Protein AF-J9FCB4-F1 (afdb_monomer)

Secondary structure (DSSP, 8-state):
-HHHHHHHHH---------GGGGT-SPPPHHHHHHHHHHHHHHHHHHHH--TTPPPEEEEEETTEEEEEEHHHHHHHHHHHHHHHHTT-HHHHHHHT-HHHHHHHHHHHHHH--------TTPPEEEEEEESS--TTHHHHHHHHHHHHHHTT-EEEEESSHHHHHHHT-EEE--TTTTTTGGG--S-TT----PPP-TTTHHHHHHHHHHTT--EEEEEESHHHHHHHHHHHHTTTT-GGG-S-EEEEEB-TT---TT-S--BTHHHHHHHHHHHHHHHHHHHHHH-SEEEEEEE--TT-THHHHHHHHHHT-SEEE-SSS---HHHHHHHHHHHHHHHHTT--EEEEEEETTS-SSS-HHHHHHHHHHHTTTSSEEEEEE-GGGGG-SSPPHHHHHHHHHHHHHHHHHHHHHHHHHHHHHHHHHHHHHT--

Organism: Wuchereria bancrofti (NCBI:txid6293)

Radius of gyration: 26.53 Å; Cα contacts (8 Å, |Δi|>4): 734; chains: 1; bounding box: 64×64×91 Å

Sequence (433 aa):
MIRDVIRKKMKYDTRITILGHIQRGGSPSVFDRLLGCRMGAEATIALMEMNAESEPCVVSIDGNQMVRIPLMKCVERTKAVKTAMDIKDWAMALKLRGRSFRRNVEMYRTLSKIRKYEPISDGFNIAIMNVGSPCAGCNAAVMSCVRTAILYGCTPYCIYNSNEGLASGQFQKMEWNDVTLWSSEGGSFLGSQPILPTNDTLPLMAKNLLHFNIHSLIIIGGFNAYHTCLIFAQNRQHYPPFRIPMCVLPTTINNNVPGTGFTLGADTSLNEICKMIDKIKQSATGTKRRVFIIETMGNYCGYLATLSALASGADAAYIYEEAFNVHQLINDINIIAEKMKTGAQRYLIVRNEKASDNYTSEFIRQLFAEEGKGIFTTRTNVLGHTQQGGNPSPFDRLFAAKMGARAVVHLLGQMKEYKKQIFIIRVQQHYKD

Nearest PDB structures (foldseek):
  4xz2-assembly1_C  TM=9.845E-01  e=1.199E-46  Homo sapiens
  4wl0-assembly1_D  TM=9.822E-01  e=2.071E-46  Homo sapiens
  4xz2-assembly1_B  TM=9.838E-01  e=3.579E-46  Homo sapiens
  4xz2-assembly1_D  TM=9.836E-01  e=1.192E-45  Homo sapiens
  7tff-assembly1_C  TM=9.727E-01  e=8.964E-44  Homo sapiens

InterPro domains:
  IPR000023 Phosphofructokinase domain [PF00365] (2-44)
  IPR000023 Phosphofructokinase domain [PF00365] (125-409)
  IPR015912 Phosphofructokinase, conserved site [PS00433] (15-33)
  IPR015912 Phosphofructokinase, conserved site [PS00433] (379-397)
  IPR022953 ATP-dependent 6-phosphofructokinase [PR00476] (128-147)
  IPR022953 ATP-dependent 6-phosphofructokinase [PR00476] (153-166)
  IPR022953 ATP-dependent 6-phosphofructokinase [PR00476] (213-229)
  IPR022953 ATP-dependent 6-phosphofructokinase [PR00476] (247-264)
  IPR022953 ATP-dependent 6-phosphofructokinase [PR00476] (265-283)
  IPR022953 ATP-dependent 6-phosphofructokinase [PR00476] (286-302)
  IPR022953 ATP-dependent 6-phosphofructokinase [PR00476] (304-321)
  IPR022953 ATP-dependent 6-phosphofructokinase [PR00476] (343-355)
  IPR022953 ATP-dependent 6-phosphofructokinase [PR00476] (375-397)
  IPR035966 Phosphofructokinase superfamily [G3DSA:3.40.50.460] (268-390)
  IPR035966 Phosphofructokinase superfamily [SSF53784] (2-91)
  IPR035966 Phosphofructokinase superfamily [SSF53784] (62-416)

Solvent-accessible surface area (backbone atoms only — not comparable to full-atom values): 22754 Å² total; per-residue (Å²): 106,70,59,57,51,43,39,72,77,68,66,49,94,72,87,86,85,82,74,70,69,66,80,78,54,82,81,80,51,48,68,54,39,44,49,50,54,53,46,53,53,50,48,52,52,51,60,73,72,53,56,98,85,55,75,67,61,39,73,45,76,55,96,92,37,83,42,77,40,53,39,67,62,54,53,52,54,56,50,51,32,50,53,26,51,76,74,63,37,60,68,57,26,42,57,67,65,31,71,69,54,42,51,52,53,53,49,49,59,60,77,68,54,89,67,92,72,79,83,53,97,80,50,51,30,36,36,37,32,30,23,11,70,62,23,8,15,50,26,10,21,52,30,23,30,43,48,43,27,48,75,73,39,24,48,25,27,40,26,29,47,15,54,61,17,38,36,73,56,44,66,41,81,58,57,78,71,78,44,61,72,26,54,56,37,39,37,48,90,44,34,44,38,63,66,69,79,46,84,83,40,48,62,38,30,34,49,35,38,52,75,71,53,48,54,30,42,38,34,38,12,23,55,46,22,51,51,42,53,48,54,41,60,73,40,28,83,85,35,66,59,46,70,40,56,70,48,72,44,52,25,22,51,30,54,70,39,88,97,51,99,70,27,31,7,26,63,26,15,38,41,40,46,36,55,50,49,52,55,50,49,55,56,30,58,75,69,38,38,26,36,39,41,35,36,31,62,24,55,71,30,32,54,44,16,50,52,33,17,64,44,62,68,38,78,42,60,47,23,41,87,54,88,81,52,72,69,55,54,52,50,50,50,50,55,49,54,50,41,47,71,76,64,42,40,58,47,37,33,22,27,17,64,43,32,35,92,78,68,33,73,65,51,51,39,51,52,50,38,59,77,32,71,75,69,36,46,57,44,74,46,75,57,61,76,64,34,40,48,53,57,34,33,74,66,20,26,54,49,20,38,52,51,20,37,50,50,47,55,51,49,50,52,53,54,53,51,51,54,51,52,55,52,52,54,55,52,58,53,66,76,74,113

Structure (mmCIF, N/CA/C/O backbone):
data_AF-J9FCB4-F1
#
_entry.id   AF-J9FCB4-F1
#
loop_
_atom_site.group_PDB
_atom_site.id
_atom_site.type_symbol
_atom_site.label_atom_id
_atom_site.label_alt_id
_atom_site.label_comp_id
_atom_site.label_asym_id
_atom_site.label_entity_id
_atom_site.label_seq_id
_atom_site.pdbx_PDB_ins_code
_atom_site.Cartn_x
_atom_site.Cartn_y
_atom_site.Cartn_z
_atom_site.occupancy
_atom_site.B_iso_or_equiv
_atom_site.auth_seq_id
_atom_site.auth_comp_id
_atom_site.auth_asym_id
_atom_site.auth_atom_id
_atom_site.pdbx_PDB_model_num
ATOM 1 N N . MET A 1 1 ? 9.908 -37.516 3.197 1.00 81.25 1 MET A N 1
ATOM 2 C CA . MET A 1 1 ? 9.991 -37.535 1.715 1.00 81.25 1 MET A CA 1
ATOM 3 C C . MET A 1 1 ? 10.746 -36.335 1.140 1.00 81.25 1 MET A C 1
ATOM 5 O O . MET A 1 1 ? 11.836 -36.555 0.642 1.00 81.25 1 MET A O 1
ATOM 9 N N . ILE A 1 2 ? 10.255 -35.084 1.213 1.00 91.94 2 ILE A N 1
ATOM 10 C CA . ILE A 1 2 ? 10.937 -33.930 0.564 1.00 91.94 2 ILE A CA 1
ATOM 11 C C . ILE A 1 2 ? 12.363 -33.707 1.099 1.00 91.94 2 ILE A C 1
ATOM 13 O O . ILE A 1 2 ? 13.312 -33.714 0.320 1.00 91.94 2 ILE A O 1
ATOM 17 N N . ARG A 1 3 ? 12.532 -33.581 2.425 1.00 91.94 3 ARG A N 1
ATOM 18 C CA . ARG A 1 3 ? 13.855 -33.426 3.067 1.00 91.94 3 ARG A CA 1
ATOM 19 C C . ARG A 1 3 ? 14.822 -34.531 2.659 1.00 91.94 3 ARG A C 1
ATOM 21 O O . ARG A 1 3 ? 15.978 -34.267 2.352 1.00 91.94 3 ARG A O 1
ATOM 28 N N . ASP A 1 4 ? 14.344 -35.769 2.666 1.00 93.12 4 ASP A N 1
ATOM 29 C CA . ASP A 1 4 ? 15.186 -36.933 2.404 1.00 93.12 4 ASP A CA 1
ATOM 30 C C . ASP A 1 4 ? 15.605 -36.975 0.929 1.00 93.12 4 ASP A C 1
ATOM 32 O O . ASP A 1 4 ? 16.746 -37.316 0.636 1.00 93.12 4 ASP A O 1
ATOM 36 N N . VAL A 1 5 ? 14.731 -36.556 0.004 1.00 94.50 5 VAL A N 1
ATOM 37 C CA . VAL A 1 5 ? 15.072 -36.392 -1.419 1.00 94.50 5 VAL A CA 1
ATOM 38 C C . VAL A 1 5 ? 16.151 -35.323 -1.607 1.00 94.50 5 VAL A C 1
ATOM 40 O O . VAL A 1 5 ? 17.127 -35.590 -2.305 1.00 94.50 5 VAL A O 1
ATOM 43 N N . ILE A 1 6 ? 16.027 -34.155 -0.962 1.00 94.06 6 ILE A N 1
ATOM 44 C CA . ILE A 1 6 ? 17.021 -33.069 -1.064 1.00 94.06 6 ILE A CA 1
ATOM 45 C C . ILE A 1 6 ? 18.368 -33.512 -0.483 1.00 94.06 6 ILE A C 1
ATOM 47 O O . ILE A 1 6 ? 19.386 -33.430 -1.168 1.00 94.06 6 ILE A O 1
ATOM 51 N N . ARG A 1 7 ? 18.387 -34.079 0.730 1.00 93.75 7 ARG A N 1
ATOM 52 C CA . ARG A 1 7 ? 19.628 -34.574 1.351 1.00 93.75 7 ARG A CA 1
ATOM 53 C C . ARG A 1 7 ? 20.279 -35.686 0.533 1.00 93.75 7 ARG A C 1
ATOM 55 O O . ARG A 1 7 ? 21.495 -35.682 0.377 1.00 93.75 7 ARG A O 1
ATOM 62 N N . LYS A 1 8 ? 19.504 -36.637 -0.004 1.00 94.50 8 LYS A N 1
ATOM 63 C CA . LYS A 1 8 ? 20.059 -37.753 -0.788 1.00 94.50 8 LYS A CA 1
ATOM 64 C C . LYS A 1 8 ? 20.605 -37.294 -2.140 1.00 94.50 8 LYS A C 1
ATOM 66 O O . LYS A 1 8 ? 21.722 -37.683 -2.473 1.00 94.50 8 LYS A O 1
ATOM 71 N N . LYS A 1 9 ? 19.838 -36.492 -2.891 1.00 96.00 9 LYS A N 1
ATOM 72 C CA . LYS A 1 9 ? 20.174 -36.101 -4.272 1.00 96.00 9 LYS A CA 1
ATOM 73 C C . LYS A 1 9 ? 21.082 -34.876 -4.372 1.00 96.00 9 LYS A C 1
ATOM 75 O O . LYS A 1 9 ? 21.926 -34.848 -5.253 1.00 96.00 9 LYS A O 1
ATOM 80 N N . MET A 1 10 ? 20.905 -33.878 -3.505 1.00 94.31 10 MET A N 1
ATOM 81 C CA . MET A 1 10 ? 21.618 -32.591 -3.581 1.00 94.31 10 MET A CA 1
ATOM 82 C C . MET A 1 10 ? 22.630 -32.378 -2.451 1.00 94.31 10 MET A C 1
ATOM 84 O O . MET A 1 10 ? 23.410 -31.439 -2.518 1.00 94.31 10 MET A O 1
ATOM 88 N N . LYS A 1 11 ? 22.639 -33.239 -1.421 1.00 93.62 11 LYS A N 1
ATOM 89 C CA . LYS A 1 11 ? 23.582 -33.182 -0.285 1.00 93.62 11 LYS A CA 1
ATOM 90 C C . LYS A 1 11 ? 23.546 -31.872 0.523 1.00 93.62 11 LYS A C 1
ATOM 92 O O . LYS A 1 11 ? 24.459 -31.611 1.294 1.00 93.62 11 LYS A O 1
ATOM 97 N N . TYR A 1 12 ? 22.480 -31.082 0.408 1.00 95.25 12 TYR A N 1
ATOM 98 C CA . TYR A 1 12 ? 22.307 -29.849 1.183 1.00 95.25 12 TYR A CA 1
ATOM 99 C C . TYR A 1 12 ? 21.811 -30.122 2.606 1.00 95.25 12 TYR A C 1
ATOM 101 O O . TYR A 1 12 ? 20.971 -31.010 2.812 1.00 95.25 12 TYR A O 1
ATOM 109 N N . ASP A 1 13 ? 22.273 -29.332 3.586 1.00 94.19 13 ASP A N 1
ATOM 110 C CA . ASP A 1 13 ? 21.650 -29.332 4.915 1.00 94.19 13 ASP A CA 1
ATOM 111 C C . ASP A 1 13 ? 20.199 -28.859 4.781 1.00 94.19 13 ASP A C 1
ATOM 113 O O . ASP A 1 13 ? 19.896 -27.880 4.103 1.00 94.19 13 ASP A O 1
ATOM 117 N N . THR A 1 14 ? 19.275 -29.621 5.360 1.00 94.62 14 THR A N 1
ATOM 118 C CA . THR A 1 14 ? 17.841 -29.424 5.149 1.00 94.62 14 THR A CA 1
ATOM 119 C C . THR A 1 14 ? 17.086 -29.625 6.451 1.00 94.62 14 THR A C 1
ATOM 121 O O . THR A 1 14 ? 17.078 -30.718 7.027 1.00 94.62 14 THR A O 1
ATOM 124 N N . ARG A 1 15 ? 16.374 -28.580 6.873 1.00 94.69 15 ARG A N 1
ATOM 125 C CA . ARG A 1 15 ? 15.520 -28.573 8.065 1.00 94.69 15 ARG A CA 1
ATOM 126 C C . ARG A 1 15 ? 14.044 -28.570 7.671 1.00 94.69 15 ARG A C 1
ATOM 128 O O . ARG A 1 15 ? 13.680 -28.112 6.591 1.00 94.69 15 ARG A O 1
ATOM 135 N N . ILE A 1 16 ? 13.200 -29.128 8.537 1.00 94.62 16 ILE A N 1
ATOM 136 C CA . ILE A 1 16 ? 11.740 -29.088 8.403 1.00 94.62 16 ILE A CA 1
ATOM 137 C C . ILE A 1 16 ? 11.209 -28.266 9.567 1.00 94.62 16 ILE A C 1
ATOM 139 O O . ILE A 1 16 ? 11.527 -28.566 10.715 1.00 94.62 16 ILE A O 1
ATOM 143 N N . THR A 1 17 ? 10.358 -27.295 9.257 1.00 94.88 17 THR A N 1
ATOM 144 C CA . THR A 1 17 ? 9.639 -26.505 10.255 1.00 94.88 17 THR A CA 1
ATOM 145 C C . THR A 1 17 ? 8.145 -26.684 10.026 1.00 94.88 17 THR A C 1
ATOM 147 O O . THR A 1 17 ? 7.639 -26.379 8.946 1.00 94.88 17 THR A O 1
ATOM 150 N N . ILE A 1 18 ? 7.435 -27.190 11.035 1.00 95.00 18 ILE A N 1
ATOM 151 C CA . ILE A 1 18 ? 5.973 -27.299 11.039 1.00 95.00 18 ILE A CA 1
ATOM 152 C C . ILE A 1 18 ? 5.455 -26.190 11.948 1.00 95.00 18 ILE A C 1
ATOM 154 O O . ILE A 1 18 ? 5.638 -26.245 13.157 1.00 95.00 18 ILE A O 1
ATOM 158 N N . LEU A 1 19 ? 4.833 -25.170 11.360 1.00 94.38 19 LEU A N 1
ATOM 159 C CA . LEU A 1 19 ? 4.392 -23.981 12.098 1.00 94.38 19 LEU A CA 1
ATOM 160 C C . LEU A 1 19 ? 3.251 -24.278 13.090 1.00 94.38 19 LEU A C 1
ATOM 162 O O . LEU A 1 19 ? 3.209 -23.707 14.175 1.00 94.38 19 LEU A O 1
ATOM 166 N N . GLY A 1 20 ? 2.317 -25.165 12.731 1.00 94.44 20 GLY A N 1
ATOM 167 C CA . GLY A 1 20 ? 1.200 -25.541 13.601 1.00 94.44 20 GLY A CA 1
ATOM 168 C C . GLY A 1 20 ? 0.275 -24.367 13.957 1.00 94.44 20 GLY A C 1
ATOM 169 O O . GLY A 1 20 ? -0.061 -23.539 13.110 1.00 94.44 20 GLY A O 1
ATOM 170 N N . HIS A 1 21 ? -0.152 -24.302 15.221 1.00 94.19 21 HIS A N 1
ATOM 171 C CA . HIS A 1 21 ? -1.186 -23.380 15.711 1.00 94.19 21 HIS A CA 1
ATOM 172 C C . HIS A 1 21 ? -0.779 -21.905 15.760 1.00 94.19 21 HIS A C 1
ATOM 174 O O . HIS A 1 21 ? -1.659 -21.055 15.876 1.00 94.19 21 HIS A O 1
ATOM 180 N N . ILE A 1 22 ? 0.509 -21.574 15.605 1.00 93.81 22 ILE A N 1
ATOM 181 C CA . ILE A 1 22 ? 0.957 -20.173 15.551 1.00 93.81 22 ILE A CA 1
ATOM 182 C C . ILE A 1 22 ? 0.271 -19.390 14.418 1.00 93.81 22 ILE A C 1
ATOM 184 O O . ILE A 1 22 ? 0.113 -18.182 14.514 1.00 93.81 22 ILE A O 1
ATOM 188 N N . GLN A 1 23 ? -0.213 -20.089 13.383 1.00 92.56 23 GLN A N 1
ATOM 189 C CA . GLN A 1 23 ? -0.979 -19.515 12.272 1.00 92.56 23 GLN A CA 1
ATOM 190 C C . GLN A 1 23 ? -2.405 -19.070 12.650 1.00 92.56 23 GLN A C 1
ATOM 192 O O . GLN A 1 23 ? -3.050 -18.400 11.851 1.00 92.56 23 GLN A O 1
ATOM 197 N N . ARG A 1 24 ? -2.922 -19.475 13.820 1.00 92.69 24 ARG A N 1
ATOM 198 C CA . ARG A 1 24 ? -4.248 -19.083 14.340 1.00 92.69 24 ARG A CA 1
ATOM 199 C C . ARG A 1 24 ? -4.173 -18.035 15.453 1.00 92.69 24 ARG A C 1
ATOM 201 O O . ARG A 1 24 ? -5.201 -17.480 15.818 1.00 92.69 24 ARG A O 1
ATOM 208 N N . GLY A 1 25 ? -2.992 -17.846 16.041 1.00 89.81 25 GLY A N 1
ATOM 209 C CA . GLY A 1 25 ? -2.767 -16.910 17.140 1.00 89.81 25 GLY A CA 1
ATOM 210 C C . GLY A 1 25 ? -2.320 -15.528 16.662 1.00 89.81 25 GLY A C 1
ATOM 211 O O . GLY A 1 25 ? -2.233 -15.260 15.467 1.00 89.81 25 GLY A O 1
ATOM 212 N N . GLY A 1 26 ? -1.979 -14.670 17.624 1.00 91.50 26 GLY A N 1
ATOM 213 C CA . GLY A 1 26 ? -1.564 -13.289 17.373 1.00 91.50 26 GLY A CA 1
ATOM 214 C C . GLY A 1 26 ? -2.736 -12.309 17.296 1.00 91.50 26 GLY A C 1
ATOM 215 O O . GLY A 1 26 ? -3.903 -12.691 17.349 1.00 91.50 26 GLY A O 1
ATOM 216 N N . SER A 1 27 ? -2.409 -11.021 17.211 1.00 92.25 27 SER A N 1
ATOM 217 C CA . SER A 1 27 ? -3.412 -9.968 17.050 1.00 92.25 27 SER A CA 1
ATOM 218 C C . SER A 1 27 ? -3.903 -9.913 15.598 1.00 92.25 27 SER A C 1
ATOM 220 O O . SER A 1 27 ? -3.073 -10.011 14.691 1.00 92.25 27 SER A O 1
ATOM 222 N N . PRO A 1 28 ? -5.208 -9.686 15.354 1.00 95.56 28 PRO A N 1
ATOM 223 C CA . PRO A 1 28 ? -5.734 -9.512 14.004 1.00 95.56 28 PRO A CA 1
ATOM 224 C C . PRO A 1 28 ? -5.015 -8.385 13.256 1.00 95.56 28 PRO A C 1
ATOM 226 O O . PRO A 1 28 ? -4.770 -7.312 13.832 1.00 95.56 28 PRO A O 1
ATOM 229 N N . SER A 1 29 ? -4.711 -8.627 11.979 1.00 96.75 29 SER A N 1
ATOM 230 C CA . SER A 1 29 ? -4.165 -7.612 11.075 1.00 96.75 29 SER A CA 1
ATOM 231 C C . SER A 1 29 ? -5.174 -6.486 10.860 1.00 96.75 29 SER A C 1
ATOM 233 O O . SER A 1 29 ? -6.373 -6.672 11.077 1.00 96.75 29 SER A O 1
ATOM 235 N N . VAL A 1 30 ? -4.725 -5.316 10.404 1.00 96.62 30 VAL A N 1
ATOM 236 C CA . VAL A 1 30 ? -5.666 -4.215 10.127 1.00 96.62 30 VAL A CA 1
ATOM 237 C C . VAL A 1 30 ? -6.674 -4.587 9.050 1.00 96.62 30 VAL A C 1
ATOM 239 O O . VAL A 1 30 ? -7.853 -4.269 9.192 1.00 96.62 30 VAL A O 1
ATOM 242 N N . PHE A 1 31 ? -6.238 -5.326 8.029 1.00 95.50 31 PHE A N 1
ATOM 243 C CA . PHE A 1 31 ? -7.133 -5.859 7.012 1.00 95.50 31 PHE A CA 1
ATOM 244 C C . PHE A 1 31 ? -8.257 -6.701 7.633 1.00 95.50 31 PHE A C 1
ATOM 246 O O . PHE A 1 31 ? -9.426 -6.454 7.347 1.00 95.50 31 PHE A O 1
ATOM 253 N N . ASP A 1 32 ? -7.928 -7.631 8.535 1.00 96.31 32 ASP A N 1
ATOM 254 C CA . ASP A 1 32 ? -8.926 -8.495 9.182 1.00 96.31 32 ASP A CA 1
ATOM 255 C C . ASP A 1 32 ? -9.841 -7.723 10.140 1.00 96.31 32 ASP A C 1
ATOM 257 O O . ASP A 1 32 ? -11.038 -8.003 10.195 1.00 96.31 32 ASP A O 1
ATOM 261 N N . ARG A 1 33 ? -9.314 -6.723 10.864 1.00 97.12 33 ARG A N 1
ATOM 262 C CA . ARG A 1 33 ? -10.131 -5.848 11.726 1.00 97.12 33 ARG A CA 1
ATOM 263 C C . ARG A 1 33 ? -11.167 -5.091 10.902 1.00 97.12 33 ARG A C 1
ATOM 265 O O . ARG A 1 33 ? -12.353 -5.150 11.206 1.00 97.12 33 ARG A O 1
ATOM 272 N N . LEU A 1 34 ? -10.728 -4.430 9.830 1.00 95.44 34 LEU A N 1
ATOM 273 C CA . LEU A 1 34 ? -11.608 -3.671 8.941 1.00 95.44 34 LEU A CA 1
ATOM 274 C C . LEU A 1 34 ? -12.622 -4.573 8.238 1.00 95.44 34 LEU A C 1
ATOM 276 O O . LEU A 1 34 ? -13.796 -4.216 8.145 1.00 95.44 34 LEU A O 1
ATOM 280 N N . LEU A 1 35 ? -12.180 -5.740 7.761 1.00 95.62 35 LEU A N 1
ATOM 281 C CA . LEU A 1 35 ? -13.052 -6.717 7.120 1.00 95.62 35 LEU A CA 1
ATOM 282 C C . LEU A 1 35 ? -14.127 -7.206 8.095 1.00 95.62 35 LEU A C 1
ATOM 284 O O . LEU A 1 35 ? -15.306 -7.169 7.755 1.00 95.62 35 LEU A O 1
ATOM 288 N N . GLY A 1 36 ? -13.739 -7.588 9.313 1.00 95.62 36 GLY A N 1
ATOM 289 C CA . GLY A 1 36 ? -14.665 -8.023 10.356 1.00 95.62 36 GLY A CA 1
ATOM 290 C C . GLY A 1 36 ? -15.682 -6.944 10.729 1.00 95.62 36 GLY A C 1
ATOM 291 O O . GLY A 1 36 ? -16.878 -7.226 10.760 1.00 95.62 36 GLY A O 1
ATOM 292 N N . CYS A 1 37 ? -15.234 -5.699 10.931 1.00 94.44 37 CYS A N 1
ATOM 293 C CA . CYS A 1 37 ? -16.123 -4.570 11.223 1.00 94.44 37 CYS A CA 1
ATOM 294 C C . CYS A 1 37 ? -17.149 -4.338 10.105 1.00 94.44 37 CYS A C 1
ATOM 296 O O . CYS A 1 37 ? -18.342 -4.223 10.378 1.00 94.44 37 CYS A O 1
ATOM 298 N N . ARG A 1 38 ? -16.703 -4.308 8.843 1.00 95.19 38 ARG A N 1
ATOM 299 C CA . ARG A 1 38 ? -17.586 -4.069 7.689 1.00 95.19 38 ARG A CA 1
ATOM 300 C C . ARG A 1 38 ? -18.567 -5.215 7.469 1.00 95.19 38 ARG A C 1
ATOM 302 O O . ARG A 1 38 ? -19.752 -4.970 7.278 1.00 95.19 38 ARG A O 1
ATOM 309 N N . MET A 1 39 ? -18.089 -6.457 7.537 1.00 96.38 39 MET A N 1
ATOM 310 C CA . MET A 1 39 ? -18.940 -7.633 7.359 1.00 96.38 39 MET A CA 1
ATOM 311 C C . MET A 1 39 ? -19.956 -7.787 8.492 1.00 96.38 39 MET A C 1
ATOM 313 O O . MET A 1 39 ? -21.085 -8.187 8.231 1.00 96.38 39 MET A O 1
ATOM 317 N N . GLY A 1 40 ? -19.585 -7.461 9.734 1.00 96.56 40 GLY A N 1
ATOM 318 C CA . GLY A 1 40 ? -20.512 -7.488 10.866 1.00 96.56 40 GLY A CA 1
ATOM 319 C C . GLY A 1 40 ? -21.630 -6.451 10.734 1.00 96.56 40 GLY A C 1
ATOM 320 O O . GLY A 1 40 ? -22.799 -6.774 10.958 1.00 96.56 40 GLY A O 1
ATOM 321 N N . ALA A 1 41 ? -21.288 -5.230 10.310 1.00 95.69 41 ALA A N 1
ATOM 322 C CA . ALA A 1 41 ? -22.276 -4.188 10.040 1.00 95.69 41 ALA A CA 1
ATOM 323 C C . ALA A 1 41 ? -23.232 -4.609 8.914 1.00 95.69 41 ALA A C 1
ATOM 325 O O . ALA A 1 41 ? -24.446 -4.589 9.099 1.00 95.69 41 ALA A O 1
ATOM 326 N N . GLU A 1 42 ? -22.687 -5.089 7.794 1.00 96.69 42 GLU A N 1
ATOM 327 C CA . GLU A 1 42 ? -23.486 -5.560 6.660 1.00 96.69 42 GLU A CA 1
ATOM 328 C C . GLU A 1 42 ? -24.385 -6.744 7.033 1.00 96.69 42 GLU A C 1
ATOM 330 O O . GLU A 1 42 ? -25.534 -6.797 6.614 1.00 96.69 42 GLU A O 1
ATOM 335 N N . ALA A 1 43 ? -23.901 -7.683 7.850 1.00 97.12 43 ALA A N 1
ATOM 336 C CA . ALA A 1 43 ? -24.714 -8.806 8.311 1.00 97.12 43 ALA A CA 1
ATOM 337 C C . ALA A 1 43 ? -25.903 -8.338 9.160 1.00 97.12 43 ALA A C 1
ATOM 339 O O . ALA A 1 43 ? -26.997 -8.882 9.034 1.00 97.12 43 ALA A O 1
ATOM 340 N N . THR A 1 44 ? -25.704 -7.313 9.990 1.00 97.25 44 THR A N 1
ATOM 341 C CA . THR A 1 44 ? -26.779 -6.726 10.802 1.00 97.25 44 THR A CA 1
ATOM 342 C C . THR A 1 44 ? -27.823 -6.051 9.915 1.00 97.25 44 THR A C 1
ATOM 344 O O . THR A 1 44 ? -29.013 -6.307 10.077 1.00 97.25 44 THR A O 1
ATOM 347 N N . ILE A 1 45 ? -27.380 -5.256 8.936 1.00 96.25 45 ILE A N 1
ATOM 348 C CA . ILE A 1 45 ? -28.267 -4.607 7.959 1.00 96.25 45 ILE A CA 1
ATOM 349 C C . ILE A 1 45 ? -29.034 -5.664 7.156 1.00 96.25 45 ILE A C 1
ATOM 351 O O . ILE A 1 45 ? -30.250 -5.573 7.020 1.00 96.25 45 ILE A O 1
ATOM 355 N N . ALA A 1 46 ? -28.351 -6.717 6.700 1.00 95.88 46 ALA A N 1
ATOM 356 C CA . ALA A 1 46 ? -28.974 -7.811 5.969 1.00 95.88 46 ALA A CA 1
ATOM 357 C C . ALA A 1 46 ? -30.101 -8.470 6.770 1.00 95.88 46 ALA A C 1
ATOM 359 O O . ALA A 1 46 ? -31.169 -8.707 6.219 1.00 95.88 46 ALA A O 1
ATOM 360 N N . LEU A 1 47 ? -29.894 -8.723 8.065 1.00 96.38 47 LEU A N 1
ATOM 361 C CA . LEU A 1 47 ? -30.927 -9.297 8.931 1.00 96.38 47 LEU A CA 1
ATOM 362 C C . LEU A 1 47 ? -32.127 -8.362 9.127 1.00 96.38 47 LEU A C 1
ATOM 364 O O . LEU A 1 47 ? -33.248 -8.850 9.215 1.00 96.38 47 LEU A O 1
ATOM 368 N N . MET A 1 48 ? -31.910 -7.045 9.183 1.00 96.44 48 MET A N 1
ATOM 369 C CA . MET A 1 48 ? -32.995 -6.061 9.296 1.00 96.44 48 MET A CA 1
ATOM 370 C C . MET A 1 48 ? -33.836 -5.954 8.017 1.00 96.44 48 MET A C 1
ATOM 372 O O . MET A 1 48 ? -35.021 -5.647 8.089 1.00 96.44 48 MET A O 1
ATOM 376 N N . GLU A 1 49 ? -33.230 -6.199 6.855 1.00 95.94 49 GLU A N 1
ATOM 377 C CA . GLU A 1 49 ? -33.897 -6.138 5.548 1.00 95.94 49 GLU A CA 1
ATOM 378 C C . GLU A 1 49 ? -34.566 -7.462 5.142 1.00 95.94 49 GLU A C 1
ATOM 380 O O . GLU A 1 49 ? -35.393 -7.484 4.230 1.00 95.94 49 GLU A O 1
ATOM 385 N N . MET A 1 50 ? -34.205 -8.574 5.788 1.00 95.31 50 MET A N 1
ATOM 386 C CA . MET A 1 50 ? -34.761 -9.894 5.493 1.00 95.31 50 MET A CA 1
ATOM 387 C C . MET A 1 50 ? -36.229 -10.017 5.919 1.00 95.31 50 MET A C 1
ATOM 389 O O . MET A 1 50 ? -36.667 -9.504 6.946 1.00 95.31 50 MET A O 1
ATOM 393 N N . ASN A 1 51 ? -36.981 -10.786 5.136 1.00 94.88 51 ASN A N 1
ATOM 394 C CA . ASN A 1 51 ? -38.365 -11.175 5.394 1.00 94.88 51 ASN A CA 1
ATOM 395 C C . ASN A 1 51 ? -38.526 -12.707 5.301 1.00 94.88 51 ASN A C 1
ATOM 397 O O . ASN A 1 51 ? -37.559 -13.427 5.056 1.00 94.88 51 ASN A O 1
ATOM 401 N N . ALA A 1 52 ? -39.751 -13.213 5.476 1.00 93.81 52 ALA A N 1
ATOM 402 C CA . ALA A 1 52 ? -40.037 -14.652 5.462 1.00 93.81 52 ALA A CA 1
ATOM 403 C C . ALA A 1 52 ? -39.683 -15.366 4.138 1.00 93.81 52 ALA A C 1
ATOM 405 O O . ALA A 1 52 ? -39.483 -16.578 4.140 1.00 93.81 52 ALA A O 1
ATOM 406 N N . GLU A 1 53 ? -39.586 -14.633 3.026 1.00 94.19 53 GLU A N 1
ATOM 407 C CA . GLU A 1 53 ? -39.236 -15.169 1.702 1.00 94.19 53 GLU A CA 1
ATOM 408 C C . GLU A 1 53 ? -37.734 -15.064 1.396 1.00 94.19 53 GLU A C 1
ATOM 410 O O . GLU A 1 53 ? -37.254 -15.598 0.396 1.00 94.19 53 GLU A O 1
ATOM 415 N N . SER A 1 54 ? -36.973 -14.368 2.244 1.00 93.50 54 SER A N 1
ATOM 416 C CA . SER A 1 54 ? -35.553 -14.119 2.016 1.00 93.50 54 SER A CA 1
ATOM 417 C C . SER A 1 54 ? -34.725 -15.386 2.219 1.00 93.50 54 SER A C 1
ATOM 419 O O . SER A 1 54 ? -34.822 -16.061 3.244 1.00 93.50 54 SER A O 1
ATOM 421 N N . GLU A 1 55 ? -33.853 -15.698 1.259 1.00 94.19 55 GLU A N 1
ATOM 422 C CA . GLU A 1 55 ? -32.950 -16.839 1.390 1.00 94.19 55 GLU A CA 1
ATOM 423 C C . GLU A 1 55 ? -31.758 -16.532 2.319 1.00 94.19 55 GLU A C 1
ATOM 425 O O . GLU A 1 55 ? -31.225 -15.414 2.309 1.00 94.19 55 GLU A O 1
ATOM 430 N N . PRO A 1 56 ? -31.269 -17.520 3.095 1.00 95.38 56 PRO A N 1
ATOM 431 C CA . PRO A 1 56 ? -30.055 -17.353 3.881 1.00 95.38 56 PRO A CA 1
ATOM 432 C C . PRO A 1 56 ? -28.870 -16.958 2.997 1.00 95.38 56 PRO A C 1
ATOM 434 O O . PRO A 1 56 ? -28.596 -17.586 1.969 1.00 95.38 56 PRO A O 1
ATOM 437 N N . CYS A 1 57 ? -28.119 -15.946 3.426 1.00 95.88 57 CYS A N 1
ATOM 438 C CA . CYS A 1 57 ? -26.996 -15.408 2.668 1.00 95.88 57 CYS A CA 1
ATOM 439 C C . CYS A 1 57 ? -25.684 -15.435 3.465 1.00 95.88 57 CYS A C 1
ATOM 441 O O . CYS A 1 57 ? -25.664 -15.513 4.692 1.00 95.88 57 CYS A O 1
ATOM 443 N N . VAL A 1 58 ? -24.573 -15.370 2.740 1.00 96.44 58 VAL A N 1
ATOM 444 C CA . VAL A 1 58 ? -23.219 -15.173 3.249 1.00 96.44 58 VAL A CA 1
ATOM 445 C C . VAL A 1 58 ? -22.786 -13.773 2.847 1.00 96.44 58 VAL A C 1
ATOM 447 O O . VAL A 1 58 ? -22.697 -13.471 1.654 1.00 96.44 58 VAL A O 1
ATOM 450 N N . VAL A 1 59 ? -22.482 -12.937 3.835 1.00 96.31 59 VAL A N 1
ATOM 451 C CA . VAL A 1 59 ? -21.815 -11.656 3.597 1.00 96.31 59 VAL A CA 1
ATOM 452 C C . VAL A 1 59 ? -20.384 -11.931 3.143 1.00 96.31 59 VAL A C 1
ATOM 454 O O . VAL A 1 59 ? -19.682 -12.770 3.713 1.00 96.31 59 VAL A O 1
ATOM 457 N N . SER A 1 60 ? -19.948 -11.255 2.089 1.00 93.75 60 SER A N 1
ATOM 458 C CA . SER A 1 60 ? -18.616 -11.404 1.514 1.00 93.75 60 SER A CA 1
ATOM 459 C C . SER A 1 60 ? -18.110 -10.079 0.949 1.00 93.75 60 SER A C 1
ATOM 461 O O . SER A 1 60 ? -18.824 -9.081 0.934 1.00 93.75 60 SER A O 1
ATOM 463 N N . ILE A 1 61 ? -16.866 -10.084 0.474 1.00 91.62 61 ILE A N 1
ATOM 464 C CA . ILE A 1 61 ? -16.228 -8.952 -0.191 1.00 91.62 61 ILE A CA 1
ATOM 465 C C . ILE A 1 61 ? -15.887 -9.337 -1.632 1.00 91.62 61 ILE A C 1
ATOM 467 O O . ILE A 1 61 ? -15.144 -10.292 -1.868 1.00 91.62 61 ILE A O 1
ATOM 471 N N . ASP A 1 62 ? -16.403 -8.581 -2.599 1.00 87.50 62 ASP A N 1
ATOM 472 C CA . ASP A 1 62 ? -16.022 -8.689 -4.011 1.00 87.50 62 ASP A CA 1
ATOM 473 C C . ASP A 1 62 ? -15.675 -7.303 -4.553 1.00 87.50 62 ASP A C 1
ATOM 475 O O . ASP A 1 62 ? -16.386 -6.334 -4.314 1.00 87.50 62 ASP A O 1
ATOM 479 N N . GLY A 1 63 ? -14.529 -7.174 -5.222 1.00 85.12 63 GLY A N 1
ATOM 480 C CA . GLY A 1 63 ? -14.087 -5.885 -5.767 1.00 85.12 63 GLY A CA 1
ATOM 481 C C . GLY A 1 63 ? -13.981 -4.736 -4.748 1.00 85.12 63 GLY A C 1
ATOM 482 O O . GLY A 1 63 ? -14.163 -3.588 -5.133 1.00 85.12 63 GLY A O 1
ATOM 483 N N . ASN A 1 64 ? -13.681 -5.028 -3.473 1.00 86.31 64 ASN A N 1
ATOM 484 C CA . ASN A 1 64 ? -13.692 -4.063 -2.357 1.00 86.31 64 ASN A CA 1
ATOM 485 C C . ASN A 1 64 ? -15.091 -3.516 -1.988 1.00 86.31 64 ASN A C 1
ATOM 487 O O . ASN A 1 64 ? -15.197 -2.483 -1.331 1.00 86.31 64 ASN A O 1
ATOM 491 N N . GLN A 1 65 ? -16.158 -4.218 -2.371 1.00 89.50 65 GLN A N 1
ATOM 492 C CA . GLN A 1 65 ? -17.539 -3.923 -1.988 1.00 89.50 65 GLN A CA 1
ATOM 493 C C . GLN A 1 65 ? -18.130 -5.083 -1.185 1.00 89.50 65 GLN A C 1
ATOM 495 O O . GLN A 1 65 ? -17.768 -6.243 -1.398 1.00 89.50 65 GLN A O 1
ATOM 500 N N . MET A 1 66 ? -19.020 -4.764 -0.243 1.00 93.19 66 MET A N 1
ATOM 501 C CA . MET A 1 66 ? -19.768 -5.780 0.494 1.00 93.19 66 MET A CA 1
ATOM 502 C C . MET A 1 66 ? -20.850 -6.366 -0.411 1.00 93.19 66 MET A C 1
ATOM 504 O O . MET A 1 66 ? -21.570 -5.631 -1.084 1.00 93.19 66 MET A O 1
ATOM 508 N N . VAL A 1 67 ? -20.947 -7.692 -0.442 1.00 94.69 67 VAL A N 1
ATOM 509 C CA . VAL A 1 67 ? -21.930 -8.421 -1.248 1.00 94.69 67 VAL A CA 1
ATOM 510 C C . VAL A 1 67 ? -22.577 -9.526 -0.424 1.00 94.69 67 VAL A C 1
ATOM 512 O O . VAL A 1 67 ? -21.938 -10.131 0.439 1.00 94.69 67 VAL A O 1
ATOM 515 N N . ARG A 1 68 ? -23.840 -9.829 -0.725 1.00 95.19 68 ARG A N 1
ATOM 516 C CA . ARG A 1 68 ? -24.592 -10.936 -0.126 1.00 95.19 68 ARG A CA 1
ATOM 517 C C . ARG A 1 68 ? -24.711 -12.054 -1.147 1.00 95.19 68 ARG A C 1
ATOM 519 O O . ARG A 1 68 ? -25.210 -11.847 -2.250 1.00 95.19 68 ARG A O 1
ATOM 526 N N . ILE A 1 69 ? -24.212 -13.235 -0.803 1.00 94.31 69 ILE A N 1
ATOM 527 C CA . ILE A 1 69 ? -24.205 -14.392 -1.700 1.00 94.31 69 ILE A CA 1
ATOM 528 C C . ILE A 1 69 ? -25.118 -15.465 -1.111 1.00 94.31 69 ILE A C 1
ATOM 530 O O . ILE A 1 69 ? -24.948 -15.794 0.061 1.00 94.31 69 ILE A O 1
ATOM 534 N N . PRO A 1 70 ? -26.032 -16.067 -1.886 1.00 96.00 70 PRO A N 1
ATOM 535 C CA . PRO A 1 70 ? -26.888 -17.138 -1.385 1.00 96.00 70 PRO A CA 1
ATOM 536 C C . PRO A 1 70 ? -26.070 -18.274 -0.770 1.00 96.00 70 PRO A C 1
ATOM 538 O O . PRO A 1 70 ? -25.133 -18.788 -1.398 1.00 96.00 70 PRO A O 1
ATOM 541 N N . LEU A 1 71 ? -26.419 -18.676 0.453 1.00 95.69 71 LEU A N 1
ATOM 542 C CA . LEU A 1 71 ? -25.654 -19.653 1.229 1.00 95.69 71 LEU A CA 1
ATOM 543 C C . LEU A 1 71 ? -25.508 -20.975 0.470 1.00 95.69 71 LEU A C 1
ATOM 545 O O . LEU A 1 71 ? -24.410 -21.532 0.395 1.00 95.69 71 LEU A O 1
ATOM 549 N N . MET A 1 72 ? -26.586 -21.437 -0.165 1.00 95.50 72 MET A N 1
ATOM 550 C CA . MET A 1 72 ? -26.579 -22.691 -0.920 1.00 95.50 72 MET A CA 1
ATOM 551 C C . MET A 1 72 ? -25.603 -22.654 -2.101 1.00 95.50 72 MET A C 1
ATOM 553 O O . MET A 1 72 ? -24.831 -23.597 -2.282 1.00 95.50 72 MET A O 1
ATOM 557 N N . LYS A 1 73 ? -25.503 -21.524 -2.814 1.00 93.06 73 LYS A N 1
ATOM 558 C CA . LYS A 1 73 ? -24.514 -21.350 -3.895 1.00 93.06 73 LYS A CA 1
ATOM 559 C C . LYS A 1 73 ? -23.074 -21.425 -3.373 1.00 93.06 73 LYS A C 1
ATOM 561 O O . LYS A 1 73 ? -22.191 -21.948 -4.057 1.00 93.06 73 LYS A O 1
ATOM 566 N N . CYS A 1 74 ? -22.807 -20.924 -2.166 1.00 92.94 74 CYS A N 1
ATOM 567 C CA . CYS A 1 74 ? -21.490 -21.040 -1.527 1.00 92.94 74 CYS A CA 1
ATOM 568 C C . CYS A 1 74 ? -21.153 -22.499 -1.170 1.00 92.94 74 CYS A C 1
ATOM 570 O O . CYS A 1 74 ? -20.036 -22.966 -1.427 1.00 92.94 74 CYS A O 1
ATOM 572 N N . VAL A 1 75 ? -22.120 -23.240 -0.624 1.00 93.62 75 VAL A N 1
ATOM 573 C CA . VAL A 1 75 ? -21.960 -24.662 -0.276 1.00 93.62 75 VAL A CA 1
ATOM 574 C C . VAL A 1 75 ? -21.706 -25.512 -1.525 1.00 93.62 75 VAL A C 1
ATOM 576 O O . VAL A 1 75 ? -20.782 -26.326 -1.542 1.00 93.62 75 VAL A O 1
ATOM 579 N N . GLU A 1 76 ? -22.461 -25.296 -2.599 1.00 93.75 76 GLU A N 1
ATOM 580 C CA . GLU A 1 76 ? -22.273 -26.012 -3.867 1.00 93.75 76 GLU A CA 1
ATOM 581 C C . GLU A 1 76 ? -20.878 -25.780 -4.454 1.00 93.75 76 GLU A C 1
ATOM 583 O O . GLU A 1 76 ? -20.172 -26.731 -4.801 1.00 93.75 76 GLU A O 1
ATOM 588 N N . ARG A 1 77 ? -20.428 -24.519 -4.494 1.00 91.00 77 ARG A N 1
ATOM 589 C CA . ARG A 1 77 ? -19.093 -24.163 -5.000 1.00 91.00 77 ARG A CA 1
ATOM 590 C C . ARG A 1 77 ? -17.972 -24.825 -4.204 1.00 91.00 77 ARG A C 1
ATOM 592 O O . ARG A 1 77 ? -16.999 -25.295 -4.793 1.00 91.00 77 ARG A O 1
ATOM 599 N N . THR A 1 78 ? -18.080 -24.875 -2.876 1.00 91.81 78 THR A N 1
ATOM 600 C CA . THR A 1 78 ? -17.041 -25.491 -2.032 1.00 91.81 78 THR A CA 1
ATOM 601 C C . THR A 1 78 ? -16.985 -27.009 -2.202 1.00 91.81 78 THR A C 1
ATOM 603 O O . THR A 1 78 ? -15.885 -27.556 -2.328 1.00 91.81 78 THR A O 1
ATOM 606 N N . LYS A 1 79 ? -18.143 -27.677 -2.302 1.00 94.94 79 LYS A N 1
ATOM 607 C CA . LYS A 1 79 ? -18.228 -29.111 -2.625 1.00 94.94 79 LYS A CA 1
ATOM 608 C C . LYS A 1 79 ? -17.631 -29.416 -3.997 1.00 94.94 79 LYS A C 1
ATOM 610 O O . LYS A 1 79 ? -16.806 -30.320 -4.096 1.00 94.94 79 LYS A O 1
ATOM 615 N N . ALA A 1 80 ? -17.946 -28.613 -5.014 1.00 94.69 80 ALA A N 1
ATOM 616 C CA . ALA A 1 80 ? -17.428 -28.800 -6.369 1.00 94.69 80 ALA A CA 1
ATOM 617 C C . ALA A 1 80 ? -15.890 -28.782 -6.428 1.00 94.69 80 ALA A C 1
ATOM 619 O O . ALA A 1 80 ? -15.292 -29.568 -7.161 1.00 94.69 80 ALA A O 1
ATOM 620 N N . VAL A 1 81 ? -15.227 -27.932 -5.628 1.00 93.94 81 VAL A N 1
ATOM 621 C CA . VAL A 1 81 ? -13.754 -27.935 -5.573 1.00 93.94 81 VAL A CA 1
ATOM 622 C C . VAL A 1 81 ? -13.226 -29.242 -4.987 1.00 93.94 81 VAL A C 1
ATOM 624 O O . VAL A 1 81 ? -12.246 -29.778 -5.500 1.00 93.94 81 VAL A O 1
ATOM 627 N N . LYS A 1 82 ? -13.860 -29.757 -3.927 1.00 94.62 82 LYS A N 1
ATOM 628 C CA . LYS A 1 82 ? -13.466 -31.033 -3.321 1.00 94.62 82 LYS A CA 1
ATOM 629 C C . LYS A 1 82 ? -13.632 -32.176 -4.322 1.00 94.62 82 LYS A C 1
ATOM 631 O O . LYS A 1 82 ? -12.674 -32.900 -4.554 1.00 94.62 82 LYS A O 1
ATOM 636 N N . THR A 1 83 ? -14.782 -32.257 -4.988 1.00 96.69 83 THR A N 1
ATOM 637 C CA . THR A 1 83 ? -15.036 -33.265 -6.025 1.00 96.69 83 THR A CA 1
ATOM 638 C C . THR A 1 83 ? -13.982 -33.217 -7.129 1.00 96.69 83 THR A C 1
ATOM 640 O O . THR A 1 83 ? -13.427 -34.254 -7.477 1.00 96.69 83 THR A O 1
ATOM 643 N N . ALA A 1 84 ? -13.642 -32.022 -7.630 1.00 96.19 84 ALA A N 1
ATOM 644 C CA . ALA A 1 84 ? -12.594 -31.858 -8.639 1.00 96.19 84 ALA A CA 1
ATOM 645 C C . ALA A 1 84 ? -11.220 -32.349 -8.144 1.00 96.19 84 ALA A C 1
ATOM 647 O O . ALA A 1 84 ? -10.471 -32.963 -8.901 1.00 96.19 84 ALA A O 1
ATOM 648 N N . MET A 1 85 ? -10.885 -32.115 -6.872 1.00 95.38 85 MET A N 1
ATOM 649 C CA . MET A 1 85 ? -9.642 -32.611 -6.272 1.00 95.38 85 MET A CA 1
ATOM 650 C C . MET A 1 85 ? -9.641 -34.136 -6.093 1.00 95.38 85 MET A C 1
ATOM 652 O O . MET A 1 85 ? -8.620 -34.764 -6.371 1.00 95.38 85 MET A O 1
ATOM 656 N N . ASP A 1 86 ? -10.764 -34.729 -5.678 1.00 96.44 86 ASP A N 1
ATOM 657 C CA . ASP A 1 86 ? -10.895 -36.174 -5.443 1.00 96.44 86 ASP A CA 1
ATOM 658 C C . ASP A 1 86 ? -10.720 -36.971 -6.750 1.00 96.44 86 ASP A C 1
ATOM 660 O O . ASP A 1 86 ? -10.016 -37.983 -6.774 1.00 96.44 86 ASP A O 1
ATOM 664 N N . ILE A 1 87 ? -11.253 -36.462 -7.870 1.00 97.31 87 ILE A N 1
ATOM 665 C CA . ILE A 1 87 ? -11.051 -37.042 -9.214 1.00 97.31 87 ILE A CA 1
ATOM 666 C C . ILE A 1 87 ? -9.732 -36.611 -9.880 1.00 97.31 87 ILE A C 1
ATOM 668 O O . ILE A 1 87 ? -9.461 -36.994 -11.016 1.00 97.31 87 ILE A O 1
ATOM 672 N N . LYS A 1 88 ? -8.897 -35.824 -9.185 1.00 97.06 88 LYS A N 1
ATOM 673 C CA . LYS A 1 88 ? -7.607 -35.290 -9.665 1.00 97.06 88 LYS A CA 1
ATOM 674 C C . LYS A 1 88 ? -7.702 -34.363 -10.888 1.00 97.06 88 LYS A C 1
ATOM 676 O O . LYS A 1 88 ? -6.718 -34.198 -11.612 1.00 97.06 88 LYS A O 1
ATOM 681 N N . ASP A 1 89 ? -8.833 -33.690 -11.091 1.00 96.88 89 ASP A N 1
ATOM 682 C CA . ASP A 1 89 ? -8.958 -32.601 -12.066 1.00 96.88 89 ASP A CA 1
ATOM 683 C C . ASP A 1 89 ? -8.415 -31.286 -11.478 1.00 96.88 89 ASP A C 1
ATOM 685 O O . ASP A 1 89 ? -9.128 -30.417 -10.958 1.00 96.88 89 ASP A O 1
ATOM 689 N N . TRP A 1 90 ? -7.093 -31.135 -11.556 1.00 93.81 90 TRP A N 1
ATOM 690 C CA . TRP A 1 90 ? -6.383 -29.975 -11.015 1.00 93.81 90 TRP A CA 1
ATOM 691 C C . TRP A 1 90 ? -6.704 -28.670 -11.748 1.00 93.81 90 TRP A C 1
ATOM 693 O O . TRP A 1 90 ? -6.645 -27.595 -11.142 1.00 93.81 90 TRP A O 1
ATOM 703 N N . ALA A 1 91 ? -7.026 -28.743 -13.042 1.00 92.88 91 ALA A N 1
ATOM 704 C CA . ALA A 1 91 ? -7.343 -27.567 -13.844 1.00 92.88 91 ALA A CA 1
ATOM 705 C C . ALA A 1 91 ? -8.692 -26.981 -13.415 1.00 92.88 91 ALA A C 1
ATOM 707 O O . ALA A 1 91 ? -8.796 -25.769 -13.176 1.00 92.88 91 ALA A O 1
ATOM 708 N N . MET A 1 92 ? -9.698 -27.840 -13.232 1.00 93.75 92 MET A N 1
ATOM 709 C CA . MET A 1 92 ? -11.005 -27.436 -12.729 1.00 93.75 92 MET A CA 1
ATOM 710 C C . MET A 1 92 ? -10.934 -26.977 -11.271 1.00 93.75 92 MET A C 1
ATOM 712 O O . MET A 1 92 ? -11.473 -25.918 -10.947 1.00 93.75 92 MET A O 1
ATOM 716 N N . ALA A 1 93 ? -10.192 -27.677 -10.405 1.00 94.06 93 ALA A N 1
ATOM 717 C CA . ALA A 1 93 ? -9.993 -27.247 -9.019 1.00 94.06 93 ALA A CA 1
ATOM 718 C C . ALA A 1 93 ? -9.388 -25.830 -8.936 1.00 94.06 93 ALA A C 1
ATOM 720 O O . ALA A 1 93 ? -9.857 -24.986 -8.165 1.00 94.06 93 ALA A O 1
ATOM 721 N N . LEU A 1 94 ? -8.391 -25.529 -9.779 1.00 92.62 94 LEU A N 1
ATOM 722 C CA . LEU A 1 94 ? -7.782 -24.200 -9.853 1.00 92.62 94 LEU A CA 1
ATOM 723 C C . LEU A 1 94 ? -8.764 -23.142 -10.379 1.00 92.62 94 LEU A C 1
ATOM 725 O O . LEU A 1 94 ? -8.794 -22.023 -9.866 1.00 92.62 94 LEU A O 1
ATOM 729 N N . LYS A 1 95 ? -9.578 -23.490 -11.384 1.00 93.19 95 LYS A N 1
ATOM 730 C CA . LYS A 1 95 ? -10.616 -22.608 -11.940 1.00 93.19 95 LYS A CA 1
ATOM 731 C C . LYS A 1 95 ? -11.684 -22.270 -10.895 1.00 93.19 95 LYS A C 1
ATOM 733 O O . LYS A 1 95 ? -12.043 -21.100 -10.764 1.00 93.19 95 LYS A O 1
ATOM 738 N N . LEU A 1 96 ? -12.144 -23.261 -10.130 1.00 93.25 96 LEU A N 1
ATOM 739 C CA . LEU A 1 96 ? -13.190 -23.114 -9.112 1.00 93.25 96 LEU A CA 1
ATOM 740 C C . LEU A 1 96 ? -12.744 -22.301 -7.883 1.00 93.25 96 LEU A C 1
ATOM 742 O O . LEU A 1 96 ? -13.574 -21.650 -7.255 1.00 93.25 96 LEU A O 1
ATOM 746 N N . ARG A 1 97 ? -11.440 -22.257 -7.565 1.00 91.06 97 ARG A N 1
ATOM 747 C CA . ARG A 1 97 ? -10.881 -21.347 -6.536 1.00 91.06 97 ARG A CA 1
ATOM 748 C C . ARG A 1 97 ? -10.940 -19.865 -6.928 1.00 91.06 97 ARG A C 1
ATOM 750 O O . ARG A 1 97 ? -10.704 -18.999 -6.088 1.00 91.06 97 ARG A O 1
ATOM 757 N N . GLY A 1 98 ? -11.253 -19.567 -8.187 1.00 89.62 98 GLY A N 1
ATOM 758 C CA . GLY A 1 98 ? -11.484 -18.215 -8.673 1.00 89.62 98 GLY A CA 1
ATOM 759 C C . GLY A 1 98 ? -10.262 -17.551 -9.307 1.00 89.62 98 GLY A C 1
ATOM 760 O O . GLY A 1 98 ? -9.118 -18.013 -9.240 1.00 89.62 98 GLY A O 1
ATOM 761 N N . ARG A 1 99 ? -10.526 -16.411 -9.956 1.00 87.38 99 ARG A N 1
ATOM 762 C CA . ARG A 1 99 ? -9.547 -15.689 -10.786 1.00 87.38 99 ARG A CA 1
ATOM 763 C C . ARG A 1 99 ? -8.338 -15.201 -9.982 1.00 87.38 99 ARG A C 1
ATOM 765 O O . ARG A 1 99 ? -7.220 -15.279 -10.482 1.00 87.38 99 ARG A O 1
ATOM 772 N N . SER A 1 100 ? -8.553 -14.716 -8.756 1.00 86.44 100 SER A N 1
ATOM 773 C CA . SER A 1 100 ? -7.481 -14.197 -7.892 1.00 86.44 100 SER A CA 1
ATOM 774 C C . SER A 1 100 ? -6.479 -15.290 -7.508 1.00 86.44 100 SER A C 1
ATOM 776 O O . SER A 1 100 ? -5.274 -15.118 -7.691 1.00 86.44 100 SER A O 1
ATOM 778 N N . PHE A 1 101 ? -6.972 -16.457 -7.078 1.00 89.44 101 PHE A N 1
ATOM 779 C CA . PHE A 1 101 ? -6.122 -17.589 -6.710 1.00 89.44 101 PHE A CA 1
ATOM 780 C C . PHE A 1 101 ? -5.298 -18.088 -7.902 1.00 89.44 101 PHE A C 1
ATOM 782 O O . PHE A 1 101 ? -4.079 -18.231 -7.797 1.00 89.44 101 PHE A O 1
ATOM 789 N N . ARG A 1 102 ? -5.938 -18.267 -9.066 1.00 88.94 102 ARG A N 1
ATOM 790 C CA . ARG A 1 102 ? -5.248 -18.675 -10.298 1.00 88.94 102 ARG A CA 1
ATOM 791 C C . ARG A 1 102 ? -4.130 -17.702 -10.682 1.00 88.94 102 ARG A C 1
ATOM 793 O O . ARG A 1 102 ? -3.009 -18.142 -10.925 1.00 88.94 102 ARG A O 1
ATOM 800 N N . ARG A 1 103 ? -4.406 -16.393 -10.655 1.00 85.31 103 ARG A N 1
ATOM 801 C CA . ARG A 1 103 ? -3.405 -15.349 -10.938 1.00 85.31 103 ARG A CA 1
ATOM 802 C C . ARG A 1 103 ? -2.221 -15.405 -9.971 1.00 85.31 103 ARG A C 1
ATOM 804 O O . ARG A 1 103 ? -1.085 -15.279 -10.412 1.00 85.31 103 ARG A O 1
ATOM 811 N N . ASN A 1 104 ? -2.461 -15.637 -8.677 1.00 87.00 104 ASN A N 1
ATOM 812 C CA . ASN A 1 104 ? -1.379 -15.777 -7.694 1.00 87.00 104 ASN A CA 1
ATOM 813 C C . ASN A 1 104 ? -0.481 -16.986 -8.010 1.00 87.00 104 ASN A C 1
ATOM 815 O O . ASN A 1 104 ? 0.741 -16.873 -7.948 1.00 87.00 104 ASN A O 1
ATOM 819 N N . VAL A 1 105 ? -1.075 -18.126 -8.382 1.00 86.56 105 VAL A N 1
ATOM 820 C CA . VAL A 1 105 ? -0.330 -19.343 -8.749 1.00 86.56 105 VAL A CA 1
ATOM 821 C C . VAL A 1 105 ? 0.490 -19.131 -10.022 1.00 86.56 105 VAL A C 1
ATOM 823 O O . VAL A 1 105 ? 1.657 -19.523 -10.072 1.00 86.56 105 VAL A O 1
ATOM 826 N N . GLU A 1 106 ? -0.096 -18.512 -11.046 1.00 83.38 106 GLU A N 1
ATOM 827 C CA . GLU A 1 106 ? 0.595 -18.174 -12.296 1.00 83.38 106 GLU A CA 1
ATOM 828 C C . GLU A 1 106 ? 1.773 -17.227 -12.038 1.00 83.38 106 GLU A C 1
ATOM 830 O O . GLU A 1 106 ? 2.894 -17.495 -12.474 1.00 83.38 106 GLU A O 1
ATOM 835 N N . MET A 1 107 ? 1.547 -16.166 -11.261 1.00 81.25 107 MET A N 1
ATOM 836 C CA . MET A 1 107 ? 2.574 -15.194 -10.886 1.00 81.25 107 MET A CA 1
ATOM 837 C C . MET A 1 107 ? 3.719 -15.846 -10.107 1.00 81.25 107 MET A C 1
ATOM 839 O O . MET A 1 107 ? 4.879 -15.669 -10.468 1.00 81.25 107 MET A O 1
ATOM 843 N N . TYR A 1 108 ? 3.411 -16.658 -9.091 1.00 82.88 108 TYR A N 1
ATOM 844 C CA . TYR A 1 108 ? 4.423 -17.390 -8.329 1.00 82.88 108 TYR A CA 1
ATOM 845 C C . TYR A 1 108 ? 5.265 -18.297 -9.237 1.00 82.88 108 TYR A C 1
ATOM 847 O O . TYR A 1 108 ? 6.492 -18.243 -9.218 1.00 82.88 108 TYR A O 1
ATOM 855 N N . ARG A 1 109 ? 4.624 -19.075 -10.121 1.00 81.75 109 ARG A N 1
ATOM 856 C CA . ARG A 1 109 ? 5.336 -19.929 -11.090 1.00 81.75 109 ARG A CA 1
ATOM 857 C C . ARG A 1 109 ? 6.249 -19.134 -12.019 1.00 81.75 109 ARG A C 1
ATOM 859 O O . ARG A 1 109 ? 7.282 -19.661 -12.428 1.00 81.75 109 ARG A O 1
ATOM 866 N N . THR A 1 110 ? 5.844 -17.917 -12.362 1.00 76.56 110 THR A N 1
ATOM 867 C CA . THR A 1 110 ? 6.572 -17.019 -13.262 1.00 76.56 110 THR A CA 1
ATOM 868 C C . THR A 1 110 ? 7.792 -16.427 -12.559 1.00 76.56 110 THR A C 1
ATOM 870 O O . THR A 1 110 ? 8.894 -16.513 -13.085 1.00 76.56 110 THR A O 1
ATOM 873 N N . LEU A 1 111 ? 7.631 -15.927 -11.331 1.00 74.25 111 LEU A N 1
ATOM 874 C CA . LEU A 1 111 ? 8.698 -15.256 -10.579 1.00 74.25 111 LEU A CA 1
ATOM 875 C C . LEU A 1 111 ? 9.666 -16.209 -9.856 1.00 74.25 111 LEU A C 1
ATOM 877 O O . LEU A 1 111 ? 10.755 -15.781 -9.472 1.00 74.25 111 LEU A O 1
ATOM 881 N N . SER A 1 112 ? 9.287 -17.472 -9.625 1.00 72.56 112 SER A N 1
ATOM 882 C CA . SER A 1 112 ? 10.103 -18.434 -8.862 1.00 72.56 112 SER A CA 1
ATOM 883 C C . SER A 1 112 ? 10.926 -19.402 -9.711 1.00 72.56 112 SER A C 1
ATOM 885 O O . SER A 1 112 ? 11.859 -20.006 -9.188 1.00 72.56 112 SER A O 1
ATOM 887 N N . LYS A 1 113 ? 10.605 -19.596 -10.995 1.00 68.75 113 LYS A N 1
ATOM 888 C CA . LYS A 1 113 ? 11.366 -20.511 -11.857 1.00 68.75 113 LYS A CA 1
ATOM 889 C C . LYS A 1 113 ? 12.449 -19.748 -12.611 1.00 68.75 113 LYS A C 1
ATOM 891 O O . LYS A 1 113 ? 12.132 -19.002 -13.531 1.00 68.75 113 LYS A O 1
ATOM 896 N N . ILE A 1 114 ? 13.712 -20.012 -12.277 1.00 61.53 114 ILE A N 1
ATOM 897 C CA . ILE A 1 114 ? 14.848 -19.651 -13.132 1.00 61.53 114 ILE A CA 1
ATOM 898 C C . ILE A 1 114 ? 14.702 -20.475 -14.415 1.00 61.53 114 ILE A C 1
ATOM 900 O O . ILE A 1 114 ? 14.891 -21.692 -14.408 1.00 61.53 114 ILE A O 1
ATOM 904 N N . ARG A 1 115 ? 14.284 -19.838 -15.508 1.00 63.47 115 ARG A N 1
ATOM 905 C CA . ARG A 1 115 ? 14.326 -20.449 -16.840 1.00 63.47 115 ARG A CA 1
ATOM 906 C C . ARG A 1 115 ? 15.651 -20.053 -17.479 1.00 63.47 115 ARG A C 1
ATOM 908 O O . ARG A 1 115 ? 16.023 -18.886 -17.402 1.00 63.47 115 ARG A O 1
ATOM 915 N N . LYS A 1 116 ? 16.351 -21.005 -18.107 1.00 53.31 116 LYS A N 1
ATOM 916 C CA . LYS A 1 116 ? 17.423 -20.662 -19.049 1.00 53.31 116 LYS A CA 1
ATOM 917 C C . LYS A 1 116 ? 16.766 -19.851 -20.161 1.00 53.31 116 LYS A C 1
ATOM 919 O O . LYS A 1 116 ? 15.889 -20.370 -20.846 1.00 53.31 116 LYS A O 1
ATOM 924 N N . TYR A 1 117 ? 17.100 -18.572 -20.233 1.00 56.00 117 TYR A N 1
ATOM 925 C CA . TYR A 1 117 ? 16.582 -17.677 -21.249 1.00 56.00 117 TYR A CA 1
ATOM 926 C C . TYR A 1 117 ? 17.608 -17.601 -22.371 1.00 56.00 117 TYR A C 1
ATOM 928 O O . TYR A 1 117 ? 18.766 -17.276 -22.118 1.00 56.00 117 TYR A O 1
ATOM 936 N N . GLU A 1 118 ? 17.191 -17.923 -23.590 1.00 54.47 118 GLU A N 1
ATOM 937 C CA . GLU A 1 118 ? 17.965 -17.567 -24.772 1.00 54.47 118 GLU A CA 1
ATOM 938 C C . GLU A 1 118 ? 17.689 -16.089 -25.063 1.00 54.47 118 GLU A C 1
ATOM 940 O O . GLU A 1 118 ? 16.520 -15.711 -25.198 1.00 54.47 118 GLU A O 1
ATOM 945 N N . PRO A 1 119 ? 18.716 -15.223 -25.088 1.00 50.97 119 PRO A N 1
ATOM 946 C CA . PRO A 1 119 ? 18.524 -13.805 -25.338 1.00 50.97 119 PRO A CA 1
ATOM 947 C C . PRO A 1 119 ? 17.889 -13.613 -26.718 1.00 50.97 119 PRO A C 1
ATOM 949 O O . PRO A 1 119 ? 18.512 -13.862 -27.745 1.00 50.97 119 PRO A O 1
ATOM 952 N N . ILE A 1 120 ? 16.633 -13.166 -26.747 1.00 57.50 120 ILE A N 1
ATOM 953 C CA . ILE A 1 120 ? 15.986 -12.729 -27.986 1.00 57.50 120 ILE A CA 1
ATOM 954 C C . ILE A 1 120 ? 16.679 -11.432 -28.417 1.00 57.50 120 ILE A C 1
ATOM 956 O O . ILE A 1 120 ? 16.724 -10.482 -27.636 1.00 57.50 120 ILE A O 1
ATOM 960 N N . SER A 1 121 ? 17.185 -11.366 -29.653 1.00 52.81 121 SER A N 1
ATOM 961 C CA . SER A 1 121 ? 17.966 -10.227 -30.176 1.00 52.81 121 SER A CA 1
ATOM 962 C C . SER A 1 121 ? 17.175 -8.918 -30.344 1.00 52.81 121 SER A C 1
ATOM 964 O O . SER A 1 121 ? 17.690 -7.959 -30.906 1.00 52.81 121 SER A O 1
ATOM 966 N N . ASP A 1 122 ? 15.920 -8.880 -29.900 1.00 65.94 122 ASP A N 1
ATOM 967 C CA . ASP A 1 122 ? 14.921 -7.870 -30.261 1.00 65.94 122 ASP A CA 1
ATOM 968 C C . ASP A 1 122 ? 14.187 -7.307 -29.020 1.00 65.94 122 ASP A C 1
ATOM 970 O O . ASP A 1 122 ? 13.032 -6.876 -29.082 1.00 65.94 122 ASP A O 1
ATOM 974 N N . GLY A 1 123 ? 14.851 -7.380 -27.860 1.00 79.94 123 GLY A N 1
ATOM 975 C CA . GLY A 1 123 ? 14.352 -6.940 -26.556 1.00 79.94 123 GLY A CA 1
ATOM 976 C C . GLY A 1 123 ? 14.352 -5.420 -26.362 1.00 79.94 123 GLY A C 1
ATOM 977 O O . GLY A 1 123 ? 15.192 -4.705 -26.897 1.00 79.94 123 GLY A O 1
ATOM 978 N N . PHE A 1 124 ? 13.415 -4.916 -25.554 1.00 93.62 124 PHE A N 1
ATOM 979 C CA . PHE A 1 124 ? 13.321 -3.492 -25.204 1.00 93.62 124 PHE A CA 1
ATOM 980 C C . PHE A 1 124 ? 14.076 -3.170 -23.908 1.00 93.62 124 PHE A C 1
ATOM 982 O O . PHE A 1 124 ? 14.046 -3.963 -22.967 1.00 93.62 124 PHE A O 1
ATOM 989 N N . ASN A 1 125 ? 14.666 -1.976 -23.813 1.00 96.62 125 ASN A N 1
ATOM 990 C CA . ASN A 1 125 ? 15.222 -1.457 -22.559 1.00 96.62 125 ASN A CA 1
ATOM 991 C C . ASN A 1 125 ? 14.127 -0.754 -21.744 1.00 96.62 125 ASN A C 1
ATOM 993 O O . ASN A 1 125 ? 13.491 0.181 -22.238 1.00 96.62 125 ASN A O 1
ATOM 997 N N . ILE A 1 126 ? 13.914 -1.184 -20.501 1.00 97.94 126 ILE A N 1
ATOM 998 C CA . ILE A 1 126 ? 12.887 -0.638 -19.602 1.00 97.94 126 ILE A CA 1
ATOM 999 C C . ILE A 1 126 ? 13.582 0.024 -18.417 1.00 97.94 126 ILE A C 1
ATOM 1001 O O . ILE A 1 126 ? 14.274 -0.658 -17.665 1.00 97.94 126 ILE A O 1
ATOM 1005 N N . ALA A 1 127 ? 13.382 1.326 -18.232 1.00 98.44 127 ALA A N 1
ATOM 1006 C CA . ALA A 1 127 ? 13.883 2.043 -17.067 1.00 98.44 127 ALA A CA 1
ATOM 1007 C C . ALA A 1 127 ? 12.898 1.953 -15.892 1.00 98.44 127 ALA A C 1
ATOM 1009 O O . ALA A 1 127 ? 11.683 2.023 -16.082 1.00 98.44 127 ALA A O 1
ATOM 1010 N N . ILE A 1 128 ? 13.415 1.816 -14.674 1.00 98.62 128 ILE A N 1
ATOM 1011 C CA . ILE A 1 128 ? 12.650 1.721 -13.429 1.00 98.62 128 ILE A CA 1
ATOM 1012 C C . ILE A 1 128 ? 13.266 2.696 -12.426 1.00 98.62 128 ILE A C 1
ATOM 1014 O O . ILE A 1 128 ? 14.474 2.663 -12.200 1.00 98.62 128 ILE A O 1
ATOM 1018 N N . MET A 1 129 ? 12.451 3.550 -11.811 1.00 97.94 129 MET A N 1
ATOM 1019 C CA . MET A 1 129 ? 12.923 4.500 -10.800 1.00 97.94 129 MET A CA 1
ATOM 1020 C C . MET A 1 129 ? 11.922 4.680 -9.667 1.00 97.94 129 MET A C 1
ATOM 1022 O O . MET A 1 129 ? 10.716 4.553 -9.881 1.00 97.94 129 MET A O 1
ATOM 1026 N N . ASN A 1 130 ? 12.423 5.028 -8.483 1.00 97.81 130 ASN A N 1
ATOM 1027 C CA . ASN A 1 130 ? 11.595 5.370 -7.329 1.00 97.81 130 ASN A CA 1
ATOM 1028 C C . ASN A 1 130 ? 11.543 6.896 -7.164 1.00 97.81 130 ASN A C 1
ATOM 1030 O O . ASN A 1 130 ? 12.577 7.545 -7.306 1.00 97.81 130 ASN A O 1
ATOM 1034 N N . VAL A 1 131 ? 10.374 7.482 -6.881 1.00 97.06 131 VAL A N 1
ATOM 1035 C CA . VAL A 1 131 ? 10.200 8.939 -6.689 1.00 97.06 131 VAL A CA 1
ATOM 1036 C C . VAL A 1 131 ? 9.254 9.230 -5.523 1.00 97.06 131 VAL A C 1
ATOM 1038 O O . VAL A 1 131 ? 8.157 8.683 -5.437 1.00 97.06 131 VAL A O 1
ATOM 1041 N N . GLY A 1 132 ? 9.631 10.165 -4.652 1.00 92.94 132 GLY A N 1
ATOM 1042 C CA . GLY A 1 132 ? 8.859 10.533 -3.461 1.00 92.94 132 GLY A CA 1
ATOM 1043 C C . GLY A 1 132 ? 9.458 9.990 -2.168 1.00 92.94 132 GLY A C 1
ATOM 1044 O O . GLY A 1 132 ? 10.626 9.610 -2.123 1.00 92.94 132 GLY A O 1
ATOM 1045 N N . SER A 1 133 ? 8.662 9.975 -1.102 1.00 89.94 133 SER A N 1
ATOM 1046 C CA . SER A 1 133 ? 9.097 9.456 0.195 1.00 89.94 133 SER A CA 1
ATOM 1047 C C . SER A 1 133 ? 9.230 7.927 0.165 1.00 89.94 133 SER A C 1
ATOM 1049 O O . SER A 1 133 ? 8.356 7.259 -0.395 1.00 89.94 133 SER A O 1
ATOM 1051 N N . PRO A 1 134 ? 10.277 7.351 0.783 1.00 86.06 134 PRO A N 1
ATOM 1052 C CA . PRO A 1 134 ? 10.400 5.906 0.925 1.00 86.06 134 PRO A CA 1
ATOM 1053 C C . PRO A 1 134 ? 9.181 5.308 1.631 1.00 86.06 134 PRO A C 1
ATOM 1055 O O . PRO A 1 134 ? 8.668 5.874 2.596 1.00 86.06 134 PRO A O 1
ATOM 1058 N N . CYS A 1 135 ? 8.730 4.143 1.175 1.00 86.88 135 CYS A N 1
ATOM 1059 C CA . CYS A 1 135 ? 7.715 3.379 1.887 1.00 86.88 135 CYS A CA 1
ATOM 1060 C C . CYS A 1 135 ? 7.904 1.879 1.672 1.00 86.88 135 CYS A C 1
ATOM 1062 O O . CYS A 1 135 ? 8.628 1.427 0.779 1.00 86.88 135 CYS A O 1
ATOM 1064 N N . ALA A 1 136 ? 7.272 1.093 2.533 1.00 91.56 136 ALA A N 1
ATOM 1065 C CA . ALA A 1 136 ? 7.355 -0.348 2.454 1.00 91.56 136 ALA A CA 1
ATOM 1066 C C . ALA A 1 136 ? 6.685 -0.867 1.167 1.00 91.56 136 ALA A C 1
ATOM 1068 O O . ALA A 1 136 ? 5.544 -0.533 0.861 1.00 91.56 136 ALA A O 1
ATOM 1069 N N . GLY A 1 137 ? 7.401 -1.699 0.406 1.00 91.75 137 GLY A N 1
ATOM 1070 C CA . GLY A 1 137 ? 6.908 -2.277 -0.849 1.00 91.75 137 GLY A CA 1
ATOM 1071 C C . GLY A 1 137 ? 7.553 -1.715 -2.119 1.00 91.75 137 GLY A C 1
ATOM 1072 O O . GLY A 1 137 ? 7.454 -2.375 -3.155 1.00 91.75 137 GLY A O 1
ATOM 1073 N N . CYS A 1 138 ? 8.292 -0.595 -2.055 1.00 94.31 138 CYS A N 1
ATOM 1074 C CA . CYS A 1 138 ? 9.050 -0.073 -3.205 1.00 94.31 138 CYS A CA 1
ATOM 1075 C C . CYS A 1 138 ? 10.008 -1.129 -3.777 1.00 94.31 138 CYS A C 1
ATOM 1077 O O . CYS A 1 138 ? 9.966 -1.438 -4.967 1.00 94.31 138 CYS A O 1
ATOM 1079 N N . ASN A 1 139 ? 10.833 -1.738 -2.919 1.00 96.44 139 ASN A N 1
ATOM 1080 C CA . ASN A 1 139 ? 11.805 -2.756 -3.330 1.00 96.44 139 ASN A CA 1
ATOM 1081 C C . ASN A 1 139 ? 11.130 -3.993 -3.939 1.00 96.44 139 ASN A C 1
ATOM 1083 O O . ASN A 1 139 ? 11.602 -4.532 -4.941 1.00 96.44 139 ASN A O 1
ATOM 1087 N N . ALA A 1 140 ? 9.984 -4.409 -3.392 1.00 95.56 140 ALA A N 1
ATOM 1088 C CA . ALA A 1 140 ? 9.190 -5.504 -3.940 1.00 95.56 140 ALA A CA 1
ATOM 1089 C C . ALA A 1 140 ? 8.637 -5.174 -5.339 1.00 95.56 140 ALA A C 1
ATOM 1091 O O . ALA A 1 140 ? 8.616 -6.046 -6.213 1.00 95.56 140 ALA A O 1
ATOM 1092 N N . ALA A 1 141 ? 8.232 -3.922 -5.574 1.00 96.62 141 ALA A N 1
ATOM 1093 C CA . ALA A 1 141 ? 7.751 -3.466 -6.875 1.00 96.62 141 ALA A CA 1
ATOM 1094 C C . ALA A 1 141 ? 8.890 -3.427 -7.903 1.00 96.62 141 ALA A C 1
ATOM 1096 O O . ALA A 1 141 ? 8.738 -3.993 -8.987 1.00 96.62 141 ALA A O 1
ATOM 1097 N N . VAL A 1 142 ? 10.050 -2.862 -7.540 1.00 97.50 142 VAL A N 1
ATOM 1098 C CA . VAL A 1 142 ? 11.255 -2.858 -8.392 1.00 97.50 142 VAL A CA 1
ATOM 1099 C C . VAL A 1 142 ? 11.650 -4.285 -8.763 1.00 97.50 142 VAL A C 1
ATOM 1101 O O . VAL A 1 142 ? 11.783 -4.604 -9.943 1.00 97.50 142 VAL A O 1
ATOM 1104 N N . MET A 1 143 ? 11.758 -5.169 -7.769 1.00 95.81 143 MET A N 1
ATOM 1105 C CA . MET A 1 143 ? 12.097 -6.580 -7.959 1.00 95.81 143 MET A CA 1
ATOM 1106 C C . MET A 1 143 ? 11.144 -7.273 -8.931 1.00 95.81 143 MET A C 1
ATOM 1108 O O . MET A 1 143 ? 11.577 -7.987 -9.839 1.00 95.81 143 MET A O 1
ATOM 1112 N N . SER A 1 144 ? 9.844 -7.018 -8.784 1.00 95.06 144 SER A N 1
ATOM 1113 C CA . SER A 1 144 ? 8.841 -7.559 -9.689 1.00 95.06 144 SER A CA 1
ATOM 1114 C C . SER A 1 144 ? 8.984 -7.025 -11.111 1.00 95.06 144 SER A C 1
ATOM 1116 O O . SER A 1 144 ? 8.847 -7.807 -12.055 1.00 95.06 144 SER A O 1
ATOM 1118 N N . CYS A 1 145 ? 9.242 -5.728 -11.286 1.00 96.69 145 CYS A N 1
ATOM 1119 C CA . CYS A 1 145 ? 9.458 -5.124 -12.598 1.00 96.69 145 CYS A CA 1
ATOM 1120 C C . CYS A 1 145 ? 10.704 -5.708 -13.276 1.00 96.69 145 CYS A C 1
ATOM 1122 O O . CYS A 1 145 ? 10.607 -6.195 -14.400 1.00 96.69 145 CYS A O 1
ATOM 1124 N N . VAL A 1 146 ? 11.841 -5.749 -12.573 1.00 95.94 146 VAL A N 1
ATOM 1125 C CA . VAL A 1 146 ? 13.117 -6.285 -13.080 1.00 95.94 146 VAL A CA 1
ATOM 1126 C C . VAL A 1 146 ? 12.965 -7.743 -13.508 1.00 95.94 146 VAL A C 1
ATOM 1128 O O . VAL A 1 146 ? 13.246 -8.087 -14.656 1.00 95.94 146 VAL A O 1
ATOM 1131 N N . ARG A 1 147 ? 12.449 -8.609 -12.624 1.00 93.31 147 ARG A N 1
ATOM 1132 C CA . ARG A 1 147 ? 12.275 -10.035 -12.945 1.00 93.31 147 ARG A CA 1
ATOM 1133 C C . ARG A 1 147 ? 11.310 -10.246 -14.098 1.00 93.31 147 ARG A C 1
ATOM 1135 O O . ARG A 1 147 ? 11.567 -11.078 -14.961 1.00 93.31 147 ARG A O 1
ATOM 1142 N N . THR A 1 148 ? 10.215 -9.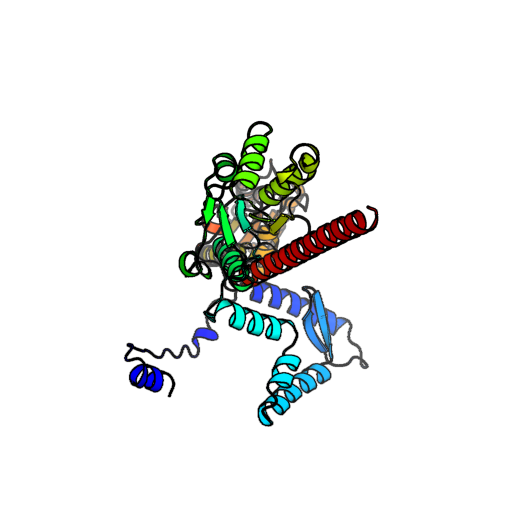490 -14.137 1.00 92.38 148 THR A N 1
ATOM 1143 C CA . THR A 1 148 ? 9.248 -9.602 -15.233 1.00 92.38 148 THR A CA 1
ATOM 1144 C C . THR A 1 148 ? 9.859 -9.137 -16.552 1.00 92.38 148 THR A C 1
ATOM 1146 O O . THR A 1 148 ? 9.693 -9.826 -17.551 1.00 92.38 148 THR A O 1
ATOM 1149 N N . ALA A 1 149 ? 10.616 -8.037 -16.566 1.00 93.38 149 ALA A N 1
ATOM 1150 C CA . ALA A 1 149 ? 11.299 -7.554 -17.765 1.00 93.38 149 ALA A CA 1
ATOM 1151 C C . ALA A 1 149 ? 12.242 -8.625 -18.337 1.00 93.38 149 ALA A C 1
ATOM 1153 O O . ALA A 1 149 ? 12.110 -8.978 -19.508 1.00 93.38 149 ALA A O 1
ATOM 1154 N N . ILE A 1 150 ? 13.090 -9.221 -17.493 1.00 92.06 150 ILE A N 1
ATOM 1155 C CA . ILE A 1 150 ? 14.015 -10.295 -17.893 1.00 92.06 150 ILE A CA 1
ATOM 1156 C C . ILE A 1 150 ? 13.253 -11.498 -18.464 1.00 92.06 150 ILE A C 1
ATOM 1158 O O . ILE A 1 150 ? 13.627 -12.033 -19.504 1.00 92.06 150 ILE A O 1
ATOM 1162 N N . LEU A 1 151 ? 12.143 -11.901 -17.833 1.00 88.19 151 LEU A N 1
ATOM 1163 C CA . LEU A 1 151 ? 11.331 -13.037 -18.292 1.00 88.19 151 LEU A CA 1
ATOM 1164 C C . LEU A 1 151 ? 10.690 -12.823 -19.667 1.00 88.19 151 LEU A C 1
ATOM 1166 O O . LEU A 1 151 ? 10.394 -13.800 -20.353 1.00 88.19 151 LEU A O 1
ATOM 1170 N N . TYR A 1 152 ? 10.466 -11.570 -20.060 1.00 88.44 152 TYR A N 1
ATOM 1171 C CA . TYR A 1 152 ? 9.951 -11.208 -21.379 1.00 88.44 152 TYR A CA 1
ATOM 1172 C C . TYR A 1 152 ? 11.049 -10.794 -22.372 1.00 88.44 152 TYR A C 1
ATOM 1174 O O . TYR A 1 152 ? 10.720 -10.328 -23.465 1.00 88.44 152 TYR A O 1
ATOM 1182 N N . GLY A 1 153 ? 12.328 -10.965 -22.022 1.00 88.81 153 GLY A N 1
ATOM 1183 C CA . GLY A 1 153 ? 13.455 -10.632 -22.895 1.00 88.81 153 GLY A CA 1
ATOM 1184 C C . GLY A 1 153 ? 13.818 -9.164 -22.964 1.00 88.81 153 G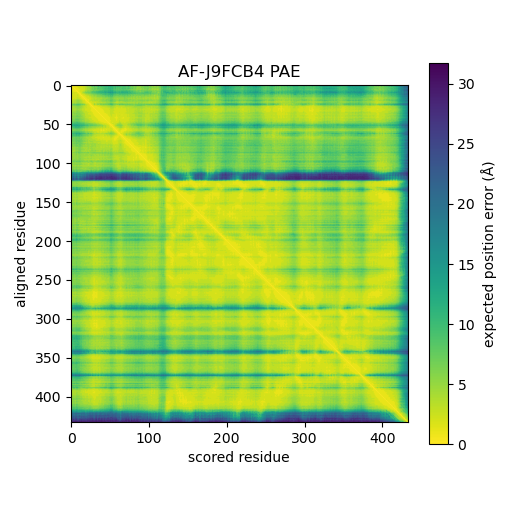LY A C 1
ATOM 1185 O O . GLY A 1 153 ? 14.545 -8.768 -23.867 1.00 88.81 153 GLY 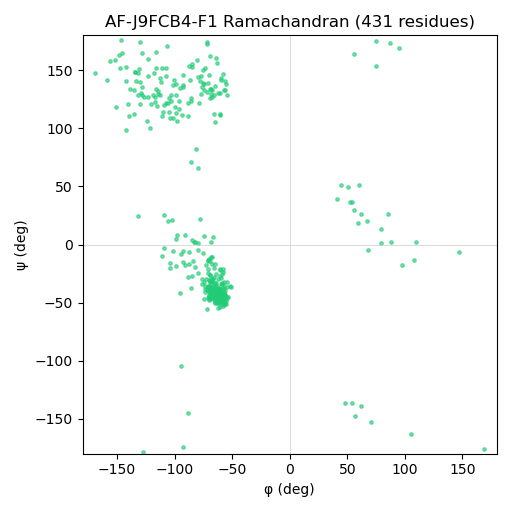A O 1
ATOM 1186 N N . CYS A 1 154 ? 13.289 -8.351 -22.060 1.00 92.75 154 CYS A N 1
ATOM 1187 C CA . CYS A 1 154 ? 13.651 -6.951 -21.945 1.00 92.75 154 CYS A CA 1
ATOM 1188 C C . CYS A 1 154 ? 14.907 -6.789 -21.085 1.00 92.75 154 CYS A C 1
ATOM 1190 O O . CYS A 1 154 ? 15.177 -7.600 -20.197 1.00 92.75 154 CYS A O 1
ATOM 1192 N N . THR A 1 155 ? 15.624 -5.689 -21.301 1.00 95.88 155 THR A N 1
ATOM 1193 C CA . THR A 1 155 ? 16.763 -5.287 -20.473 1.00 95.88 155 THR A CA 1
ATOM 1194 C C . THR A 1 155 ? 16.301 -4.247 -19.450 1.00 95.88 155 THR A C 1
ATOM 1196 O O . THR A 1 155 ? 16.028 -3.105 -19.831 1.00 95.88 155 THR A O 1
ATOM 1199 N N . PRO A 1 156 ? 16.163 -4.595 -18.160 1.00 97.25 156 PRO A N 1
ATOM 1200 C CA . PRO A 1 156 ? 15.816 -3.618 -17.140 1.00 97.25 156 PRO A CA 1
ATOM 1201 C C . PRO A 1 156 ? 17.020 -2.744 -16.770 1.00 97.25 156 PRO A C 1
ATOM 1203 O O . PRO A 1 156 ? 18.117 -3.246 -16.518 1.00 97.25 156 PRO A O 1
ATOM 1206 N N . TYR A 1 157 ? 16.782 -1.442 -16.670 1.00 98.50 157 TYR A N 1
ATOM 1207 C CA . TYR A 1 157 ? 17.698 -0.471 -16.089 1.00 98.50 157 TYR A CA 1
ATOM 1208 C C . TYR A 1 157 ? 17.049 0.147 -14.855 1.00 98.50 157 TYR A C 1
ATOM 1210 O O . TYR A 1 157 ? 15.938 0.666 -14.937 1.00 98.50 157 TYR A O 1
ATOM 1218 N N . CYS A 1 158 ? 17.730 0.120 -13.718 1.00 98.50 158 CYS A N 1
ATOM 1219 C CA . CYS A 1 158 ? 17.321 0.885 -12.547 1.00 98.50 158 CYS A CA 1
ATOM 1220 C C . CYS A 1 158 ? 18.022 2.242 -12.542 1.00 98.50 158 CYS A C 1
ATOM 1222 O O . CYS A 1 158 ? 19.216 2.327 -12.824 1.00 98.50 158 CYS A O 1
ATOM 1224 N N . ILE A 1 159 ? 17.274 3.289 -12.212 1.00 98.56 159 ILE A N 1
ATOM 1225 C CA . ILE A 1 159 ? 17.793 4.643 -12.032 1.00 98.56 159 ILE A CA 1
ATOM 1226 C C . ILE A 1 159 ? 17.874 4.913 -10.533 1.00 98.56 159 ILE A C 1
ATOM 1228 O O . ILE A 1 159 ? 16.865 4.809 -9.825 1.00 98.56 159 ILE A O 1
ATOM 1232 N N . TYR A 1 160 ? 19.067 5.257 -10.061 1.00 97.94 160 TYR A N 1
ATOM 1233 C CA . TYR A 1 160 ? 19.282 5.638 -8.669 1.00 97.94 160 TYR A CA 1
ATOM 1234 C C . TYR A 1 160 ? 18.873 7.088 -8.427 1.00 97.94 160 TYR A C 1
ATOM 1236 O O . TYR A 1 160 ? 18.817 7.874 -9.360 1.00 97.94 160 TYR A O 1
ATOM 1244 N N . ASN A 1 161 ? 18.592 7.456 -7.179 1.00 96.12 161 ASN A N 1
ATOM 1245 C CA . ASN A 1 161 ? 18.402 8.846 -6.746 1.00 96.12 161 ASN A CA 1
ATOM 1246 C C . ASN A 1 161 ? 17.344 9.628 -7.551 1.00 96.12 161 ASN A C 1
ATOM 1248 O O . ASN A 1 161 ? 17.466 10.832 -7.777 1.00 96.12 161 ASN A O 1
ATOM 1252 N N . SER A 1 162 ? 16.269 8.943 -7.954 1.00 96.19 162 SER A N 1
ATOM 1253 C CA . SER A 1 162 ? 15.070 9.556 -8.539 1.00 96.19 162 SER A CA 1
ATOM 1254 C C . SER A 1 162 ? 15.379 10.450 -9.756 1.00 96.19 162 SER A C 1
ATOM 1256 O O . SER A 1 162 ? 16.146 10.084 -10.645 1.00 96.19 162 SER A O 1
ATOM 1258 N N . ASN A 1 163 ? 14.756 11.627 -9.814 1.00 97.00 163 ASN A N 1
ATOM 1259 C CA . ASN A 1 163 ? 14.894 12.583 -10.903 1.00 97.00 163 ASN A CA 1
ATOM 1260 C C . ASN A 1 163 ? 16.323 13.149 -11.019 1.00 97.00 163 ASN A C 1
ATOM 1262 O O . ASN A 1 163 ? 16.801 13.383 -12.127 1.00 97.00 163 ASN A O 1
ATOM 1266 N N . GLU A 1 164 ? 17.044 13.310 -9.908 1.00 96.44 164 GLU A N 1
ATOM 1267 C CA . GLU A 1 164 ? 18.433 13.789 -9.932 1.00 96.44 164 GLU A CA 1
ATOM 1268 C C . GLU A 1 164 ? 19.372 12.767 -10.573 1.00 96.44 164 GLU A C 1
ATOM 1270 O O . GLU A 1 164 ? 20.208 13.115 -11.412 1.00 96.44 164 GLU A O 1
ATOM 1275 N N . GLY A 1 165 ? 19.220 11.486 -10.232 1.00 97.12 165 GLY A N 1
ATOM 1276 C CA . GLY A 1 165 ? 19.997 10.431 -10.873 1.00 97.12 165 GLY A CA 1
ATOM 1277 C C . GLY A 1 165 ? 19.605 10.203 -12.329 1.00 97.12 165 GLY A C 1
ATOM 1278 O O . GLY A 1 165 ? 20.479 9.942 -13.153 1.00 97.12 165 GLY A O 1
ATOM 1279 N N . LEU A 1 166 ? 18.336 10.415 -12.697 1.00 97.69 166 LEU A N 1
ATOM 1280 C CA . LEU A 1 166 ? 17.922 10.434 -14.104 1.00 97.69 166 LEU A CA 1
ATOM 1281 C C . LEU A 1 166 ? 18.626 11.556 -14.886 1.00 97.69 166 LEU A C 1
ATOM 1283 O O . LEU A 1 166 ? 19.101 11.320 -15.997 1.00 97.69 166 LEU A O 1
ATOM 1287 N N . ALA A 1 167 ? 18.728 12.760 -14.317 1.00 97.62 167 ALA A N 1
ATOM 1288 C CA . ALA A 1 167 ? 19.410 13.892 -14.947 1.00 97.62 167 ALA A CA 1
ATOM 1289 C C . ALA A 1 167 ? 20.941 13.723 -14.990 1.00 97.62 167 ALA A C 1
ATOM 1291 O O . ALA A 1 167 ? 21.573 14.098 -15.975 1.00 97.62 167 ALA A O 1
ATOM 1292 N N . SER A 1 168 ? 21.538 13.118 -13.961 1.00 97.38 168 SER A N 1
ATOM 1293 C CA . SER A 1 168 ? 22.992 12.888 -13.879 1.00 97.38 168 SER A CA 1
ATOM 1294 C C . SER A 1 168 ? 23.470 11.582 -14.529 1.00 97.38 168 SER A C 1
ATOM 1296 O O . SER A 1 168 ? 24.673 11.375 -14.654 1.00 97.38 168 SER A O 1
ATOM 1298 N N . GLY A 1 169 ? 22.559 10.717 -14.987 1.00 97.06 169 GLY A N 1
ATOM 1299 C CA . GLY A 1 169 ? 22.896 9.500 -15.732 1.00 97.06 169 GLY A CA 1
ATOM 1300 C C . GLY A 1 169 ? 23.225 8.283 -14.859 1.00 97.06 169 GLY A C 1
ATOM 1301 O O . GLY A 1 169 ? 23.929 7.383 -15.308 1.00 97.06 169 GLY A O 1
ATOM 1302 N N . GLN A 1 170 ? 22.696 8.214 -13.634 1.00 98.06 170 GLN A N 1
ATOM 1303 C CA . GLN A 1 170 ? 22.924 7.121 -12.676 1.00 98.06 170 GLN A CA 1
ATOM 1304 C C . GLN A 1 170 ? 22.059 5.884 -12.977 1.00 98.06 170 GLN A C 1
ATOM 1306 O O . GLN A 1 170 ? 21.168 5.516 -12.208 1.00 98.06 170 GLN A O 1
ATOM 1311 N N . PHE A 1 171 ? 22.315 5.250 -14.120 1.00 98.25 171 PHE A N 1
ATOM 1312 C CA . PHE A 1 171 ? 21.637 4.034 -14.566 1.00 98.25 171 PHE A CA 1
ATOM 1313 C C . PHE A 1 171 ? 22.479 2.795 -14.263 1.00 98.25 171 PHE A C 1
ATOM 1315 O O . PHE A 1 171 ? 23.674 2.757 -14.547 1.00 98.25 171 PHE A O 1
ATOM 1322 N N . GLN A 1 172 ? 21.833 1.735 -13.786 1.00 98.06 172 GLN A N 1
ATOM 1323 C CA . GLN A 1 172 ? 22.427 0.407 -13.677 1.00 98.06 172 GLN A CA 1
ATOM 1324 C C . GLN A 1 172 ? 21.581 -0.598 -14.445 1.00 98.06 172 GLN A C 1
ATOM 1326 O O . GLN A 1 172 ? 20.379 -0.728 -14.210 1.00 98.06 172 GLN A O 1
ATOM 1331 N N . LYS A 1 173 ? 22.221 -1.344 -15.345 1.00 97.75 173 LYS A N 1
ATOM 1332 C CA . LYS A 1 173 ? 21.615 -2.529 -15.950 1.00 97.75 173 LYS A CA 1
ATOM 1333 C C . LYS A 1 173 ? 21.453 -3.599 -14.871 1.00 97.75 173 LYS A C 1
ATOM 1335 O O . LYS A 1 173 ? 22.430 -3.935 -14.212 1.00 97.75 173 LYS A O 1
ATOM 1340 N N . MET A 1 174 ? 20.240 -4.120 -14.716 1.00 96.81 174 MET A N 1
ATOM 1341 C CA . MET A 1 174 ? 19.924 -5.089 -13.668 1.00 96.81 174 MET A CA 1
ATOM 1342 C C . MET A 1 174 ? 19.895 -6.515 -14.208 1.00 96.81 174 MET A C 1
ATOM 1344 O O . MET A 1 174 ? 19.347 -6.786 -15.281 1.00 96.81 174 MET A O 1
ATOM 1348 N N . GLU A 1 175 ? 20.399 -7.441 -13.407 1.00 94.12 175 GLU A N 1
ATOM 1349 C CA . GLU A 1 175 ? 20.276 -8.877 -13.601 1.00 94.12 175 GLU A CA 1
ATOM 1350 C C . GLU A 1 175 ? 19.291 -9.502 -12.607 1.00 94.12 175 GLU A C 1
ATOM 1352 O O . GLU A 1 175 ? 18.812 -8.886 -11.652 1.00 94.12 175 GLU A O 1
ATOM 1357 N N . TRP A 1 176 ? 18.966 -10.778 -12.827 1.00 90.38 176 TRP A N 1
ATOM 1358 C CA . TRP A 1 176 ? 18.010 -11.507 -11.991 1.00 90.38 176 TRP A CA 1
ATOM 1359 C C . TRP A 1 176 ? 18.415 -11.530 -10.510 1.00 90.38 176 TRP A C 1
ATOM 1361 O O . TRP A 1 176 ? 17.555 -11.450 -9.624 1.00 90.38 176 TRP A O 1
ATOM 1371 N N . ASN A 1 177 ? 19.720 -11.663 -10.257 1.00 91.88 177 ASN A N 1
ATOM 1372 C CA . ASN A 1 177 ? 20.268 -11.835 -8.918 1.00 91.88 177 ASN A CA 1
ATOM 1373 C C . ASN A 1 177 ? 20.366 -10.518 -8.138 1.00 91.88 177 ASN A C 1
ATOM 1375 O O . ASN A 1 177 ? 20.264 -10.570 -6.913 1.00 91.88 177 ASN A O 1
ATOM 1379 N N . ASP A 1 178 ? 20.447 -9.369 -8.814 1.00 94.81 178 ASP A N 1
ATOM 1380 C CA . ASP A 1 178 ? 20.603 -8.050 -8.179 1.00 94.81 178 ASP A CA 1
ATOM 1381 C C . ASP A 1 178 ? 19.419 -7.681 -7.277 1.00 94.81 178 ASP A C 1
ATOM 1383 O O . ASP A 1 178 ? 19.575 -6.992 -6.275 1.00 94.81 178 ASP A O 1
ATOM 1387 N N . VAL A 1 179 ? 18.225 -8.185 -7.604 1.00 94.19 179 VAL A N 1
ATOM 1388 C CA . VAL A 1 179 ? 16.980 -7.929 -6.858 1.00 94.19 179 VAL A CA 1
ATOM 1389 C C . VAL A 1 179 ? 16.568 -9.097 -5.954 1.00 94.19 179 VAL A C 1
ATOM 1391 O O . VAL A 1 179 ? 15.393 -9.278 -5.614 1.00 94.19 179 VAL A O 1
ATOM 1394 N N . THR A 1 180 ? 17.512 -9.963 -5.592 1.00 90.44 180 THR A N 1
ATOM 1395 C CA . THR A 1 180 ? 17.245 -11.117 -4.723 1.00 90.44 180 THR A CA 1
ATOM 1396 C C . THR A 1 180 ? 16.926 -10.658 -3.302 1.00 90.44 180 THR A C 1
ATOM 1398 O O . THR A 1 180 ? 17.602 -9.803 -2.756 1.00 90.44 180 THR A O 1
ATOM 1401 N N . LEU A 1 181 ? 15.874 -11.225 -2.700 1.00 88.25 181 LEU A N 1
ATOM 1402 C CA . LEU A 1 181 ? 15.357 -10.894 -1.355 1.00 88.25 181 LEU A CA 1
ATOM 1403 C C . LEU A 1 181 ? 14.718 -9.504 -1.197 1.00 88.25 181 LEU A C 1
ATOM 1405 O O . LEU A 1 181 ? 14.055 -9.266 -0.195 1.00 88.25 181 LEU A O 1
ATOM 1409 N N . TRP A 1 182 ? 14.749 -8.643 -2.216 1.00 94.44 182 TRP A N 1
ATOM 1410 C CA . TRP A 1 182 ? 14.153 -7.298 -2.163 1.00 94.44 182 TRP A CA 1
ATOM 1411 C C . TRP A 1 182 ? 12.648 -7.293 -1.853 1.00 94.44 182 TRP A C 1
ATOM 1413 O O . TRP A 1 182 ? 12.110 -6.301 -1.373 1.00 94.44 182 TRP A O 1
ATOM 1423 N N . SER A 1 183 ? 11.950 -8.410 -2.086 1.00 90.88 183 SER A N 1
ATOM 1424 C CA . SER A 1 183 ? 10.521 -8.540 -1.789 1.00 90.88 183 SER A CA 1
ATOM 1425 C C . SER A 1 183 ? 10.161 -8.343 -0.317 1.00 90.88 183 SER A C 1
ATOM 1427 O O . SER A 1 183 ? 9.016 -8.008 -0.033 1.00 90.88 183 SER A O 1
ATOM 1429 N N . SER A 1 184 ? 11.075 -8.622 0.618 1.00 92.00 184 SER A N 1
ATOM 1430 C CA . SER A 1 184 ? 10.807 -8.528 2.059 1.00 92.00 184 SER A CA 1
ATOM 1431 C C . SER A 1 184 ? 11.354 -7.273 2.716 1.00 92.00 184 SER A C 1
ATOM 1433 O O . SER A 1 184 ? 11.059 -7.072 3.890 1.00 92.00 184 SER A O 1
ATOM 1435 N N . GLU A 1 185 ? 12.101 -6.454 1.981 1.00 95.00 185 GLU A N 1
ATOM 1436 C CA . GLU A 1 185 ? 12.849 -5.331 2.535 1.00 95.00 185 GLU A CA 1
ATOM 1437 C C . GLU A 1 185 ? 12.055 -4.028 2.429 1.00 95.00 185 GLU A C 1
ATOM 1439 O O . GLU A 1 185 ? 11.467 -3.712 1.387 1.00 95.00 185 GLU A O 1
ATOM 1444 N N . GLY A 1 186 ? 12.040 -3.272 3.525 1.00 93.19 186 GLY A N 1
ATOM 1445 C CA . GLY A 1 186 ? 11.497 -1.916 3.574 1.00 93.19 186 GLY A CA 1
ATOM 1446 C C . GLY A 1 186 ? 12.362 -0.881 2.853 1.00 93.19 186 GLY A C 1
ATOM 1447 O O . GLY A 1 186 ? 13.473 -1.164 2.410 1.00 93.19 186 GLY A O 1
ATOM 1448 N N . GLY A 1 187 ? 11.856 0.350 2.765 1.00 92.88 187 GLY A N 1
ATOM 1449 C CA . GLY A 1 187 ? 12.589 1.479 2.188 1.00 92.88 187 GLY A CA 1
ATOM 1450 C C . GLY A 1 187 ? 12.774 1.398 0.668 1.00 92.88 187 GLY A C 1
ATOM 1451 O O . GLY A 1 187 ? 11.953 0.825 -0.047 1.00 92.88 187 GLY A O 1
ATOM 1452 N N . SER A 1 188 ? 13.846 2.022 0.170 1.00 95.69 188 SER A N 1
ATOM 1453 C CA . SER A 1 188 ? 14.178 2.106 -1.258 1.00 95.69 188 SER A CA 1
ATOM 1454 C C . SER A 1 188 ? 15.679 1.921 -1.476 1.00 95.69 188 SER A C 1
ATOM 1456 O O . SER A 1 188 ? 16.454 2.821 -1.155 1.00 95.69 188 SER A O 1
ATOM 1458 N N . PHE A 1 189 ? 16.096 0.798 -2.065 1.00 96.50 189 PHE A N 1
ATOM 1459 C CA . PHE A 1 189 ? 17.508 0.566 -2.405 1.00 96.50 189 PHE A CA 1
ATOM 1460 C C . PHE A 1 189 ? 18.003 1.421 -3.569 1.00 96.50 189 PHE A C 1
ATOM 1462 O O . PHE A 1 189 ? 19.187 1.728 -3.641 1.00 96.50 189 PHE A O 1
ATOM 1469 N N . LEU A 1 190 ? 17.099 1.860 -4.447 1.00 96.38 190 LEU A N 1
ATOM 1470 C CA . LEU A 1 190 ? 17.440 2.801 -5.514 1.00 96.38 190 LEU A CA 1
ATOM 1471 C C . LEU A 1 190 ? 17.630 4.237 -4.996 1.00 96.38 190 LEU A C 1
ATOM 1473 O O . LEU A 1 190 ? 18.009 5.116 -5.759 1.00 96.38 190 LEU A O 1
ATOM 1477 N N . GLY A 1 191 ? 17.333 4.507 -3.721 1.00 94.62 191 GLY A N 1
ATOM 1478 C CA . GLY A 1 191 ? 17.109 5.869 -3.241 1.00 94.62 191 GLY A CA 1
ATOM 1479 C C . GLY A 1 191 ? 15.743 6.392 -3.695 1.00 94.62 191 GLY A C 1
ATOM 1480 O O . GLY A 1 191 ? 15.141 5.886 -4.643 1.00 94.62 191 GLY A O 1
ATOM 1481 N N . SER A 1 192 ? 15.168 7.331 -2.950 1.00 92.50 192 SER A N 1
ATOM 1482 C CA . SER A 1 192 ? 13.880 7.934 -3.302 1.00 92.50 192 SER A CA 1
ATOM 1483 C C . SER A 1 192 ? 13.826 9.352 -2.759 1.00 92.50 192 SER A C 1
ATOM 1485 O O . SER A 1 192 ? 13.925 9.546 -1.549 1.00 92.50 192 SER A O 1
ATOM 1487 N N . GLN A 1 193 ? 13.691 10.323 -3.658 1.00 93.00 193 GLN A N 1
ATOM 1488 C CA . GLN A 1 193 ? 13.661 11.748 -3.357 1.00 93.00 193 GLN A CA 1
ATOM 1489 C C . GLN A 1 193 ? 12.367 12.381 -3.887 1.00 93.00 193 GLN A C 1
ATOM 1491 O O . GLN A 1 193 ? 11.867 11.981 -4.944 1.00 93.00 193 GLN A O 1
ATOM 1496 N N . PRO A 1 194 ? 11.797 13.373 -3.179 1.00 92.19 194 PRO A N 1
ATOM 1497 C CA . PRO A 1 194 ? 10.560 14.041 -3.579 1.00 92.19 194 PRO A CA 1
ATOM 1498 C C . PRO A 1 194 ? 10.750 15.153 -4.625 1.00 92.19 194 PRO A C 1
ATOM 1500 O O . PRO A 1 194 ? 9.774 15.802 -4.986 1.00 92.19 194 PRO A O 1
ATOM 1503 N N . ILE A 1 195 ? 11.976 15.378 -5.097 1.00 94.19 195 ILE A N 1
ATOM 1504 C CA . ILE A 1 195 ? 12.338 16.480 -5.996 1.00 94.19 195 ILE A CA 1
ATOM 1505 C C . ILE A 1 195 ? 11.695 16.273 -7.369 1.00 94.19 195 ILE A C 1
ATOM 1507 O O . ILE A 1 195 ? 11.806 15.197 -7.957 1.00 94.19 195 ILE A O 1
ATOM 1511 N N . LEU A 1 196 ? 11.023 17.305 -7.880 1.00 96.69 196 LEU A N 1
ATOM 1512 C CA . LEU A 1 196 ? 10.389 17.295 -9.199 1.00 96.69 196 LEU A CA 1
ATOM 1513 C C . LEU A 1 196 ? 11.375 17.728 -10.297 1.00 96.69 196 LEU A C 1
ATOM 1515 O O . LEU A 1 196 ? 12.301 18.489 -10.014 1.00 96.69 196 LEU A O 1
ATOM 1519 N N . PRO A 1 197 ? 11.173 17.291 -11.554 1.00 96.06 197 PRO A N 1
ATOM 1520 C CA . PRO A 1 197 ? 11.925 17.817 -12.687 1.00 96.06 197 PRO A CA 1
ATOM 1521 C C . PRO A 1 197 ? 11.717 19.327 -12.859 1.00 96.06 197 PRO A C 1
ATOM 1523 O O . PRO A 1 197 ? 10.608 19.840 -12.713 1.00 96.06 197 PRO A O 1
ATOM 1526 N N . THR A 1 198 ? 12.790 20.015 -13.226 1.00 95.38 198 THR A N 1
ATOM 1527 C CA . THR A 1 198 ? 12.858 21.454 -13.520 1.00 95.38 198 THR A CA 1
ATOM 1528 C C . THR A 1 198 ? 13.223 21.681 -14.986 1.00 95.38 198 THR A C 1
ATOM 1530 O O . THR A 1 198 ? 13.717 20.773 -15.657 1.00 95.38 198 THR A O 1
ATOM 1533 N N . ASN A 1 199 ? 13.049 22.905 -15.489 1.00 93.94 199 ASN A N 1
ATOM 1534 C CA . ASN A 1 199 ? 13.411 23.246 -16.870 1.00 93.94 199 ASN A CA 1
ATOM 1535 C C . ASN A 1 199 ? 14.891 22.977 -17.192 1.00 93.94 199 ASN A C 1
ATOM 1537 O O . ASN A 1 199 ? 15.194 22.568 -18.308 1.00 93.94 199 ASN A O 1
ATOM 1541 N N . ASP A 1 200 ? 15.787 23.115 -16.212 1.00 94.38 200 ASP A N 1
ATOM 1542 C CA . ASP A 1 200 ? 17.223 22.861 -16.391 1.00 94.38 200 ASP A CA 1
ATOM 1543 C C . ASP A 1 200 ? 17.558 21.363 -16.429 1.00 94.38 200 ASP A C 1
ATOM 1545 O O . ASP A 1 200 ? 18.504 20.934 -17.090 1.00 94.38 200 ASP A O 1
ATOM 1549 N N . THR A 1 201 ? 16.770 20.537 -15.734 1.00 96.06 201 THR A N 1
ATOM 1550 C CA . THR A 1 201 ? 17.023 19.093 -15.639 1.00 96.06 201 THR A CA 1
ATOM 1551 C C . THR A 1 201 ? 16.360 18.302 -16.765 1.00 96.06 201 THR A C 1
ATOM 1553 O O . THR A 1 201 ? 16.904 17.280 -17.184 1.00 96.06 201 THR A O 1
ATOM 1556 N N . LEU A 1 202 ? 15.241 18.780 -17.324 1.00 96.62 202 LEU A N 1
ATOM 1557 C CA . LEU A 1 202 ? 14.513 18.101 -18.406 1.00 96.62 202 LEU A CA 1
ATOM 1558 C C . LEU A 1 202 ? 15.376 17.775 -19.646 1.00 96.62 202 LEU A C 1
ATOM 1560 O O . LEU A 1 202 ? 15.325 16.622 -20.092 1.00 96.62 202 LEU A O 1
ATOM 1564 N N . PRO A 1 203 ? 16.208 18.694 -20.187 1.00 97.38 203 PRO A N 1
ATOM 1565 C CA . PRO A 1 203 ? 17.095 18.380 -21.308 1.00 97.38 203 PRO A CA 1
ATOM 1566 C C . PRO A 1 203 ? 18.085 17.253 -20.990 1.00 97.38 203 PRO A C 1
ATOM 1568 O O . PRO A 1 203 ? 18.328 16.382 -21.828 1.00 97.38 203 PRO A O 1
ATOM 1571 N N . LEU A 1 204 ? 18.633 17.244 -19.771 1.00 97.69 204 LEU A N 1
ATOM 1572 C CA . LEU A 1 204 ? 19.596 16.236 -19.320 1.00 97.69 204 LEU A CA 1
ATOM 1573 C C . LEU A 1 204 ? 18.935 14.860 -19.192 1.00 97.69 204 LEU A C 1
ATOM 1575 O O . LEU A 1 204 ? 19.466 13.863 -19.682 1.00 97.69 204 LEU A O 1
ATOM 1579 N N . MET A 1 205 ? 17.736 14.813 -18.609 1.00 97.88 205 MET A N 1
ATOM 1580 C CA . MET A 1 205 ? 16.942 13.588 -18.505 1.00 97.88 205 MET A CA 1
ATOM 1581 C C . MET A 1 205 ? 16.622 13.015 -19.891 1.00 97.88 205 MET A C 1
ATOM 1583 O O . MET A 1 205 ? 16.829 11.825 -20.128 1.00 97.88 205 MET A O 1
ATOM 1587 N N . ALA A 1 206 ? 16.173 13.854 -20.831 1.00 96.88 206 ALA A N 1
ATOM 1588 C CA . ALA A 1 206 ? 15.881 13.433 -22.200 1.00 96.88 206 ALA A CA 1
ATOM 1589 C C . ALA A 1 206 ? 17.133 12.895 -22.917 1.00 96.88 206 ALA A C 1
ATOM 1591 O O . ALA A 1 206 ? 17.071 11.851 -23.573 1.00 96.88 206 ALA A O 1
ATOM 1592 N N . LYS A 1 207 ? 18.280 13.567 -22.745 1.00 97.81 207 LYS A N 1
ATOM 1593 C CA . LYS A 1 207 ? 19.577 13.117 -23.268 1.00 97.81 207 LYS A CA 1
ATOM 1594 C C . LYS A 1 207 ? 19.953 11.740 -22.723 1.00 97.81 207 LYS A C 1
ATOM 1596 O O . LYS A 1 207 ? 20.366 10.883 -23.500 1.00 97.81 207 LYS A O 1
ATOM 1601 N N . ASN A 1 208 ? 19.782 11.505 -21.424 1.00 97.94 208 ASN A N 1
ATOM 1602 C CA . ASN A 1 208 ? 20.137 10.226 -20.809 1.00 97.94 208 ASN A CA 1
ATOM 1603 C C . ASN A 1 208 ? 19.191 9.097 -21.228 1.00 97.94 208 ASN A C 1
ATOM 1605 O O . ASN A 1 208 ? 19.660 8.006 -21.540 1.00 97.94 208 ASN A O 1
ATOM 1609 N N . LEU A 1 209 ? 17.881 9.354 -21.328 1.00 97.56 209 LEU A N 1
ATOM 1610 C CA . LEU A 1 209 ? 16.939 8.366 -2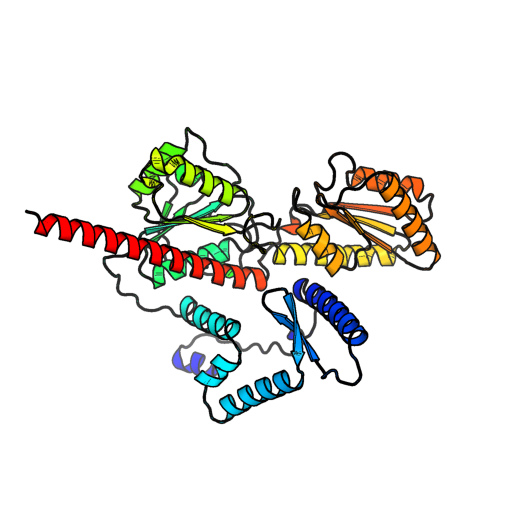1.870 1.00 97.56 209 LEU A CA 1
ATOM 1611 C C . LEU A 1 209 ? 17.345 7.914 -23.279 1.00 97.56 209 LEU A C 1
ATOM 1613 O O . LEU A 1 209 ? 17.283 6.722 -23.577 1.00 97.56 209 LEU A O 1
ATOM 1617 N N . LEU A 1 210 ? 17.810 8.843 -24.119 1.00 96.38 210 LEU A N 1
ATOM 1618 C CA . LEU A 1 210 ? 18.330 8.521 -25.446 1.00 96.38 210 LEU A CA 1
ATOM 1619 C C . LEU A 1 210 ? 19.674 7.778 -25.378 1.00 96.38 210 LEU A C 1
ATOM 1621 O O . LEU A 1 210 ? 19.842 6.768 -26.054 1.00 96.38 210 LEU A O 1
ATOM 1625 N N . HIS A 1 211 ? 20.611 8.244 -24.547 1.00 96.69 211 HIS A N 1
ATOM 1626 C CA . HIS A 1 211 ? 21.944 7.651 -24.392 1.00 96.69 211 HIS A CA 1
ATOM 1627 C C . HIS A 1 211 ? 21.890 6.178 -23.961 1.00 96.69 211 HIS A C 1
ATOM 1629 O O . HIS A 1 211 ? 22.580 5.341 -24.537 1.00 96.69 211 HIS A O 1
ATOM 1635 N N . PHE A 1 212 ? 21.023 5.845 -23.000 1.00 96.00 212 PHE A N 1
ATOM 1636 C CA . PHE A 1 212 ? 20.800 4.468 -22.540 1.00 96.00 212 PHE A CA 1
ATOM 1637 C C . PHE A 1 212 ? 19.784 3.693 -23.402 1.00 96.00 212 PHE A C 1
ATOM 1639 O O . PHE A 1 212 ? 19.447 2.545 -23.096 1.00 96.00 212 PHE A O 1
ATOM 1646 N N . ASN A 1 213 ? 19.297 4.303 -24.489 1.00 95.75 213 ASN A N 1
ATOM 1647 C CA . ASN A 1 213 ? 18.316 3.742 -25.415 1.00 95.75 213 ASN A CA 1
ATOM 1648 C C . ASN A 1 213 ? 17.074 3.185 -24.693 1.00 95.75 213 ASN A C 1
ATOM 1650 O O . ASN A 1 213 ? 16.692 2.027 -24.872 1.00 95.75 213 ASN A O 1
ATOM 1654 N N . ILE A 1 214 ? 16.485 3.978 -23.797 1.00 97.38 214 ILE A N 1
ATOM 1655 C CA . ILE A 1 214 ? 15.329 3.585 -22.988 1.00 97.38 214 ILE A CA 1
ATOM 1656 C C . ILE A 1 214 ? 14.054 3.641 -23.829 1.00 97.38 214 ILE A C 1
ATOM 1658 O O . ILE A 1 214 ? 13.742 4.655 -24.443 1.00 97.38 214 ILE A O 1
ATOM 1662 N N . HIS A 1 215 ? 13.282 2.554 -23.810 1.00 96.62 215 HIS A N 1
ATOM 1663 C CA . HIS A 1 215 ? 12.069 2.402 -24.617 1.00 96.62 215 HIS A CA 1
ATOM 1664 C C . HIS A 1 215 ? 10.779 2.564 -23.808 1.00 96.62 215 HIS A C 1
ATOM 1666 O O . HIS A 1 215 ? 9.724 2.801 -24.386 1.00 96.62 215 HIS A O 1
ATOM 1672 N N . SER A 1 216 ? 10.836 2.415 -22.483 1.00 97.75 216 SER A N 1
ATOM 1673 C CA . SER A 1 216 ? 9.721 2.701 -21.574 1.00 97.75 216 SER A CA 1
ATOM 1674 C C . SER A 1 216 ? 10.229 3.005 -20.168 1.00 97.75 216 SER A C 1
ATOM 1676 O O . SER A 1 216 ? 11.341 2.608 -19.811 1.00 97.75 216 SER A O 1
ATOM 1678 N N . LEU A 1 217 ? 9.417 3.708 -19.378 1.00 98.38 217 LEU A N 1
ATOM 1679 C CA . LEU A 1 217 ? 9.765 4.136 -18.024 1.00 98.38 217 LEU A CA 1
ATOM 1680 C C . LEU A 1 217 ? 8.673 3.743 -17.021 1.00 98.38 217 LEU A C 1
ATOM 1682 O O . LEU A 1 217 ? 7.494 4.052 -17.197 1.00 98.38 217 LEU A O 1
ATOM 1686 N N . ILE A 1 218 ? 9.082 3.086 -15.941 1.00 98.56 218 ILE A N 1
ATOM 1687 C CA . ILE A 1 218 ? 8.244 2.766 -14.787 1.00 98.56 218 ILE A CA 1
ATOM 1688 C C . ILE A 1 218 ? 8.673 3.657 -13.623 1.00 98.56 218 ILE A C 1
ATOM 1690 O O . ILE A 1 218 ? 9.826 3.611 -13.194 1.00 98.56 218 ILE A O 1
ATOM 1694 N N . ILE A 1 219 ? 7.737 4.444 -13.095 1.00 98.19 219 ILE A N 1
ATOM 1695 C CA . ILE A 1 219 ? 7.970 5.347 -11.964 1.00 98.19 219 ILE A CA 1
ATOM 1696 C C . ILE A 1 219 ? 7.205 4.812 -10.755 1.00 98.19 219 ILE A C 1
ATOM 1698 O O . ILE A 1 219 ? 5.977 4.820 -10.730 1.00 98.19 219 ILE A O 1
ATOM 1702 N N . ILE A 1 220 ? 7.918 4.322 -9.751 1.00 98.12 220 ILE A N 1
ATOM 1703 C CA . ILE A 1 220 ? 7.342 3.773 -8.523 1.00 98.12 220 ILE A CA 1
ATOM 1704 C C . ILE A 1 220 ? 7.340 4.882 -7.477 1.00 98.12 220 ILE A C 1
ATOM 1706 O O . ILE A 1 220 ? 8.393 5.379 -7.084 1.00 98.12 220 ILE A O 1
ATOM 1710 N N . GLY A 1 221 ? 6.165 5.303 -7.024 1.00 96.56 221 GLY A N 1
ATOM 1711 C CA . GLY A 1 221 ? 6.107 6.388 -6.057 1.00 96.56 221 GLY A CA 1
ATOM 1712 C C . GLY A 1 221 ? 4.731 6.973 -5.813 1.00 96.56 221 GLY A C 1
ATOM 1713 O O . GLY A 1 221 ? 3.718 6.495 -6.325 1.00 96.56 221 GLY A O 1
ATOM 1714 N N . GLY A 1 222 ? 4.713 8.012 -4.986 1.00 95.44 222 GLY A N 1
ATOM 1715 C CA . GLY A 1 222 ? 3.495 8.691 -4.561 1.00 95.44 222 GLY A CA 1
ATOM 1716 C C . GLY A 1 222 ? 3.087 9.814 -5.510 1.00 95.44 222 GLY A C 1
ATOM 1717 O O . GLY A 1 222 ? 3.309 9.770 -6.719 1.00 95.44 222 GLY A O 1
ATOM 1718 N N . PHE A 1 223 ? 2.533 10.877 -4.936 1.00 95.12 223 PHE A N 1
ATOM 1719 C CA . PHE A 1 223 ? 2.072 12.047 -5.683 1.00 95.12 223 PHE A CA 1
ATOM 1720 C C . PHE A 1 223 ? 3.176 12.709 -6.537 1.00 95.12 223 PHE A C 1
ATOM 1722 O O . PHE A 1 223 ? 2.931 13.101 -7.674 1.00 95.12 223 PHE A O 1
ATOM 1729 N N . ASN A 1 224 ? 4.424 12.730 -6.054 1.00 96.12 224 ASN A N 1
ATOM 1730 C CA . ASN A 1 224 ? 5.558 13.274 -6.814 1.00 96.12 224 ASN A CA 1
ATOM 1731 C C . ASN A 1 224 ? 5.907 12.434 -8.054 1.00 96.12 224 ASN A C 1
ATOM 1733 O O . ASN A 1 224 ? 6.329 12.990 -9.066 1.00 96.12 224 ASN A O 1
ATOM 1737 N N . ALA A 1 225 ? 5.697 11.113 -8.015 1.00 96.88 225 ALA A N 1
ATOM 1738 C CA . ALA A 1 225 ? 5.856 10.252 -9.188 1.00 96.88 225 ALA A CA 1
ATOM 1739 C C . ALA A 1 225 ? 4.776 10.541 -10.238 1.00 96.88 225 ALA A C 1
ATOM 1741 O O . ALA A 1 225 ? 5.077 10.649 -11.427 1.00 96.88 225 ALA A O 1
ATOM 1742 N N . TYR A 1 226 ? 3.532 10.727 -9.786 1.00 96.75 226 TYR A N 1
ATOM 1743 C CA . TYR A 1 226 ? 2.420 11.146 -10.638 1.00 96.75 226 TYR A CA 1
ATOM 1744 C C . TYR A 1 226 ? 2.707 12.501 -11.310 1.00 96.75 226 TYR A C 1
ATOM 1746 O O . TYR A 1 226 ? 2.638 12.604 -12.534 1.00 96.75 226 TYR A O 1
ATOM 1754 N N . HIS A 1 227 ? 3.142 13.504 -10.539 1.00 97.06 227 HIS A N 1
ATOM 1755 C CA . HIS A 1 227 ? 3.558 14.810 -11.066 1.00 97.06 227 HIS A CA 1
ATOM 1756 C C . HIS A 1 227 ? 4.744 14.719 -12.030 1.00 97.06 227 HIS A C 1
ATOM 1758 O O . HIS A 1 227 ? 4.716 15.337 -13.089 1.00 97.06 227 HIS A O 1
ATOM 1764 N N . THR A 1 228 ? 5.759 13.912 -11.716 1.00 97.56 228 THR A N 1
ATOM 1765 C CA . THR A 1 228 ? 6.905 13.684 -12.612 1.00 97.56 228 THR A CA 1
ATOM 1766 C C . THR A 1 228 ? 6.441 13.145 -13.969 1.00 97.56 228 THR A C 1
ATOM 1768 O O . THR A 1 228 ? 6.833 13.664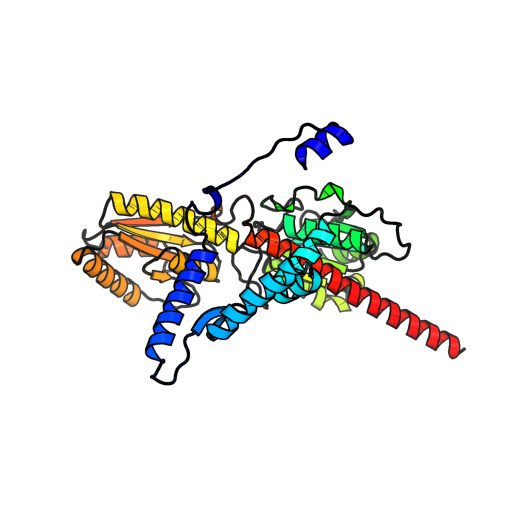 -15.013 1.00 97.56 228 THR A O 1
ATOM 1771 N N . CYS A 1 229 ? 5.550 12.148 -13.971 1.00 97.12 229 CYS A N 1
ATOM 1772 C CA . CYS A 1 229 ? 4.996 11.597 -15.206 1.00 97.12 229 CYS A CA 1
ATOM 1773 C C . CYS A 1 229 ? 4.180 12.633 -15.994 1.00 97.12 229 CYS A C 1
ATOM 1775 O O . CYS A 1 229 ? 4.254 12.660 -17.224 1.00 97.12 229 CYS A O 1
ATOM 1777 N N . LEU A 1 230 ? 3.417 13.487 -15.303 1.00 97.44 230 LEU A N 1
ATOM 1778 C CA . LEU A 1 230 ? 2.656 14.573 -15.922 1.00 97.44 230 LEU A CA 1
ATOM 1779 C C . LEU A 1 230 ? 3.582 15.595 -16.593 1.00 97.44 230 LEU A C 1
ATOM 1781 O O . LEU A 1 230 ? 3.351 15.952 -17.747 1.00 97.44 230 LEU A O 1
ATOM 1785 N N . ILE A 1 231 ? 4.658 16.002 -15.913 1.00 97.88 231 ILE A N 1
ATOM 1786 C CA . ILE A 1 231 ? 5.658 16.929 -16.458 1.00 97.88 231 ILE A CA 1
ATOM 1787 C C . ILE A 1 231 ? 6.284 16.343 -17.729 1.00 97.88 231 ILE A C 1
ATOM 1789 O O . ILE A 1 231 ? 6.353 17.031 -18.749 1.00 97.88 231 ILE A O 1
ATOM 1793 N N . PHE A 1 232 ? 6.680 15.065 -17.723 1.00 97.62 232 PHE A N 1
ATOM 1794 C CA . PHE A 1 232 ? 7.205 14.412 -18.929 1.00 97.62 232 PHE A CA 1
ATOM 1795 C C . PHE A 1 232 ? 6.166 14.346 -20.048 1.00 97.62 232 PHE A C 1
ATOM 1797 O O . PHE A 1 232 ? 6.501 14.606 -21.202 1.00 97.62 232 PHE A O 1
ATOM 1804 N N . ALA A 1 233 ? 4.905 14.044 -19.725 1.00 96.50 233 ALA A N 1
ATOM 1805 C CA . ALA A 1 233 ? 3.824 13.991 -20.705 1.00 96.50 233 ALA A CA 1
ATOM 1806 C C . ALA A 1 233 ? 3.574 15.355 -21.373 1.00 96.50 233 ALA A C 1
ATOM 1808 O O . ALA A 1 233 ? 3.466 15.413 -22.599 1.00 96.50 233 ALA A O 1
ATOM 1809 N N . GLN A 1 234 ? 3.545 16.441 -20.595 1.00 96.94 234 GLN A N 1
ATOM 1810 C CA . GLN A 1 234 ? 3.381 17.813 -21.094 1.00 96.94 234 GLN A CA 1
ATOM 1811 C C . GLN A 1 234 ? 4.556 18.252 -21.979 1.00 96.94 234 GLN A C 1
ATOM 1813 O O . GLN A 1 234 ? 4.371 18.957 -22.966 1.00 96.94 234 GLN A O 1
ATOM 1818 N N . ASN A 1 235 ? 5.762 17.764 -21.685 1.00 96.69 235 ASN A N 1
ATOM 1819 C CA . ASN A 1 235 ? 6.987 18.127 -22.394 1.00 96.69 235 ASN A CA 1
ATOM 1820 C C . ASN A 1 235 ? 7.329 17.209 -23.588 1.00 96.69 235 ASN A C 1
ATOM 1822 O O . ASN A 1 235 ? 8.386 17.353 -24.207 1.00 96.69 235 ASN A O 1
ATOM 1826 N N . ARG A 1 236 ? 6.431 16.291 -23.977 1.00 96.06 236 ARG A N 1
ATOM 1827 C CA . ARG A 1 236 ? 6.629 15.372 -25.119 1.00 96.06 236 ARG A CA 1
ATOM 1828 C C . ARG A 1 236 ? 6.831 16.071 -26.459 1.00 96.06 236 ARG A C 1
ATOM 1830 O O . ARG A 1 236 ? 7.463 15.501 -27.350 1.00 96.06 236 ARG A O 1
ATOM 1837 N N . GLN A 1 237 ? 6.270 17.265 -26.644 1.00 94.00 237 GLN A N 1
ATOM 1838 C CA . GLN A 1 237 ? 6.438 18.010 -27.893 1.00 94.00 237 GLN A CA 1
ATOM 1839 C C . GLN A 1 237 ? 7.875 18.519 -28.039 1.00 94.00 237 GLN A C 1
ATOM 1841 O O . GLN A 1 237 ? 8.471 18.310 -29.093 1.00 94.00 237 GLN A O 1
ATOM 1846 N N . HIS A 1 238 ? 8.437 19.073 -26.962 1.00 95.00 238 HIS A N 1
ATOM 1847 C CA . HIS A 1 238 ? 9.780 19.653 -26.928 1.00 95.00 238 HIS A CA 1
ATOM 1848 C C . HIS A 1 238 ? 10.896 18.605 -26.877 1.00 95.00 238 HIS A C 1
ATOM 1850 O O . HIS A 1 238 ? 11.941 18.799 -27.492 1.00 95.00 238 HIS A O 1
ATOM 1856 N N . TYR A 1 239 ? 10.670 17.474 -26.202 1.00 95.19 239 TYR A N 1
ATOM 1857 C CA . TYR A 1 239 ? 11.679 16.426 -26.045 1.00 95.19 239 TYR A CA 1
ATOM 1858 C C . TYR A 1 239 ? 11.173 15.088 -26.609 1.00 95.19 239 TYR A C 1
ATOM 1860 O O . TYR A 1 239 ? 10.440 14.362 -25.927 1.00 95.19 239 TYR A O 1
ATOM 1868 N N . PRO A 1 240 ? 11.583 14.707 -27.838 1.00 93.81 240 PRO A N 1
ATOM 1869 C CA . PRO A 1 240 ? 11.221 13.423 -28.438 1.00 93.81 240 PRO A CA 1
ATOM 1870 C C . PRO A 1 240 ? 11.499 12.186 -27.558 1.00 93.81 240 PRO A C 1
ATOM 1872 O O . PRO A 1 240 ? 10.653 11.291 -27.564 1.00 93.81 240 PRO A O 1
ATOM 1875 N N . PRO A 1 241 ? 12.579 12.122 -26.744 1.00 95.00 241 PRO A N 1
ATOM 1876 C CA . PRO A 1 241 ? 12.813 10.989 -25.841 1.00 95.00 241 PRO A CA 1
ATOM 1877 C C . PRO A 1 241 ? 11.717 10.746 -24.787 1.00 95.00 241 PRO A C 1
ATOM 1879 O O . PRO A 1 241 ? 11.583 9.627 -24.304 1.00 95.00 241 PRO A O 1
ATOM 1882 N N . PHE A 1 242 ? 10.878 11.737 -24.450 1.00 96.06 242 PHE A N 1
ATOM 1883 C CA . PHE A 1 242 ? 9.736 11.535 -23.538 1.00 96.06 242 PHE A CA 1
ATOM 1884 C C . PHE A 1 242 ? 8.514 10.894 -24.210 1.00 96.06 242 PHE A C 1
ATOM 1886 O O . PHE A 1 242 ? 7.530 10.560 -23.541 1.00 96.06 242 PHE A O 1
ATOM 1893 N N . ARG A 1 243 ? 8.547 10.679 -25.531 1.00 94.94 243 ARG A N 1
ATOM 1894 C CA . ARG A 1 243 ? 7.477 10.006 -26.291 1.00 94.94 243 ARG A CA 1
ATOM 1895 C C . ARG A 1 243 ? 7.506 8.479 -26.139 1.00 94.94 243 ARG A C 1
ATOM 1897 O O . ARG A 1 243 ? 6.943 7.765 -26.960 1.00 94.94 243 ARG A O 1
ATOM 1904 N N . ILE A 1 244 ? 8.129 7.985 -25.074 1.00 95.25 244 ILE A N 1
ATOM 1905 C CA . ILE A 1 244 ? 8.081 6.586 -24.660 1.00 95.25 244 ILE A CA 1
ATOM 1906 C C . ILE A 1 244 ? 6.839 6.307 -23.794 1.00 95.25 244 ILE A C 1
ATOM 1908 O O . ILE A 1 244 ? 6.330 7.211 -23.117 1.00 95.25 244 ILE A O 1
ATOM 1912 N N . PRO A 1 245 ? 6.333 5.062 -23.781 1.00 96.94 245 PRO A N 1
ATOM 1913 C CA . PRO A 1 245 ? 5.356 4.608 -22.802 1.00 96.94 245 PRO A CA 1
ATOM 1914 C C . PRO A 1 245 ? 5.860 4.789 -21.365 1.00 96.94 245 PRO A C 1
ATOM 1916 O O . PRO A 1 245 ? 6.990 4.419 -21.037 1.00 96.94 245 PRO A O 1
ATOM 1919 N N . MET A 1 246 ? 5.009 5.345 -20.502 1.00 97.38 246 MET A N 1
ATOM 1920 C CA . MET A 1 246 ? 5.313 5.598 -19.094 1.00 97.38 246 MET A CA 1
ATOM 1921 C C . MET A 1 246 ? 4.194 5.050 -18.213 1.00 97.38 246 MET A C 1
ATOM 1923 O O . MET A 1 246 ? 3.020 5.168 -18.565 1.00 97.38 246 MET A O 1
ATOM 1927 N N . CYS A 1 247 ? 4.543 4.451 -17.076 1.00 97.38 247 CYS A N 1
ATOM 1928 C CA . CYS A 1 247 ? 3.575 3.938 -16.107 1.00 97.38 247 CYS A CA 1
ATOM 1929 C C . CYS A 1 247 ? 3.986 4.320 -14.684 1.00 97.38 247 CYS A C 1
ATOM 1931 O O . CYS A 1 247 ? 5.138 4.127 -14.296 1.00 97.38 247 CYS A O 1
ATOM 1933 N N . VAL A 1 248 ? 3.034 4.836 -13.905 1.00 97.50 248 VAL A N 1
ATOM 1934 C CA . VAL A 1 248 ? 3.228 5.156 -12.487 1.00 97.50 248 VAL A CA 1
ATOM 1935 C C . VAL A 1 248 ? 2.673 4.021 -11.632 1.00 97.50 248 VAL A C 1
ATOM 1937 O O . VAL A 1 248 ? 1.523 3.616 -11.808 1.00 97.50 248 VAL A O 1
ATOM 1940 N N . LEU A 1 249 ? 3.478 3.518 -10.696 1.00 97.12 249 LEU A N 1
ATOM 1941 C CA . LEU A 1 249 ? 3.057 2.539 -9.696 1.00 97.12 249 LEU A CA 1
ATOM 1942 C C . LEU A 1 249 ? 2.815 3.255 -8.363 1.00 97.12 249 LEU A C 1
ATOM 1944 O O . LEU A 1 249 ? 3.784 3.669 -7.717 1.00 97.12 249 LEU A O 1
ATOM 1948 N N . PRO A 1 250 ? 1.548 3.380 -7.932 1.00 96.69 250 PRO A N 1
ATOM 1949 C CA . PRO A 1 250 ? 1.176 4.172 -6.768 1.00 96.69 250 PRO A CA 1
ATOM 1950 C C . PRO A 1 250 ? 1.753 3.571 -5.481 1.00 96.69 250 PRO A C 1
ATOM 1952 O O . PRO A 1 250 ? 1.364 2.483 -5.055 1.00 96.69 250 PRO A O 1
ATOM 1955 N N . THR A 1 251 ? 2.692 4.289 -4.869 1.00 96.00 251 THR A N 1
ATOM 1956 C CA . THR A 1 251 ? 3.527 3.807 -3.760 1.00 96.00 251 THR A CA 1
ATOM 1957 C C . THR A 1 251 ? 3.758 4.937 -2.760 1.00 96.00 251 THR A C 1
ATOM 1959 O O . THR A 1 251 ? 4.550 5.845 -2.992 1.00 96.00 251 THR A O 1
ATOM 1962 N N . THR A 1 252 ? 2.981 4.935 -1.683 1.00 95.94 252 THR A N 1
ATOM 1963 C CA . THR A 1 252 ? 2.986 5.949 -0.621 1.00 95.94 252 THR A CA 1
ATOM 1964 C C . THR A 1 252 ? 2.145 5.439 0.544 1.00 95.94 252 THR A C 1
ATOM 1966 O O . THR A 1 252 ? 1.136 4.765 0.331 1.00 95.94 252 THR A O 1
ATOM 1969 N N . ILE A 1 253 ? 2.503 5.806 1.773 1.00 96.50 253 ILE A N 1
ATOM 1970 C CA . ILE A 1 253 ? 1.675 5.490 2.943 1.00 96.50 253 ILE A CA 1
ATOM 1971 C C . ILE A 1 253 ? 0.362 6.286 2.955 1.00 96.50 253 ILE A C 1
ATOM 1973 O O . ILE A 1 253 ? -0.635 5.813 3.483 1.00 96.50 253 ILE A O 1
ATOM 1977 N N . ASN A 1 254 ? 0.338 7.465 2.325 1.00 96.12 254 ASN A N 1
ATOM 1978 C CA . ASN A 1 254 ? -0.780 8.407 2.429 1.00 96.12 254 ASN A CA 1
ATOM 1979 C C . ASN A 1 254 ? -2.037 7.958 1.670 1.00 96.12 254 ASN A C 1
ATOM 1981 O O . ASN A 1 254 ? -3.100 8.519 1.891 1.00 96.12 254 ASN A O 1
ATOM 1985 N N . ASN A 1 255 ? -1.915 7.009 0.737 1.00 96.62 255 ASN A N 1
ATOM 1986 C CA . ASN A 1 255 ? -2.978 6.627 -0.198 1.00 96.62 255 ASN A CA 1
ATOM 1987 C C . ASN A 1 255 ? -3.607 7.799 -0.981 1.00 96.62 255 ASN A C 1
ATOM 1989 O O . ASN A 1 255 ? -4.799 7.808 -1.264 1.00 96.62 255 ASN A O 1
ATOM 1993 N N . ASN A 1 256 ? -2.792 8.791 -1.351 1.00 95.38 256 ASN A N 1
ATOM 1994 C CA . ASN A 1 256 ? -3.239 10.045 -1.966 1.00 95.38 256 ASN A CA 1
ATOM 1995 C C . ASN A 1 256 ? -2.941 10.149 -3.475 1.00 95.38 256 ASN A C 1
ATOM 1997 O O . ASN A 1 256 ? -2.858 11.252 -4.014 1.00 95.38 256 ASN A O 1
ATOM 2001 N N . VAL A 1 257 ? -2.706 9.025 -4.161 1.00 95.81 257 VAL A N 1
ATOM 2002 C CA . VAL A 1 257 ? -2.422 9.031 -5.605 1.00 95.81 257 VAL A CA 1
ATOM 2003 C C . VAL A 1 257 ? -3.740 8.952 -6.385 1.00 95.81 257 VAL A C 1
ATOM 2005 O O . VAL A 1 257 ? -4.468 7.972 -6.218 1.00 95.81 257 VAL A O 1
ATOM 2008 N N . PRO A 1 258 ? -4.053 9.928 -7.260 1.00 95.19 258 PRO A N 1
ATOM 2009 C CA . PRO A 1 258 ? -5.282 9.900 -8.049 1.00 95.19 258 PRO A CA 1
ATOM 2010 C C . PRO A 1 258 ? -5.390 8.660 -8.948 1.00 95.19 258 PRO A C 1
ATOM 2012 O O . PRO A 1 258 ? -4.406 8.209 -9.533 1.00 95.19 258 PRO A O 1
ATOM 2015 N N . GLY A 1 259 ? -6.607 8.131 -9.097 1.00 92.56 259 GLY A N 1
ATOM 2016 C CA . GLY A 1 259 ? -6.909 7.022 -10.013 1.00 92.56 259 GLY A CA 1
ATOM 2017 C C . GLY A 1 259 ? -6.733 5.613 -9.433 1.00 92.56 259 GLY A C 1
ATOM 2018 O O . GLY A 1 259 ? -6.969 4.637 -10.143 1.00 92.56 259 GLY A O 1
ATOM 2019 N N . THR A 1 260 ? -6.368 5.478 -8.156 1.00 93.69 260 THR A N 1
ATOM 2020 C CA . THR A 1 260 ? -6.329 4.188 -7.453 1.00 93.69 260 THR A CA 1
ATOM 2021 C C . THR A 1 260 ? -7.031 4.274 -6.100 1.00 93.69 260 THR A C 1
ATOM 2023 O O . THR A 1 260 ? -7.002 5.311 -5.448 1.00 93.69 260 THR A O 1
ATOM 2026 N N . GLY A 1 261 ? -7.650 3.173 -5.662 1.00 92.44 261 GLY A N 1
ATOM 2027 C CA . GLY A 1 261 ? -8.177 3.050 -4.297 1.00 92.44 261 GLY A CA 1
ATOM 2028 C C . GLY A 1 261 ? -7.126 2.614 -3.269 1.00 92.44 261 GLY A C 1
ATOM 2029 O O . GLY A 1 261 ? -7.373 2.708 -2.069 1.00 92.44 261 GLY A O 1
ATOM 2030 N N . PHE A 1 262 ? -5.971 2.123 -3.732 1.00 94.50 262 PHE A N 1
ATOM 2031 C CA . PHE A 1 262 ? -4.897 1.603 -2.885 1.00 94.50 262 PHE A CA 1
ATOM 2032 C C . PHE A 1 262 ? -3.515 1.978 -3.429 1.00 94.50 262 PHE A C 1
ATOM 2034 O O . PHE A 1 262 ? -3.255 1.864 -4.632 1.00 94.50 262 PHE A O 1
ATOM 2041 N N . THR A 1 263 ? -2.601 2.320 -2.527 1.00 96.69 263 THR A N 1
ATOM 2042 C CA . THR A 1 263 ? -1.171 2.515 -2.788 1.00 96.69 263 THR A CA 1
ATOM 2043 C C . THR A 1 263 ? -0.347 1.480 -2.026 1.00 96.69 263 THR A C 1
ATOM 2045 O O . THR A 1 263 ? -0.743 1.006 -0.960 1.00 96.69 263 THR A O 1
ATOM 2048 N N . LEU A 1 264 ? 0.828 1.135 -2.557 1.00 96.25 264 LEU A N 1
ATOM 2049 C CA . LEU A 1 264 ? 1.801 0.319 -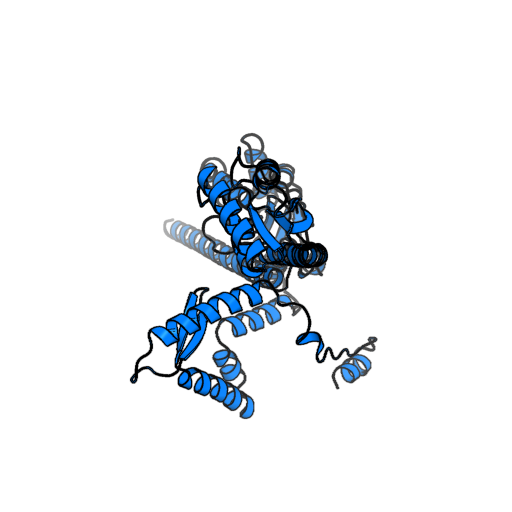1.828 1.00 96.25 264 LEU A CA 1
ATOM 2050 C C . LEU A 1 264 ? 2.316 1.071 -0.602 1.00 96.25 264 LEU A C 1
ATOM 2052 O O . LEU A 1 264 ? 2.639 2.256 -0.693 1.00 96.25 264 LEU A O 1
ATOM 2056 N N . GLY A 1 265 ? 2.401 0.360 0.518 1.00 96.31 265 GLY A N 1
ATOM 2057 C CA . GLY A 1 265 ? 2.915 0.851 1.795 1.00 96.31 265 GLY A CA 1
ATOM 2058 C C . GLY A 1 265 ? 1.824 1.311 2.758 1.00 96.31 265 GLY A C 1
ATOM 2059 O O . GLY A 1 265 ? 2.074 1.395 3.961 1.00 96.31 265 GLY A O 1
ATOM 2060 N N . ALA A 1 266 ? 0.607 1.566 2.267 1.00 97.31 266 ALA A N 1
ATOM 2061 C CA . ALA A 1 266 ? -0.503 2.004 3.105 1.00 97.31 266 ALA A CA 1
ATOM 2062 C C . ALA A 1 266 ? -0.955 0.910 4.090 1.00 97.31 266 ALA A C 1
ATOM 2064 O O . ALA A 1 266 ? -1.211 1.212 5.253 1.00 97.31 266 ALA A O 1
ATOM 2065 N N . ASP A 1 267 ? -1.002 -0.364 3.675 1.00 97.88 267 ASP A N 1
ATOM 2066 C CA . ASP A 1 267 ? -1.364 -1.465 4.583 1.00 97.88 267 ASP A CA 1
ATOM 2067 C C . ASP A 1 267 ? -0.291 -1.686 5.658 1.00 97.88 267 ASP A C 1
ATOM 2069 O O . ASP A 1 267 ? -0.610 -1.834 6.840 1.00 97.88 267 ASP A O 1
ATOM 2073 N N . THR A 1 268 ? 0.989 -1.646 5.280 1.00 97.75 268 THR A N 1
ATOM 2074 C CA . THR A 1 268 ? 2.097 -1.699 6.245 1.00 97.75 268 THR A CA 1
ATOM 2075 C C . THR A 1 268 ? 1.978 -0.569 7.262 1.00 97.75 268 THR A C 1
ATOM 2077 O O . THR A 1 268 ? 2.048 -0.823 8.465 1.00 97.75 268 THR A O 1
ATOM 2080 N N . SER A 1 269 ? 1.725 0.653 6.791 1.00 97.62 269 SER A N 1
ATOM 2081 C CA . SER A 1 269 ? 1.578 1.825 7.650 1.00 97.62 269 SER A CA 1
ATOM 2082 C C . SER A 1 269 ? 0.417 1.693 8.627 1.00 97.62 269 SER A C 1
ATOM 2084 O O . SER A 1 269 ? 0.596 1.868 9.832 1.00 97.62 269 SER A O 1
ATOM 2086 N N . LEU A 1 270 ? -0.752 1.275 8.137 1.00 97.94 270 LEU A N 1
ATOM 2087 C CA . LEU A 1 270 ? -1.920 1.013 8.971 1.00 97.94 270 LEU A CA 1
ATOM 2088 C C . LEU A 1 270 ? -1.628 -0.015 10.068 1.00 97.94 270 LEU A C 1
ATOM 2090 O O . LEU A 1 270 ? -2.020 0.192 11.219 1.00 97.94 270 LEU A O 1
ATOM 2094 N N . ASN A 1 271 ? -0.925 -1.104 9.737 1.00 97.94 271 ASN A N 1
ATOM 2095 C CA . ASN A 1 271 ? -0.546 -2.116 10.722 1.00 97.94 271 ASN A CA 1
ATOM 2096 C C . ASN A 1 271 ? 0.389 -1.553 11.800 1.00 97.94 271 ASN A C 1
ATOM 2098 O O . ASN A 1 271 ? 0.202 -1.875 12.973 1.00 97.94 271 ASN A O 1
ATOM 2102 N N . GLU A 1 272 ? 1.350 -0.699 11.449 1.00 97.00 272 GLU A N 1
ATOM 2103 C CA . GLU A 1 272 ? 2.213 -0.045 12.443 1.00 97.00 272 GLU A CA 1
ATOM 2104 C C . GLU A 1 272 ? 1.453 0.956 13.316 1.00 97.00 272 GLU A C 1
ATOM 2106 O O . GLU A 1 272 ? 1.606 0.934 14.541 1.00 97.00 272 GLU A O 1
ATOM 2111 N N . ILE A 1 273 ? 0.563 1.758 12.722 1.00 97.75 273 ILE A N 1
ATOM 2112 C CA . ILE A 1 273 ? -0.315 2.667 13.470 1.00 97.75 273 ILE A CA 1
ATOM 2113 C C . ILE A 1 273 ? -1.146 1.868 14.477 1.00 97.75 273 ILE A C 1
ATOM 2115 O O . ILE A 1 273 ? -1.119 2.166 15.669 1.00 97.75 273 ILE A O 1
ATOM 2119 N N . CYS A 1 274 ? -1.820 0.801 14.042 1.00 97.12 274 CYS A N 1
ATOM 2120 C CA . CYS A 1 274 ? -2.674 0.006 14.925 1.00 97.12 274 CYS A CA 1
ATOM 2121 C C . CYS A 1 274 ? -1.882 -0.706 16.027 1.00 97.12 274 CYS A C 1
ATOM 2123 O O . CYS A 1 274 ? -2.347 -0.748 17.165 1.00 97.12 274 CYS A O 1
ATOM 2125 N N . LYS A 1 275 ? -0.670 -1.204 15.743 1.00 96.19 275 LYS A N 1
ATOM 2126 C CA . LYS A 1 275 ? 0.226 -1.753 16.779 1.00 96.19 275 LYS A CA 1
ATOM 2127 C C . LYS A 1 275 ? 0.591 -0.698 17.821 1.00 96.19 275 LYS A C 1
ATOM 2129 O O . LYS A 1 275 ? 0.638 -1.014 19.011 1.00 96.19 275 LYS A O 1
ATOM 2134 N N . MET A 1 276 ? 0.863 0.537 17.397 1.00 96.00 276 MET A N 1
ATOM 2135 C CA . MET A 1 276 ? 1.191 1.618 18.325 1.00 96.00 276 MET A CA 1
ATOM 2136 C C . MET A 1 276 ? -0.030 2.036 19.145 1.00 96.00 276 MET A C 1
ATOM 2138 O O . MET A 1 276 ? 0.066 2.164 20.364 1.00 96.00 276 MET A O 1
ATOM 2142 N N . ILE A 1 277 ? -1.192 2.163 18.500 1.00 95.81 277 ILE A N 1
ATOM 2143 C CA . ILE A 1 277 ? -2.460 2.448 19.171 1.00 95.81 277 ILE A CA 1
ATOM 2144 C C . ILE A 1 277 ? -2.783 1.357 20.197 1.00 95.81 277 ILE A C 1
ATOM 2146 O O . ILE A 1 277 ? -3.164 1.683 21.316 1.00 95.81 277 ILE A O 1
ATOM 2150 N N . ASP A 1 278 ? -2.597 0.076 19.875 1.00 94.75 278 ASP A N 1
ATOM 2151 C CA . ASP A 1 278 ? -2.849 -1.021 20.814 1.00 94.75 278 ASP A CA 1
ATOM 2152 C C . ASP A 1 278 ? -1.961 -0.912 22.070 1.00 94.75 278 ASP A C 1
ATOM 2154 O O . ASP A 1 278 ? -2.455 -1.072 23.189 1.00 94.75 278 ASP A O 1
ATOM 2158 N N . LYS A 1 279 ? -0.679 -0.546 21.915 1.00 93.81 279 LYS A N 1
ATOM 2159 C CA . LYS A 1 279 ? 0.228 -0.270 23.048 1.00 93.81 279 LYS A CA 1
ATOM 2160 C C . LYS A 1 279 ? -0.217 0.952 23.859 1.00 93.81 279 LYS A C 1
ATOM 2162 O O . LYS A 1 279 ? -0.224 0.914 25.090 1.00 93.81 279 LYS A O 1
ATOM 2167 N N . ILE A 1 280 ? -0.639 2.023 23.186 1.00 92.56 280 ILE A N 1
ATOM 2168 C CA . ILE A 1 280 ? -1.158 3.234 23.840 1.00 92.56 280 ILE A CA 1
ATOM 2169 C C . ILE A 1 280 ? -2.448 2.919 24.611 1.00 92.56 280 ILE A C 1
ATOM 2171 O O . ILE A 1 280 ? -2.609 3.347 25.753 1.00 92.56 280 ILE A O 1
ATOM 2175 N N . LYS A 1 281 ? -3.342 2.098 24.048 1.00 90.69 281 LYS A N 1
ATOM 2176 C CA . LYS A 1 281 ? -4.579 1.643 24.701 1.00 90.69 281 LYS A CA 1
ATOM 2177 C C . LYS A 1 281 ? -4.298 0.855 25.978 1.00 90.69 281 LYS A C 1
ATOM 2179 O O . LYS A 1 281 ? -5.007 1.050 26.968 1.00 90.69 281 LYS A O 1
ATOM 2184 N N . GLN A 1 282 ? -3.274 0.000 25.982 1.00 88.31 282 GLN A N 1
ATOM 2185 C CA . GLN A 1 282 ? -2.846 -0.710 27.193 1.00 88.31 282 GLN A CA 1
ATOM 2186 C C . GLN A 1 282 ? -2.394 0.273 28.282 1.00 88.31 282 GLN A C 1
ATOM 2188 O O . GLN A 1 282 ? -2.849 0.170 29.421 1.00 88.31 282 GLN A O 1
ATOM 2193 N N . SER A 1 283 ? -1.597 1.284 27.919 1.00 86.62 283 SER A N 1
ATOM 2194 C CA . SER A 1 283 ? -1.195 2.353 28.846 1.00 86.62 283 SER A CA 1
ATOM 2195 C C . SER A 1 283 ? -2.398 3.142 29.384 1.00 86.62 283 SER A C 1
ATOM 2197 O O . SER A 1 283 ? -2.506 3.360 30.591 1.00 86.62 283 SER A O 1
ATOM 2199 N N . ALA A 1 284 ? -3.342 3.511 28.511 1.00 83.56 284 ALA A N 1
ATOM 2200 C CA . ALA A 1 284 ? -4.554 4.243 28.878 1.00 83.56 284 ALA A CA 1
ATOM 2201 C C . ALA A 1 284 ? -5.414 3.488 29.897 1.00 83.56 284 ALA A C 1
ATOM 2203 O O . ALA A 1 284 ? -5.885 4.069 30.876 1.00 83.56 284 ALA A O 1
ATOM 2204 N N . THR A 1 285 ? -5.586 2.185 29.671 1.00 81.31 285 THR A N 1
ATOM 2205 C CA . THR A 1 285 ? -6.412 1.313 30.515 1.00 81.31 285 THR A CA 1
ATOM 2206 C C . THR A 1 285 ? -5.819 1.178 31.920 1.00 81.31 285 THR A C 1
ATOM 2208 O O . THR A 1 285 ? -6.564 1.183 32.897 1.00 81.31 285 THR A O 1
ATOM 2211 N N . GLY A 1 286 ? -4.487 1.139 32.042 1.00 81.00 286 GLY A N 1
ATOM 2212 C CA . GLY A 1 286 ? -3.807 1.063 33.339 1.00 81.00 286 GLY A CA 1
ATOM 2213 C C . GLY A 1 286 ? -4.006 2.303 34.214 1.00 81.00 286 GLY A C 1
ATOM 2214 O O . GLY A 1 286 ? -4.165 2.179 35.424 1.00 81.00 286 GLY A O 1
ATOM 2215 N N . THR A 1 287 ? -4.043 3.499 33.617 1.00 80.56 287 THR A N 1
ATOM 2216 C CA . THR A 1 287 ? -4.177 4.756 34.376 1.00 80.56 287 THR A CA 1
ATOM 2217 C C . THR A 1 287 ? -5.618 5.221 34.578 1.00 80.56 287 THR A C 1
ATOM 2219 O O . THR A 1 287 ? -5.854 6.023 35.477 1.00 80.56 287 THR A O 1
ATOM 2222 N N . LYS A 1 288 ? -6.567 4.704 33.778 1.00 83.62 288 LYS A N 1
ATOM 2223 C CA . LYS A 1 288 ? -7.990 5.101 33.717 1.00 83.62 288 LYS A CA 1
ATOM 2224 C C . LYS A 1 288 ? -8.200 6.602 33.432 1.00 83.62 288 LYS A C 1
ATOM 2226 O O . LYS A 1 288 ? -7.280 7.410 33.521 1.00 83.62 288 LYS A O 1
ATOM 2231 N N . ARG A 1 289 ? -9.425 6.968 33.032 1.00 86.81 289 ARG A N 1
ATOM 2232 C CA . ARG A 1 289 ? -9.880 8.349 32.765 1.00 86.81 289 ARG A CA 1
ATOM 2233 C C . ARG A 1 289 ? -8.873 9.178 31.958 1.00 86.81 289 ARG A C 1
ATOM 2235 O O . ARG A 1 289 ? -8.464 10.273 32.354 1.00 86.81 289 ARG A O 1
ATOM 2242 N N . ARG A 1 290 ? -8.429 8.623 30.828 1.00 90.81 290 ARG A N 1
ATOM 2243 C CA . ARG A 1 290 ? -7.424 9.254 29.966 1.00 90.81 290 ARG A CA 1
ATOM 2244 C C . ARG A 1 290 ? -7.883 9.337 28.517 1.00 90.81 290 ARG A C 1
ATOM 2246 O O . ARG A 1 290 ? -8.387 8.360 27.961 1.00 90.81 290 ARG A O 1
ATOM 2253 N N . VAL A 1 291 ? -7.661 10.502 27.923 1.00 93.00 291 VAL A N 1
ATOM 2254 C CA . VAL A 1 291 ? -7.876 10.796 26.509 1.00 93.00 291 VAL A CA 1
ATOM 2255 C C . VAL A 1 291 ? -6.525 10.814 25.805 1.00 93.00 291 VAL A C 1
ATOM 2257 O O . VAL A 1 291 ? -5.595 11.489 26.254 1.00 93.00 291 VAL A O 1
ATOM 2260 N N . PHE A 1 292 ? -6.410 10.073 24.708 1.00 95.44 292 PHE A N 1
ATOM 2261 C CA . PHE A 1 292 ? -5.232 10.101 23.845 1.00 95.44 292 PHE A CA 1
ATOM 2262 C C . PHE A 1 292 ? -5.574 10.703 22.494 1.00 95.44 292 PHE A C 1
ATOM 2264 O O . PHE A 1 292 ? -6.503 10.244 21.837 1.00 95.44 292 PHE A O 1
ATOM 2271 N N . ILE A 1 293 ? -4.781 11.686 22.082 1.00 96.88 293 ILE A N 1
ATOM 2272 C CA . ILE A 1 293 ? -4.798 12.276 20.746 1.00 96.88 293 ILE A CA 1
ATOM 2273 C C . ILE A 1 293 ? -3.580 11.735 20.006 1.00 96.88 293 ILE A C 1
ATOM 2275 O O . ILE A 1 293 ? -2.438 11.991 20.393 1.00 96.88 293 ILE A O 1
ATOM 2279 N N . ILE A 1 294 ? -3.819 10.945 18.969 1.00 97.69 294 ILE A N 1
ATOM 2280 C CA . ILE A 1 294 ? -2.776 10.267 18.207 1.00 97.69 294 ILE A CA 1
ATOM 2281 C C . ILE A 1 294 ? -2.693 10.906 16.832 1.00 97.69 294 ILE A C 1
ATOM 2283 O O . ILE A 1 294 ? -3.627 10.795 16.042 1.00 97.69 294 ILE A O 1
ATOM 2287 N N . GLU A 1 295 ? -1.574 11.565 16.548 1.00 98.44 295 GLU A N 1
ATOM 2288 C CA . GLU A 1 295 ? -1.339 12.182 15.247 1.00 98.44 295 GLU A CA 1
ATOM 2289 C C . GLU A 1 295 ? -0.753 11.166 14.266 1.00 98.44 295 GLU A C 1
ATOM 2291 O O . GLU A 1 295 ? 0.275 10.529 14.529 1.00 98.44 295 GLU A O 1
ATOM 2296 N N . THR A 1 296 ? -1.424 11.039 13.126 1.00 98.12 296 THR A N 1
ATOM 2297 C CA . THR A 1 296 ? -1.075 10.156 12.013 1.00 98.12 296 THR A CA 1
ATOM 2298 C C . THR A 1 296 ? -0.616 10.965 10.809 1.00 98.12 296 THR A C 1
ATOM 2300 O O . THR A 1 296 ? -1.034 12.106 10.613 1.00 98.12 296 THR A O 1
ATOM 2303 N N . MET A 1 297 ? 0.246 10.356 9.995 1.00 97.19 297 MET A N 1
ATOM 2304 C CA . MET A 1 297 ? 0.633 10.928 8.705 1.00 97.19 297 MET A CA 1
ATOM 2305 C C . MET A 1 297 ? -0.521 10.822 7.700 1.00 97.19 297 MET A C 1
ATOM 2307 O O . MET A 1 297 ? -1.543 10.180 7.950 1.00 97.19 297 MET A O 1
ATOM 2311 N N . GLY A 1 298 ? -0.342 11.436 6.539 1.00 94.50 298 GLY A N 1
ATOM 2312 C CA . GLY A 1 298 ? -1.303 11.369 5.437 1.00 94.50 298 GLY A CA 1
ATOM 2313 C C . GLY A 1 298 ? -1.344 12.646 4.613 1.00 94.50 298 GLY A C 1
ATOM 2314 O O . GLY A 1 298 ? -1.994 12.682 3.569 1.00 94.50 298 GLY A O 1
ATOM 2315 N N . ASN A 1 299 ? -0.632 13.690 5.051 1.00 94.75 299 ASN A N 1
ATOM 2316 C CA . ASN A 1 299 ? -0.800 15.056 4.580 1.00 94.75 299 ASN A CA 1
ATOM 2317 C C . ASN A 1 299 ? -2.304 15.390 4.589 1.00 94.75 299 ASN A C 1
ATOM 2319 O O . ASN A 1 299 ? -2.986 14.977 5.515 1.00 94.75 299 ASN A O 1
ATOM 2323 N N . TYR A 1 300 ? -2.858 16.033 3.569 1.00 96.69 300 TYR A N 1
ATOM 2324 C CA . TYR A 1 300 ? -4.302 16.290 3.469 1.00 96.69 300 TYR A CA 1
ATOM 2325 C C . TYR A 1 300 ? -5.195 15.052 3.239 1.00 96.69 300 TYR A C 1
ATOM 2327 O O . TYR A 1 300 ? -6.396 15.213 3.066 1.00 96.69 300 TYR A O 1
ATOM 2335 N N . CYS A 1 301 ? -4.646 13.830 3.193 1.00 97.75 301 CYS A N 1
ATOM 2336 C CA . CYS A 1 301 ? -5.434 12.608 3.026 1.00 97.75 301 CYS A CA 1
ATOM 2337 C C . CYS A 1 301 ? -5.674 11.904 4.369 1.00 97.75 301 CYS A C 1
ATOM 2339 O O . CYS A 1 301 ? -4.761 11.338 4.979 1.00 97.75 301 CYS A O 1
ATOM 2341 N N . GLY A 1 302 ? -6.930 11.874 4.799 1.00 97.81 302 GLY A N 1
ATOM 2342 C CA . GLY A 1 302 ? -7.416 11.244 6.021 1.00 97.81 302 GLY A CA 1
ATOM 2343 C C . GLY A 1 302 ? -7.487 9.716 5.982 1.00 97.81 302 GLY A C 1
ATOM 2344 O O . GLY A 1 302 ? -8.007 9.121 6.927 1.00 97.81 302 GLY A O 1
ATOM 2345 N N . TYR A 1 303 ? -6.979 9.051 4.935 1.00 97.94 303 TYR A N 1
ATOM 2346 C CA . TYR A 1 303 ? -7.071 7.592 4.768 1.00 97.94 303 TYR A CA 1
ATOM 2347 C C . TYR A 1 303 ? -6.478 6.818 5.954 1.00 97.94 303 TYR A C 1
ATOM 2349 O O . TYR A 1 303 ? -7.140 5.949 6.527 1.00 97.94 303 TYR A O 1
ATOM 2357 N N . LEU A 1 304 ? -5.244 7.153 6.355 1.00 97.94 304 LEU A N 1
ATOM 2358 C CA . LEU A 1 304 ? -4.577 6.504 7.487 1.00 97.94 304 LEU A CA 1
ATOM 2359 C C . LEU A 1 304 ? -5.312 6.774 8.802 1.00 97.94 304 LEU A C 1
ATOM 2361 O O . LEU A 1 304 ? -5.558 5.837 9.563 1.00 97.94 304 LEU A O 1
ATOM 2365 N N . ALA A 1 305 ? -5.710 8.025 9.044 1.00 98.00 305 ALA A N 1
ATOM 2366 C CA . ALA A 1 305 ? -6.429 8.423 10.250 1.00 98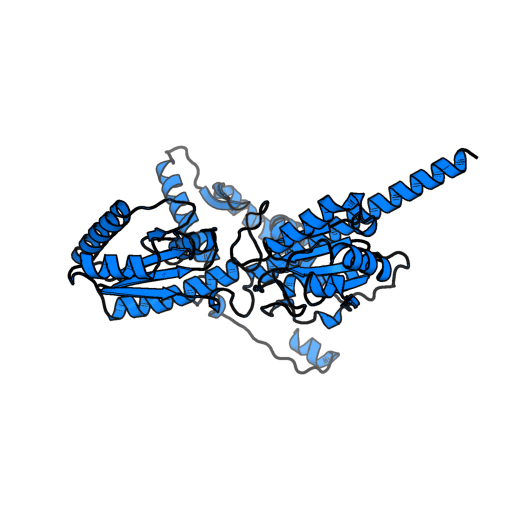.00 305 ALA A CA 1
ATOM 2367 C C . ALA A 1 305 ? -7.768 7.681 10.383 1.00 98.00 305 ALA A C 1
ATOM 2369 O O . ALA A 1 305 ? -8.025 7.039 11.397 1.00 98.00 305 ALA A O 1
ATOM 2370 N N . THR A 1 306 ? -8.577 7.688 9.325 1.00 97.75 306 THR A N 1
ATOM 2371 C CA . THR A 1 306 ? -9.918 7.089 9.306 1.00 97.75 306 THR A CA 1
ATOM 2372 C C . THR A 1 306 ? -9.867 5.575 9.474 1.00 97.75 306 THR A C 1
ATOM 2374 O O . THR A 1 306 ? -10.570 5.003 10.309 1.00 97.75 306 THR A O 1
ATOM 2377 N N . LEU A 1 307 ? -9.024 4.891 8.693 1.00 97.69 307 LEU A N 1
ATOM 2378 C CA . LEU A 1 307 ? -8.981 3.431 8.734 1.00 97.69 307 LEU A CA 1
ATOM 2379 C C . LEU A 1 307 ? -8.310 2.902 9.997 1.00 97.69 307 LEU A C 1
ATOM 2381 O O . LEU A 1 307 ? -8.753 1.883 10.523 1.00 97.69 307 LEU A O 1
ATOM 2385 N N . SER A 1 308 ? -7.282 3.579 10.513 1.00 97.56 308 SER A N 1
ATOM 2386 C CA . SER A 1 308 ? -6.700 3.196 11.802 1.00 97.56 308 SER A CA 1
ATOM 2387 C C . SER A 1 308 ? -7.654 3.473 12.962 1.00 97.56 308 SER A C 1
ATOM 2389 O O . SER A 1 308 ? -7.772 2.627 13.846 1.00 97.56 308 SER A O 1
ATOM 2391 N N . ALA A 1 309 ? -8.406 4.578 12.931 1.00 97.19 309 ALA A N 1
ATOM 2392 C CA . ALA A 1 309 ? -9.458 4.851 13.905 1.00 97.19 309 ALA A CA 1
ATOM 2393 C C . ALA A 1 309 ? -10.499 3.725 13.930 1.00 97.19 309 ALA A C 1
ATOM 2395 O O . ALA A 1 309 ? -10.752 3.143 14.987 1.00 97.19 309 ALA A O 1
ATOM 2396 N N . LEU A 1 310 ? -11.025 3.347 12.761 1.00 96.81 310 LEU A N 1
ATOM 2397 C CA . LEU A 1 310 ? -11.994 2.258 12.641 1.00 96.81 310 LEU A CA 1
ATOM 2398 C C . LEU A 1 310 ? -11.405 0.915 13.104 1.00 96.81 310 LEU A C 1
ATOM 2400 O O . LEU A 1 310 ? -12.016 0.211 13.905 1.00 96.81 310 LEU A O 1
ATOM 2404 N N . ALA A 1 311 ? -10.196 0.570 12.653 1.00 97.00 311 ALA A N 1
ATOM 2405 C CA . ALA A 1 311 ? -9.544 -0.696 12.991 1.00 97.00 311 ALA A CA 1
ATOM 2406 C C . ALA A 1 311 ? -9.141 -0.802 14.471 1.00 97.00 311 ALA A C 1
ATOM 2408 O O . ALA A 1 311 ? -9.097 -1.900 15.032 1.00 97.00 311 ALA A O 1
ATOM 2409 N N . SER A 1 312 ? -8.822 0.315 15.121 1.00 95.00 312 SER A N 1
ATOM 2410 C CA . SER A 1 312 ? -8.436 0.346 16.532 1.00 95.00 312 SER A CA 1
ATOM 2411 C C . SER A 1 312 ? -9.606 0.597 17.485 1.00 95.00 312 SER A C 1
ATOM 2413 O O . SER A 1 312 ? -9.405 0.515 18.706 1.00 95.00 312 SER A O 1
ATOM 2415 N N . GLY A 1 313 ? -10.807 0.874 16.968 1.00 92.88 313 GLY A N 1
ATOM 2416 C CA . GLY A 1 313 ? -11.951 1.302 17.773 1.00 92.88 313 GLY A CA 1
ATOM 2417 C C . GLY A 1 313 ? -11.638 2.601 18.513 1.00 92.88 313 GLY A C 1
ATOM 2418 O O . GLY A 1 313 ? -11.710 2.647 19.747 1.00 92.88 313 GLY A O 1
ATOM 2419 N N . ALA A 1 314 ? -11.155 3.597 17.769 1.00 94.06 314 ALA A N 1
ATOM 2420 C CA . ALA A 1 314 ? -11.071 4.968 18.241 1.00 94.06 314 ALA A CA 1
ATOM 2421 C C . ALA A 1 314 ? -12.467 5.592 18.284 1.00 94.06 314 ALA A C 1
ATOM 2423 O O . ALA A 1 314 ? -13.359 5.193 17.538 1.00 94.06 314 ALA A O 1
ATOM 2424 N N . ASP A 1 315 ? -12.645 6.548 19.185 1.00 92.50 315 ASP A N 1
ATOM 2425 C CA . ASP A 1 315 ? -13.921 7.209 19.417 1.00 92.50 315 ASP A CA 1
ATOM 2426 C C . ASP A 1 315 ? -14.159 8.372 18.446 1.00 92.50 315 ASP A C 1
ATOM 2428 O O . ASP A 1 315 ? -15.309 8.693 18.166 1.00 92.50 315 ASP A O 1
ATOM 2432 N N . ALA A 1 316 ? -13.088 8.990 17.938 1.00 93.88 316 ALA A N 1
ATOM 2433 C CA . ALA A 1 316 ? -13.158 10.063 16.952 1.00 93.88 316 ALA A CA 1
ATOM 2434 C C . ALA A 1 316 ? -11.954 10.035 16.000 1.00 93.88 316 ALA A C 1
ATOM 2436 O O . ALA A 1 316 ? -10.852 9.609 16.373 1.00 93.88 316 ALA A O 1
ATOM 2437 N N . ALA A 1 317 ? -12.171 10.530 14.782 1.00 96.94 317 ALA A N 1
ATOM 2438 C CA . ALA A 1 317 ? -11.130 10.775 13.799 1.00 96.94 317 ALA A CA 1
ATOM 2439 C C . ALA A 1 317 ? -11.260 12.200 13.247 1.00 96.94 317 ALA A C 1
ATOM 2441 O O . ALA A 1 317 ? -12.292 12.534 12.680 1.00 96.94 317 ALA A O 1
ATOM 2442 N N . TYR A 1 318 ? -10.221 13.025 13.388 1.00 97.75 318 TYR A N 1
ATOM 2443 C CA . TYR A 1 318 ? -10.178 14.354 12.773 1.00 97.75 318 TYR A CA 1
ATOM 2444 C C . TYR A 1 318 ? -9.351 14.296 11.494 1.00 97.75 318 TYR A C 1
ATOM 2446 O O . TYR A 1 318 ? -8.156 13.976 11.534 1.00 97.75 318 TYR A O 1
ATOM 2454 N N . ILE A 1 319 ? -9.984 14.607 10.369 1.00 98.19 319 ILE A N 1
ATOM 2455 C CA . ILE A 1 319 ? -9.395 14.547 9.030 1.00 98.19 319 ILE A CA 1
ATOM 2456 C C . ILE A 1 319 ? -9.606 15.865 8.293 1.00 98.19 319 ILE A C 1
ATOM 2458 O O . ILE A 1 319 ? -10.391 16.698 8.728 1.00 98.19 319 ILE A O 1
ATOM 2462 N N . TYR A 1 320 ? -8.876 16.075 7.200 1.00 97.62 320 TYR A N 1
ATOM 2463 C CA . TYR A 1 320 ? -9.007 17.305 6.418 1.00 97.62 320 TYR A CA 1
ATOM 2464 C C . TYR A 1 320 ? -10.300 17.318 5.594 1.00 97.62 320 TYR A C 1
ATOM 2466 O O . TYR A 1 320 ? -10.907 18.363 5.381 1.00 97.62 320 TYR A O 1
ATOM 2474 N N . GLU A 1 321 ? -10.735 16.140 5.149 1.00 97.69 321 GLU A N 1
ATOM 2475 C CA . GLU A 1 321 ? -11.923 15.956 4.320 1.00 97.69 321 GLU A CA 1
ATOM 2476 C C . GLU A 1 321 ? -13.243 16.227 5.065 1.00 97.69 321 GLU A C 1
ATOM 2478 O O . GLU A 1 321 ? -14.279 16.389 4.424 1.00 97.69 321 GLU A O 1
ATOM 2483 N N . GLU A 1 322 ? -13.209 16.310 6.398 1.00 96.06 322 GLU A N 1
ATOM 2484 C CA . GLU A 1 322 ? -14.357 16.605 7.253 1.00 96.06 322 GLU A CA 1
ATOM 2485 C C . GLU A 1 322 ? -14.041 17.818 8.133 1.00 96.06 322 GLU A C 1
ATOM 2487 O O . GLU A 1 322 ? -13.250 17.748 9.072 1.00 96.06 322 GLU A O 1
ATOM 2492 N N . ALA A 1 323 ? -14.642 18.962 7.803 1.00 92.50 323 ALA A N 1
ATOM 2493 C CA . ALA A 1 323 ? -14.375 20.209 8.504 1.00 92.50 323 ALA A CA 1
ATOM 2494 C C . ALA A 1 323 ? -14.888 20.161 9.949 1.00 92.50 323 ALA A C 1
ATOM 2496 O O . ALA A 1 323 ? -16.053 19.841 10.191 1.00 92.50 323 ALA A O 1
ATOM 2497 N N . PHE A 1 324 ? -14.040 20.589 10.887 1.00 94.62 324 PHE A N 1
ATOM 2498 C CA . PHE A 1 324 ? -14.402 20.721 12.291 1.00 94.62 324 PHE A CA 1
ATOM 2499 C C . PHE A 1 324 ? -14.022 22.073 12.884 1.00 94.62 324 PHE A C 1
ATOM 2501 O O . PHE A 1 324 ? -13.075 22.729 12.449 1.00 94.62 324 PHE A O 1
ATOM 2508 N N . ASN A 1 325 ? -14.796 22.506 13.878 1.00 94.25 325 ASN A N 1
ATOM 2509 C CA . ASN A 1 325 ? -14.638 23.800 14.538 1.00 94.25 325 ASN A CA 1
ATOM 2510 C C . ASN A 1 325 ? -14.601 23.657 16.065 1.00 94.25 325 ASN A C 1
ATOM 2512 O O . ASN A 1 325 ? -14.818 22.580 16.620 1.00 94.25 325 ASN A O 1
ATOM 2516 N N . VAL A 1 326 ? -14.342 24.768 16.757 1.00 93.88 326 VAL A N 1
ATOM 2517 C CA . VAL A 1 326 ? -14.241 24.781 18.223 1.00 93.88 326 VAL A CA 1
ATOM 2518 C C . VAL A 1 326 ? -15.516 24.293 18.921 1.00 93.88 326 VAL A C 1
ATOM 2520 O O . VAL A 1 326 ? -15.422 23.638 19.953 1.00 93.88 326 VAL A O 1
ATOM 2523 N N . HIS A 1 327 ? -16.703 24.538 18.356 1.00 93.88 327 HIS A N 1
ATOM 2524 C CA . HIS A 1 327 ? -17.962 24.083 18.952 1.00 93.88 327 HIS A CA 1
ATOM 2525 C C . HIS A 1 327 ? -18.087 22.560 18.920 1.00 93.88 327 HIS A C 1
ATOM 2527 O O . HIS A 1 327 ? -18.527 21.966 19.901 1.00 93.88 327 HIS A O 1
ATOM 2533 N N . GLN A 1 328 ? -17.657 21.923 17.829 1.00 93.31 328 GLN A N 1
ATOM 2534 C CA . GLN A 1 328 ? -17.609 20.463 17.747 1.00 93.31 328 GLN A CA 1
ATOM 2535 C C . GLN A 1 328 ? -16.591 19.880 18.730 1.00 93.31 328 GLN A C 1
ATOM 2537 O O . GLN A 1 328 ? -16.923 18.948 19.451 1.00 93.31 328 GLN A O 1
ATOM 2542 N N . LEU A 1 329 ? -15.407 20.491 18.854 1.00 94.44 329 LEU A N 1
ATOM 2543 C CA . LEU A 1 329 ? -14.409 20.068 19.843 1.00 94.44 329 LEU A CA 1
ATOM 2544 C C . LEU A 1 329 ? -14.950 20.150 21.280 1.00 94.44 329 LEU A C 1
ATOM 2546 O O . LEU A 1 329 ? -14.736 19.236 22.072 1.00 94.44 329 LEU A O 1
ATOM 2550 N N . ILE A 1 330 ? -15.680 21.218 21.618 1.00 93.31 330 ILE A N 1
ATOM 2551 C CA . ILE A 1 330 ? -16.343 21.361 22.925 1.00 93.31 330 ILE A CA 1
ATOM 2552 C C . ILE A 1 330 ? -17.431 20.294 23.107 1.00 93.31 330 ILE A C 1
ATOM 2554 O O . ILE A 1 330 ? -17.552 19.708 24.183 1.00 93.31 330 ILE A O 1
ATOM 2558 N N . ASN A 1 331 ? -18.208 20.003 22.061 1.00 93.69 331 ASN A N 1
ATOM 2559 C CA . ASN A 1 331 ? -19.207 18.939 22.103 1.00 93.69 331 ASN A CA 1
ATOM 2560 C C . ASN A 1 331 ? -18.566 17.565 22.362 1.00 93.69 331 ASN A C 1
ATOM 2562 O O . ASN A 1 331 ? -19.049 16.811 23.206 1.00 93.69 331 ASN A O 1
ATOM 2566 N N . ASP A 1 332 ? -17.435 17.274 21.721 1.00 93.00 332 ASP A N 1
ATOM 2567 C CA . ASP A 1 332 ? -16.686 16.040 21.949 1.00 93.00 332 ASP A CA 1
ATOM 2568 C C . ASP A 1 332 ? -16.184 15.943 23.394 1.00 93.00 332 ASP A C 1
ATOM 2570 O O . ASP A 1 332 ? -16.271 14.878 24.002 1.00 93.00 332 ASP A O 1
ATOM 2574 N N . ILE A 1 333 ? -15.737 17.049 23.999 1.00 92.94 333 ILE A N 1
ATOM 2575 C CA . ILE A 1 333 ? -15.347 17.092 25.421 1.00 92.94 333 ILE A CA 1
ATOM 2576 C C . ILE A 1 333 ? -16.525 16.725 26.331 1.00 92.94 333 ILE A C 1
ATOM 2578 O O . ILE A 1 333 ? -16.349 15.940 27.269 1.00 92.94 333 ILE A O 1
ATOM 2582 N N . ASN A 1 334 ? -17.726 17.229 26.038 1.00 91.88 334 ASN A N 1
ATOM 2583 C CA . ASN A 1 334 ? -18.932 16.891 26.797 1.00 91.88 334 ASN A CA 1
ATOM 2584 C C . ASN A 1 334 ? -19.266 15.397 26.677 1.00 91.88 334 ASN A C 1
ATOM 2586 O O . ASN A 1 334 ? -19.451 14.726 27.695 1.00 91.88 334 ASN A O 1
ATOM 2590 N N . ILE A 1 335 ? -19.235 14.849 25.457 1.00 91.56 335 ILE A N 1
ATOM 2591 C CA . ILE A 1 335 ? -19.446 13.414 25.200 1.00 91.56 335 ILE A CA 1
ATOM 2592 C C . ILE A 1 335 ? -18.413 12.569 25.957 1.00 91.56 335 ILE A C 1
ATOM 2594 O O . ILE A 1 335 ? -18.752 11.549 26.564 1.00 91.56 335 ILE A O 1
ATOM 2598 N N . ILE A 1 336 ? -17.144 12.986 25.959 1.00 91.94 336 ILE A N 1
ATOM 2599 C CA . ILE A 1 336 ? -16.076 12.308 26.700 1.00 91.94 336 ILE A CA 1
ATOM 2600 C C . ILE A 1 336 ? -16.379 12.324 28.196 1.00 91.94 336 ILE A C 1
ATOM 2602 O O . ILE A 1 336 ? -16.297 11.280 28.847 1.00 91.94 336 ILE A O 1
ATOM 2606 N N . ALA A 1 337 ? -16.730 13.482 28.754 1.00 90.06 337 ALA A N 1
ATOM 2607 C CA . ALA A 1 337 ? -17.028 13.618 30.173 1.00 90.06 337 ALA A CA 1
ATOM 2608 C C . ALA A 1 337 ? -18.195 12.710 30.598 1.00 90.06 337 ALA A C 1
ATOM 2610 O O . ALA A 1 337 ? -18.117 12.054 31.640 1.00 90.06 337 ALA A O 1
ATOM 2611 N N . GLU A 1 338 ? -19.244 12.607 29.780 1.00 89.62 338 GLU A N 1
ATOM 2612 C CA . GLU A 1 338 ? -20.368 11.693 30.011 1.00 89.62 338 GLU A CA 1
ATOM 2613 C C . GLU A 1 338 ? -19.963 10.218 29.906 1.00 89.62 338 GLU A C 1
ATOM 2615 O O . GLU A 1 338 ? -20.279 9.420 30.797 1.00 89.62 338 GLU A O 1
ATOM 2620 N N . LYS A 1 339 ? -19.187 9.842 28.883 1.00 89.00 339 LYS A N 1
ATOM 2621 C CA . LYS A 1 339 ? -18.636 8.482 28.749 1.00 89.00 339 LYS A CA 1
ATOM 2622 C C . LYS A 1 339 ? -17.795 8.088 29.970 1.00 89.00 339 LYS A C 1
ATOM 2624 O O . LYS A 1 339 ? -17.912 6.976 30.482 1.00 89.00 339 LYS A O 1
ATOM 2629 N N . MET A 1 340 ? -16.976 9.001 30.488 1.00 88.00 340 MET A N 1
ATOM 2630 C CA . MET A 1 340 ? -16.136 8.747 31.667 1.00 88.00 340 MET A CA 1
ATOM 2631 C C . MET A 1 340 ? -16.957 8.596 32.958 1.00 88.00 340 MET A C 1
ATOM 2633 O O . MET A 1 340 ? -16.552 7.851 33.855 1.00 88.00 340 MET A O 1
ATOM 2637 N N . LYS A 1 341 ? -18.120 9.259 33.057 1.00 85.75 341 LYS A N 1
ATOM 2638 C CA . LYS A 1 341 ? -19.080 9.070 34.162 1.00 85.75 341 LYS A CA 1
ATOM 2639 C C . LYS A 1 341 ? -19.804 7.725 34.072 1.00 85.75 341 LYS A C 1
ATOM 2641 O O . LYS A 1 341 ? -20.002 7.081 35.096 1.00 85.75 341 LYS A O 1
ATOM 2646 N N . THR A 1 342 ? -20.146 7.281 32.862 1.00 83.56 342 THR A N 1
ATOM 26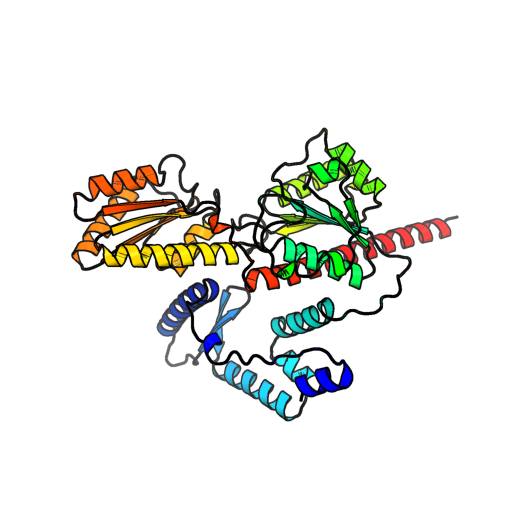47 C CA . THR A 1 342 ? -20.854 6.010 32.601 1.00 83.56 342 THR A CA 1
ATOM 2648 C C . THR A 1 342 ? -19.950 4.771 32.637 1.00 83.56 342 THR A C 1
ATOM 2650 O O . THR A 1 342 ? -20.425 3.651 32.470 1.00 83.56 342 THR A O 1
ATOM 2653 N N . GLY A 1 343 ? -18.654 4.945 32.919 1.00 81.19 343 GLY A N 1
ATOM 2654 C CA . GLY A 1 343 ? -17.715 3.852 33.182 1.00 81.19 343 GLY A CA 1
ATOM 2655 C C . GLY A 1 343 ? -16.676 3.612 32.087 1.00 81.19 343 GLY A C 1
ATOM 2656 O O . GLY A 1 343 ? -15.841 2.715 32.239 1.00 81.19 343 GLY A O 1
ATOM 2657 N N . ALA A 1 344 ? -16.660 4.413 31.014 1.00 80.94 344 ALA A N 1
ATOM 2658 C CA . ALA A 1 344 ? -15.573 4.360 30.044 1.00 80.94 344 ALA A CA 1
ATOM 2659 C C . ALA A 1 344 ? -14.244 4.696 30.735 1.00 80.94 344 ALA A C 1
ATOM 2661 O O . ALA A 1 344 ? -14.115 5.675 31.467 1.00 80.94 344 ALA A O 1
ATOM 2662 N N . GLN A 1 345 ? -13.233 3.860 30.514 1.00 80.69 345 GLN A N 1
ATOM 2663 C CA . GLN A 1 345 ? -11.926 4.026 31.155 1.00 80.69 345 GLN A CA 1
ATOM 2664 C C . GLN A 1 345 ? -10.944 4.832 30.301 1.00 80.69 345 GLN A C 1
ATOM 2666 O O . GLN A 1 345 ? -9.909 5.267 30.806 1.00 80.69 345 GLN A O 1
ATOM 2671 N N . ARG A 1 346 ? -11.244 5.018 29.013 1.00 88.62 346 ARG A N 1
ATOM 2672 C CA . ARG A 1 346 ? -10.390 5.703 28.041 1.00 88.62 346 ARG A CA 1
ATOM 2673 C C . ARG A 1 346 ? -11.230 6.344 26.940 1.00 88.62 346 ARG A C 1
ATOM 2675 O O . ARG A 1 346 ? -12.334 5.878 26.679 1.00 88.62 346 ARG A O 1
ATOM 2682 N N . TYR A 1 347 ? -10.647 7.327 26.267 1.00 91.56 347 TYR A N 1
ATOM 2683 C CA . TYR A 1 347 ? -11.132 7.849 24.991 1.00 91.56 347 TYR A CA 1
ATOM 2684 C C . TYR A 1 347 ? -9.958 7.986 24.027 1.00 91.56 347 TYR A C 1
ATOM 2686 O O . TYR A 1 347 ? -8.851 8.353 24.440 1.00 91.56 347 TYR A O 1
ATOM 2694 N N . LEU A 1 348 ? -10.173 7.654 22.762 1.00 94.38 348 LEU A N 1
ATOM 2695 C CA . LEU A 1 348 ? -9.115 7.647 21.761 1.00 94.38 348 LEU A CA 1
ATOM 2696 C C . LEU A 1 348 ? -9.504 8.491 20.554 1.00 94.38 348 LEU A C 1
ATOM 2698 O O . LEU A 1 348 ? -10.531 8.248 19.930 1.00 94.38 348 LEU A O 1
ATOM 2702 N N . ILE A 1 349 ? -8.635 9.427 20.201 1.00 96.31 349 ILE A N 1
ATOM 2703 C CA . ILE A 1 349 ? -8.791 10.326 19.066 1.00 96.31 349 ILE A CA 1
ATOM 2704 C C . ILE A 1 349 ? -7.626 10.081 18.123 1.00 96.31 349 ILE A C 1
ATOM 2706 O O . ILE A 1 349 ? -6.468 10.124 18.542 1.00 96.31 349 ILE A O 1
ATOM 2710 N N . VAL A 1 350 ? -7.925 9.850 16.851 1.00 97.94 350 VAL A N 1
ATOM 2711 C CA . VAL A 1 350 ? -6.914 9.816 15.794 1.00 97.94 350 VAL A CA 1
ATOM 2712 C C . VAL A 1 350 ? -7.026 11.105 14.992 1.00 97.94 350 VAL A C 1
ATOM 2714 O O . VAL A 1 350 ? -8.095 11.452 14.511 1.00 97.94 350 VAL A O 1
ATOM 2717 N N . ARG A 1 351 ? -5.933 11.844 14.845 1.00 97.94 351 ARG A N 1
ATOM 2718 C CA . ARG A 1 351 ? -5.891 13.090 14.079 1.00 97.94 351 ARG A CA 1
ATOM 2719 C C . ARG A 1 351 ? -4.953 12.918 12.895 1.00 97.94 351 ARG A C 1
ATOM 2721 O O . ARG A 1 351 ? -3.840 12.422 13.053 1.00 97.94 351 ARG A O 1
ATOM 2728 N N . ASN A 1 352 ? -5.375 13.338 11.713 1.00 98.25 352 ASN A N 1
ATOM 2729 C CA . ASN A 1 352 ? -4.478 13.506 10.578 1.00 98.25 352 ASN A CA 1
ATOM 2730 C C . ASN A 1 352 ? -3.607 14.768 10.771 1.00 98.25 352 ASN A C 1
ATOM 2732 O O . ASN A 1 352 ? -4.103 15.810 11.198 1.00 98.25 352 ASN A O 1
ATOM 2736 N N . GLU A 1 353 ? -2.314 14.689 10.448 1.00 96.69 353 GLU A N 1
ATOM 2737 C CA . GLU A 1 353 ? -1.339 15.777 10.639 1.00 96.69 353 GLU A CA 1
ATOM 2738 C C . GLU A 1 353 ? -1.790 17.135 10.063 1.00 96.69 353 GLU A C 1
ATOM 2740 O O . GLU A 1 353 ? -1.579 18.170 10.705 1.00 96.69 353 GLU A O 1
ATOM 2745 N N . LYS A 1 354 ? -2.483 17.127 8.914 1.00 97.12 354 LYS A N 1
ATOM 2746 C CA . LYS A 1 354 ? -3.008 18.305 8.205 1.00 97.12 354 LYS A CA 1
ATOM 2747 C C . LYS A 1 354 ? -4.533 18.425 8.260 1.00 97.12 354 LYS A C 1
ATOM 2749 O O . LYS A 1 354 ? -5.120 19.100 7.422 1.00 97.12 354 LYS A O 1
ATOM 2754 N N . ALA A 1 355 ? -5.175 17.848 9.278 1.00 97.06 355 ALA A N 1
ATOM 2755 C CA . ALA A 1 355 ? -6.619 17.986 9.475 1.00 97.06 355 ALA A CA 1
ATOM 2756 C C . ALA A 1 355 ? -7.057 19.458 9.636 1.00 97.06 355 ALA A C 1
ATOM 2758 O O . ALA A 1 355 ? -8.129 19.848 9.195 1.00 97.06 355 ALA A O 1
ATOM 2759 N N . SER A 1 356 ? -6.213 20.285 10.258 1.00 96.88 356 SER A N 1
ATOM 2760 C CA . SER A 1 356 ? -6.392 21.735 10.376 1.00 96.88 356 SER A CA 1
ATOM 2761 C C . SER A 1 356 ? -5.042 22.393 10.649 1.00 96.88 356 SER A C 1
ATOM 2763 O O . SER A 1 356 ? -4.248 21.851 11.424 1.00 96.88 356 SER A O 1
ATOM 2765 N N . ASP A 1 357 ? -4.798 23.564 10.058 1.00 95.12 357 ASP A N 1
ATOM 2766 C CA . ASP A 1 357 ? -3.581 24.344 10.315 1.00 95.12 357 ASP A CA 1
ATOM 2767 C C . ASP A 1 357 ? -3.594 24.999 11.709 1.00 95.12 357 ASP A C 1
ATOM 2769 O O . ASP A 1 357 ? -2.544 25.142 12.332 1.00 95.12 357 ASP A O 1
ATOM 2773 N N . ASN A 1 358 ? -4.780 25.337 12.232 1.00 96.19 358 ASN A N 1
ATOM 2774 C CA . ASN A 1 358 ? -4.938 26.005 13.530 1.00 96.19 358 ASN A CA 1
ATOM 2775 C C . ASN A 1 358 ? -5.215 25.012 14.666 1.00 96.19 358 ASN A C 1
ATOM 2777 O O . ASN A 1 358 ? -4.652 25.122 15.756 1.00 96.19 358 ASN A O 1
ATOM 2781 N N . TYR A 1 359 ? -6.062 24.009 14.421 1.00 96.25 359 TYR A N 1
ATOM 2782 C CA . TYR A 1 359 ? -6.411 22.998 15.422 1.00 96.25 359 TYR A CA 1
ATOM 2783 C C . TYR A 1 359 ? -5.384 21.863 15.403 1.00 96.25 359 TYR A C 1
ATOM 2785 O O . TYR A 1 359 ? -5.632 20.748 14.929 1.00 96.25 359 TYR A O 1
ATOM 2793 N N . THR A 1 360 ? -4.183 22.186 15.884 1.00 96.69 360 THR A N 1
ATOM 2794 C CA . THR A 1 360 ? -3.062 21.247 16.016 1.00 96.69 360 THR A CA 1
ATOM 2795 C C . THR A 1 360 ? -3.328 20.206 17.105 1.00 96.69 360 THR A C 1
ATOM 2797 O O . THR A 1 360 ? -4.166 20.405 17.987 1.00 96.69 360 THR A O 1
ATOM 2800 N N . SER A 1 361 ? -2.585 19.094 17.089 1.00 95.94 361 SER A N 1
ATOM 2801 C CA . SER A 1 361 ? -2.660 18.086 18.160 1.00 95.94 361 SER A CA 1
ATOM 2802 C C . SER A 1 361 ? -2.424 18.690 19.544 1.00 95.94 361 SER A C 1
ATOM 2804 O O . SER A 1 361 ? -3.076 18.300 20.509 1.00 95.94 361 SER A O 1
ATOM 2806 N N . GLU A 1 362 ? -1.521 19.667 19.633 1.00 95.88 362 GLU A N 1
ATOM 2807 C CA . GLU A 1 362 ? -1.202 20.356 20.879 1.00 95.88 362 GLU A CA 1
ATOM 2808 C C . GLU A 1 362 ? -2.313 21.322 21.309 1.00 95.88 362 GLU A C 1
ATOM 2810 O O . GLU A 1 362 ? -2.686 21.325 22.479 1.00 95.88 362 GLU A O 1
ATOM 2815 N N . PHE A 1 363 ? -2.913 22.061 20.370 1.00 96.62 363 PHE A N 1
ATOM 2816 C CA . PHE A 1 363 ? -4.081 22.897 20.657 1.00 96.62 363 PHE A CA 1
ATOM 2817 C C . PHE A 1 363 ? -5.238 22.063 21.224 1.00 96.62 363 PHE A C 1
ATOM 2819 O O . PHE A 1 363 ? -5.777 22.377 22.284 1.00 96.62 363 PHE A O 1
ATOM 2826 N N . ILE A 1 364 ? -5.580 20.951 20.561 1.00 96.06 364 ILE A N 1
ATOM 2827 C CA . ILE A 1 364 ? -6.659 20.058 21.011 1.00 96.06 364 ILE A CA 1
ATOM 2828 C C . ILE A 1 364 ? -6.320 19.477 22.389 1.00 96.06 364 ILE A C 1
ATOM 2830 O O . ILE A 1 364 ? -7.186 19.409 23.257 1.00 96.06 364 ILE A O 1
ATOM 2834 N N . ARG A 1 365 ? -5.054 19.115 22.640 1.00 95.88 365 ARG A N 1
ATOM 2835 C CA . ARG A 1 365 ? -4.609 18.633 23.956 1.00 95.88 365 ARG A CA 1
ATOM 2836 C C . ARG A 1 365 ? -4.846 19.655 25.058 1.00 95.88 365 ARG A C 1
ATOM 2838 O O . ARG A 1 365 ? -5.315 19.269 26.127 1.00 95.88 365 ARG A O 1
ATOM 2845 N N . GLN A 1 366 ? -4.472 20.908 24.814 1.00 95.62 366 GLN A N 1
ATOM 2846 C CA . GLN A 1 366 ? -4.605 22.001 25.775 1.00 95.62 366 GLN A CA 1
ATOM 2847 C C . GLN A 1 366 ? -6.077 22.302 26.048 1.00 95.62 366 GLN A C 1
ATOM 2849 O O . GLN A 1 366 ? -6.481 22.291 27.207 1.00 95.62 366 GLN A O 1
ATOM 2854 N N . LEU A 1 367 ? -6.890 22.429 24.995 1.00 94.88 367 LEU A N 1
ATOM 2855 C CA . LEU A 1 367 ? -8.334 22.636 25.110 1.00 94.88 367 LEU A CA 1
ATOM 2856 C C . LEU A 1 367 ? -9.005 21.520 25.925 1.00 94.88 367 LEU A C 1
ATOM 2858 O O . LEU A 1 367 ? -9.743 21.786 26.867 1.00 94.88 367 LEU A O 1
ATOM 2862 N N . PHE A 1 368 ? -8.707 20.260 25.601 1.00 94.94 368 PHE A N 1
ATOM 2863 C CA . PHE A 1 368 ? -9.311 19.105 26.268 1.00 94.94 368 PHE A CA 1
ATOM 2864 C C . PHE A 1 368 ? -8.831 18.967 27.715 1.00 94.94 368 PHE A C 1
ATOM 2866 O O . PHE A 1 368 ? -9.567 18.460 28.556 1.00 94.94 368 PHE A O 1
ATOM 2873 N N . ALA A 1 369 ? -7.591 19.364 28.012 1.00 92.75 369 ALA A N 1
ATOM 2874 C CA . ALA A 1 369 ? -7.067 19.347 29.374 1.00 92.75 369 ALA A CA 1
ATOM 2875 C C . ALA A 1 369 ? -7.724 20.418 30.258 1.00 92.75 369 ALA A C 1
ATOM 2877 O O . ALA A 1 369 ? -8.034 20.122 31.410 1.00 92.75 369 ALA A O 1
ATOM 2878 N N . GLU A 1 370 ? -7.954 21.615 29.713 1.00 93.25 370 GLU A N 1
ATOM 2879 C CA . GLU A 1 370 ? -8.564 22.735 30.436 1.00 93.25 370 GLU A CA 1
ATOM 2880 C C . GLU A 1 370 ? -10.062 22.496 30.674 1.00 93.25 370 GLU A C 1
ATOM 2882 O O . GLU A 1 370 ? -10.523 22.419 31.814 1.00 93.25 370 GLU A O 1
ATOM 2887 N N . GLU A 1 371 ? -10.822 22.253 29.604 1.00 90.38 371 GLU A N 1
ATOM 2888 C CA . GLU A 1 371 ? -12.275 22.044 29.690 1.00 90.38 371 GLU A CA 1
ATOM 2889 C C . GLU A 1 371 ? -12.643 20.702 30.337 1.00 90.38 371 GLU A C 1
ATOM 2891 O O . GLU A 1 371 ? -13.729 20.542 30.896 1.00 90.38 371 GLU A O 1
ATOM 2896 N N . GLY A 1 372 ? -11.716 19.740 30.335 1.00 86.50 372 GLY A N 1
ATOM 2897 C CA . GLY A 1 372 ? -11.872 18.473 31.039 1.00 86.50 372 GLY A CA 1
ATOM 2898 C C . GLY A 1 372 ? -11.942 18.616 32.564 1.00 86.50 372 GLY A C 1
ATOM 2899 O O . GLY A 1 372 ? -12.376 17.665 33.213 1.00 86.50 372 GLY A O 1
ATOM 2900 N N . LYS A 1 373 ? -11.526 19.756 33.152 1.00 84.12 373 LYS A N 1
ATOM 2901 C CA . LYS A 1 373 ? -11.658 20.129 34.585 1.00 84.12 373 LYS A CA 1
ATOM 2902 C C . LYS A 1 373 ? -11.382 18.994 35.589 1.00 84.12 373 LYS A C 1
ATOM 2904 O O . LYS A 1 373 ? -12.075 18.842 36.593 1.00 84.12 373 LYS A O 1
ATOM 2909 N N . GLY A 1 374 ? -10.385 18.154 35.306 1.00 82.75 374 GLY A N 1
ATOM 2910 C CA . GLY A 1 374 ? -9.999 17.018 36.157 1.00 82.75 374 GLY A CA 1
ATOM 2911 C C . GLY A 1 374 ? -10.876 15.759 36.045 1.00 82.75 374 GLY A C 1
ATOM 2912 O O . GLY A 1 374 ? -10.589 14.762 36.708 1.00 82.75 374 GLY A O 1
ATOM 2913 N N . ILE A 1 375 ? -11.900 15.750 35.184 1.00 87.94 375 ILE A N 1
ATOM 2914 C CA . ILE A 1 375 ? -12.707 14.557 34.866 1.00 87.94 375 ILE A CA 1
ATOM 2915 C C . ILE A 1 375 ? -11.836 13.503 34.173 1.00 87.94 375 ILE A C 1
ATOM 2917 O O . ILE A 1 375 ? -11.949 12.307 34.455 1.00 87.94 375 ILE A O 1
ATOM 2921 N N . PHE A 1 376 ? -10.947 13.950 33.286 1.00 90.50 376 PHE A N 1
ATOM 2922 C CA . PHE A 1 376 ? -9.976 13.115 32.594 1.00 90.50 376 PHE A CA 1
ATOM 2923 C C . PHE A 1 376 ? -8.660 13.863 32.362 1.00 90.50 376 PHE A C 1
ATOM 2925 O O . PHE A 1 376 ? -8.583 15.085 32.461 1.00 90.50 376 PHE A O 1
ATOM 2932 N N . THR A 1 377 ? -7.610 13.110 32.033 1.00 91.56 377 THR A N 1
ATOM 2933 C CA . THR A 1 377 ? -6.311 13.662 31.619 1.00 91.56 377 THR A CA 1
ATOM 2934 C C . THR A 1 377 ? -6.087 13.460 30.126 1.00 91.56 377 THR A C 1
ATOM 2936 O O . THR A 1 377 ? -6.465 12.421 29.589 1.00 91.56 377 THR A O 1
ATOM 2939 N N . THR A 1 378 ? -5.427 14.409 29.463 1.00 93.69 378 THR A N 1
ATOM 2940 C CA . THR A 1 378 ? -5.174 14.343 28.013 1.00 93.69 378 THR A CA 1
ATOM 2941 C C . THR A 1 378 ? -3.692 14.148 27.712 1.00 93.69 378 THR A C 1
ATOM 2943 O O . THR A 1 378 ? -2.821 14.736 28.367 1.00 93.69 378 THR A O 1
ATOM 2946 N N . ARG A 1 379 ? -3.380 13.310 26.723 1.00 94.81 379 ARG A N 1
ATOM 2947 C CA . ARG A 1 379 ? -2.023 13.079 26.209 1.00 94.81 379 ARG A CA 1
ATOM 2948 C C . ARG A 1 379 ? -2.016 13.094 24.687 1.00 94.81 379 ARG A C 1
ATOM 2950 O O . ARG A 1 379 ? -2.993 12.696 24.061 1.00 94.81 379 ARG A O 1
ATOM 2957 N N . THR A 1 380 ? -0.903 13.533 24.116 1.00 96.06 380 THR A N 1
ATOM 2958 C CA . THR A 1 380 ? -0.648 13.512 22.675 1.00 96.06 380 THR A CA 1
ATOM 2959 C C . THR A 1 380 ? 0.470 12.540 22.347 1.00 96.06 380 THR A C 1
ATOM 2961 O O . THR A 1 380 ? 1.451 12.425 23.082 1.00 96.06 380 THR A O 1
ATOM 2964 N N . ASN A 1 381 ? 0.335 11.856 21.217 1.00 96.50 381 ASN A N 1
ATOM 2965 C CA . ASN A 1 381 ? 1.384 11.028 20.644 1.00 96.50 381 ASN A CA 1
ATOM 2966 C C . ASN A 1 381 ? 1.463 11.298 19.145 1.00 96.50 381 ASN A C 1
ATOM 2968 O O . ASN A 1 381 ? 0.560 10.931 18.397 1.00 96.50 381 ASN A O 1
ATOM 2972 N N . VAL A 1 382 ? 2.560 11.913 18.710 1.00 97.12 382 VAL A N 1
ATOM 2973 C CA . VAL A 1 382 ? 2.872 12.062 17.288 1.00 97.12 382 VAL A CA 1
ATOM 2974 C C . VAL A 1 382 ? 3.642 10.829 16.849 1.00 97.12 382 VAL A C 1
ATOM 2976 O O . VAL A 1 382 ? 4.774 10.613 17.280 1.00 97.12 382 VAL A O 1
ATOM 2979 N N . LEU A 1 383 ? 3.015 9.983 16.029 1.00 96.00 383 LEU A N 1
ATOM 2980 C CA . LEU A 1 383 ? 3.631 8.722 15.606 1.00 96.00 383 LEU A CA 1
ATOM 2981 C C . LEU A 1 383 ? 4.835 8.952 14.680 1.00 96.00 383 LEU A C 1
ATOM 2983 O O . LEU A 1 383 ? 5.808 8.192 14.703 1.00 96.00 383 LEU A O 1
ATOM 2987 N N . GLY A 1 384 ? 4.770 10.009 13.865 1.00 93.75 384 GLY A N 1
ATOM 2988 C CA . GLY A 1 384 ? 5.831 10.405 12.944 1.00 93.75 384 GLY A CA 1
ATOM 2989 C C . GLY A 1 384 ? 6.219 9.295 11.964 1.00 93.75 384 GLY A C 1
ATOM 2990 O O . GLY A 1 384 ? 5.405 8.453 11.584 1.00 93.75 384 GLY A O 1
ATOM 2991 N N . HIS A 1 385 ? 7.493 9.268 11.580 1.00 93.69 385 HIS A N 1
ATOM 2992 C CA . HIS A 1 385 ? 8.015 8.395 10.523 1.00 93.69 385 HIS A CA 1
ATOM 2993 C C . HIS A 1 385 ? 8.021 6.900 10.867 1.00 93.69 385 HIS A C 1
ATOM 2995 O O . HIS A 1 385 ? 8.180 6.075 9.972 1.00 93.69 385 HIS A O 1
ATOM 3001 N N . THR A 1 386 ? 7.772 6.521 12.126 1.00 92.06 386 THR A N 1
ATOM 3002 C CA . THR A 1 386 ? 7.615 5.102 12.503 1.00 92.06 386 THR A CA 1
ATOM 3003 C C . THR A 1 386 ? 6.477 4.422 11.731 1.00 92.06 386 THR A C 1
ATOM 3005 O O . THR A 1 386 ? 6.527 3.222 11.473 1.00 92.06 386 THR A O 1
ATOM 3008 N N . GLN A 1 387 ? 5.502 5.210 11.268 1.00 93.62 387 GLN A N 1
ATOM 3009 C CA . GLN A 1 387 ? 4.383 4.770 10.438 1.00 93.62 387 GLN A CA 1
ATOM 3010 C C . GLN A 1 387 ? 4.796 4.322 9.032 1.00 93.62 387 GLN A C 1
ATOM 3012 O O . GLN A 1 387 ? 4.008 3.655 8.375 1.00 93.62 387 GLN A O 1
ATOM 3017 N N . GLN A 1 388 ? 5.994 4.654 8.537 1.00 90.56 388 GLN A N 1
ATOM 3018 C CA . GLN A 1 388 ? 6.479 4.106 7.258 1.00 90.56 388 GLN A CA 1
ATOM 3019 C C . GLN A 1 388 ? 6.717 2.592 7.335 1.00 90.56 388 GLN A C 1
ATOM 3021 O O . GLN A 1 388 ? 6.705 1.904 6.311 1.00 90.56 388 GLN A O 1
ATOM 3026 N N . GLY A 1 389 ? 6.876 2.087 8.561 1.00 89.12 389 GLY A N 1
ATOM 3027 C CA . GLY A 1 389 ? 7.166 0.704 8.873 1.00 89.12 389 GLY A CA 1
ATOM 3028 C C . GLY A 1 389 ? 8.601 0.302 8.579 1.00 89.12 389 GLY A C 1
ATOM 3029 O O . GLY A 1 389 ? 9.417 1.074 8.082 1.00 89.12 389 GLY A O 1
ATOM 3030 N N . GLY A 1 390 ? 8.910 -0.937 8.948 1.00 90.81 390 GLY A N 1
ATOM 3031 C CA . GLY A 1 390 ? 10.138 -1.604 8.538 1.00 90.81 390 GLY A CA 1
ATOM 3032 C C . GLY A 1 390 ? 9.860 -2.426 7.289 1.00 90.81 390 GLY A C 1
ATOM 3033 O O . GLY A 1 390 ? 9.675 -1.905 6.192 1.00 90.81 390 GLY A O 1
ATOM 3034 N N . ASN A 1 391 ? 9.772 -3.738 7.473 1.00 94.25 391 ASN A N 1
ATOM 3035 C CA . ASN A 1 391 ? 9.508 -4.651 6.372 1.00 94.25 391 ASN A CA 1
ATOM 3036 C C . ASN A 1 391 ? 8.033 -4.607 5.937 1.00 94.25 391 ASN A C 1
ATOM 3038 O O . ASN A 1 391 ? 7.151 -4.621 6.800 1.00 94.25 391 ASN A O 1
ATOM 3042 N N . PRO A 1 392 ? 7.743 -4.631 4.622 1.00 96.25 392 PRO A N 1
ATOM 3043 C CA . PRO A 1 392 ? 6.381 -4.579 4.106 1.00 96.25 392 PRO A CA 1
ATOM 3044 C C . PRO A 1 392 ? 5.514 -5.714 4.636 1.00 96.25 392 PRO A C 1
ATOM 3046 O O . PRO A 1 392 ? 5.985 -6.845 4.816 1.00 96.25 392 PRO A O 1
ATOM 3049 N N . SER A 1 393 ? 4.232 -5.427 4.827 1.00 97.19 393 SER A N 1
ATOM 3050 C CA . SER A 1 393 ? 3.214 -6.421 5.132 1.00 97.19 393 SER A CA 1
ATOM 3051 C C . SER A 1 393 ? 3.063 -7.422 3.977 1.00 97.19 393 SER A C 1
ATOM 3053 O O . SER A 1 393 ? 3.374 -7.108 2.823 1.00 97.19 393 SER A O 1
ATOM 3055 N N . PRO A 1 394 ? 2.557 -8.642 4.228 1.00 95.88 394 PRO A N 1
ATOM 3056 C CA . PRO A 1 394 ? 2.270 -9.589 3.154 1.00 95.88 394 PRO A CA 1
ATOM 3057 C C . PRO A 1 394 ? 1.343 -9.019 2.069 1.00 95.88 394 PRO A C 1
ATOM 3059 O O . PRO A 1 394 ? 1.510 -9.367 0.898 1.00 95.88 394 PRO A O 1
ATOM 3062 N N . PHE A 1 395 ? 0.408 -8.134 2.439 1.00 95.44 395 PHE A N 1
ATOM 3063 C CA . PHE A 1 395 ? -0.469 -7.452 1.489 1.00 95.44 395 PHE A CA 1
ATOM 3064 C C . PHE A 1 395 ? 0.344 -6.589 0.523 1.00 95.44 395 PHE A C 1
ATOM 3066 O O . PHE A 1 395 ? 0.273 -6.814 -0.686 1.00 95.44 395 PHE A O 1
ATOM 3073 N N . ASP A 1 396 ? 1.180 -5.684 1.040 1.00 96.88 396 ASP A N 1
ATOM 3074 C CA . ASP A 1 396 ? 1.995 -4.788 0.213 1.00 96.88 396 ASP A CA 1
ATOM 3075 C C . ASP A 1 396 ? 2.998 -5.557 -0.655 1.00 96.88 396 ASP A C 1
ATOM 3077 O O . ASP A 1 396 ? 3.160 -5.244 -1.832 1.00 96.88 396 ASP A O 1
ATOM 3081 N N . ARG A 1 397 ? 3.610 -6.635 -0.140 1.00 94.81 397 ARG A N 1
ATOM 3082 C CA . ARG A 1 397 ? 4.524 -7.488 -0.932 1.00 94.81 397 ARG A CA 1
ATOM 3083 C C . ARG A 1 397 ? 3.825 -8.129 -2.127 1.00 94.81 397 ARG A C 1
ATOM 3085 O O . ARG A 1 397 ? 4.339 -8.112 -3.246 1.00 94.81 397 ARG A O 1
ATOM 3092 N N . LEU A 1 398 ? 2.658 -8.728 -1.889 1.00 92.38 398 LEU A N 1
ATOM 3093 C CA . LEU A 1 398 ? 1.889 -9.398 -2.937 1.00 92.38 398 LEU A CA 1
ATOM 3094 C C . LEU A 1 398 ? 1.281 -8.392 -3.911 1.00 92.38 398 LEU A C 1
ATOM 3096 O O . LEU A 1 398 ? 1.206 -8.676 -5.108 1.00 92.38 398 LEU A O 1
ATOM 3100 N N . PHE A 1 399 ? 0.844 -7.234 -3.420 1.00 93.81 399 PHE A N 1
ATOM 3101 C CA . PHE A 1 399 ? 0.305 -6.176 -4.260 1.00 93.81 399 PHE A CA 1
ATOM 3102 C C . PHE A 1 399 ? 1.398 -5.583 -5.158 1.00 93.81 399 PHE A C 1
ATOM 3104 O O . PHE A 1 399 ? 1.189 -5.480 -6.368 1.00 93.81 399 PHE A O 1
ATOM 3111 N N . ALA A 1 400 ? 2.597 -5.346 -4.617 1.00 94.94 400 ALA A N 1
ATOM 3112 C CA . ALA A 1 400 ? 3.764 -4.884 -5.365 1.00 94.94 400 ALA A CA 1
ATOM 3113 C C . ALA A 1 400 ? 4.158 -5.858 -6.481 1.00 94.94 400 ALA A C 1
ATOM 3115 O O . ALA A 1 400 ? 4.340 -5.446 -7.627 1.00 94.94 400 ALA A O 1
ATOM 3116 N N . ALA A 1 401 ? 4.201 -7.161 -6.175 1.00 91.50 401 ALA A N 1
ATOM 3117 C CA . ALA A 1 401 ? 4.489 -8.199 -7.163 1.00 91.50 401 ALA A CA 1
ATOM 3118 C C . ALA A 1 401 ? 3.460 -8.230 -8.310 1.00 91.50 401 ALA A C 1
ATOM 3120 O O . ALA A 1 401 ? 3.801 -8.402 -9.480 1.00 91.50 401 ALA A O 1
ATOM 3121 N N . LYS A 1 402 ? 2.176 -8.025 -8.004 1.00 91.31 402 LYS A N 1
ATOM 3122 C CA . LYS A 1 402 ? 1.131 -7.985 -9.038 1.00 91.31 402 LYS A CA 1
ATOM 3123 C C . LYS A 1 402 ? 1.228 -6.728 -9.892 1.00 91.31 402 LYS A C 1
ATOM 3125 O O . LYS A 1 402 ? 1.134 -6.827 -11.116 1.00 91.31 402 LYS A O 1
ATOM 3130 N N . MET A 1 403 ? 1.394 -5.566 -9.260 1.00 93.12 403 MET A N 1
ATOM 3131 C CA . MET A 1 403 ? 1.454 -4.287 -9.965 1.00 93.12 403 MET A CA 1
ATOM 3132 C C . MET A 1 403 ? 2.693 -4.192 -10.850 1.00 93.12 403 MET A C 1
ATOM 3134 O O . MET A 1 403 ? 2.558 -3.872 -12.029 1.00 93.12 403 MET A O 1
ATOM 3138 N N . GLY A 1 404 ? 3.867 -4.565 -10.332 1.00 94.69 404 GLY A N 1
ATOM 3139 C CA . GLY A 1 404 ? 5.114 -4.563 -11.096 1.00 94.69 404 GLY A CA 1
ATOM 3140 C C . GLY A 1 404 ? 5.045 -5.457 -12.329 1.00 94.69 404 GLY A C 1
ATOM 3141 O O . GLY A 1 404 ? 5.305 -5.008 -13.447 1.00 94.69 404 GLY A O 1
ATOM 3142 N N . ALA A 1 405 ? 4.599 -6.705 -12.160 1.00 92.56 405 ALA A N 1
ATOM 3143 C CA . ALA A 1 405 ? 4.442 -7.616 -13.289 1.00 92.56 405 ALA A CA 1
ATOM 3144 C C . ALA A 1 405 ? 3.424 -7.096 -14.321 1.00 92.56 405 ALA A C 1
ATOM 3146 O O . ALA A 1 405 ? 3.658 -7.173 -15.530 1.00 92.56 405 ALA A O 1
ATOM 3147 N N . ARG A 1 406 ? 2.293 -6.542 -13.864 1.00 93.19 406 ARG A N 1
ATOM 3148 C CA . ARG A 1 406 ? 1.250 -6.033 -14.763 1.00 93.19 406 ARG A CA 1
ATOM 3149 C C . ARG A 1 406 ? 1.701 -4.798 -15.539 1.00 93.19 406 ARG A C 1
ATOM 3151 O O . ARG A 1 406 ? 1.378 -4.713 -16.722 1.00 93.19 406 ARG A O 1
ATOM 3158 N N . ALA A 1 407 ? 2.444 -3.893 -14.906 1.00 96.38 407 ALA A N 1
ATOM 3159 C CA . ALA A 1 407 ? 2.973 -2.690 -15.541 1.00 96.38 407 ALA A CA 1
ATOM 3160 C C . ALA A 1 407 ? 3.940 -3.031 -16.679 1.00 96.38 407 ALA A C 1
ATOM 3162 O O . ALA A 1 407 ? 3.757 -2.554 -17.797 1.00 96.38 407 ALA A O 1
ATOM 3163 N N . VAL A 1 408 ? 4.893 -3.939 -16.439 1.00 95.62 408 VAL A N 1
ATOM 3164 C CA . VAL A 1 408 ? 5.829 -4.395 -17.481 1.00 95.62 408 VAL A CA 1
ATOM 3165 C C . VAL A 1 408 ? 5.087 -5.033 -18.653 1.00 95.62 408 VAL A C 1
ATOM 3167 O O . VAL A 1 408 ? 5.338 -4.683 -19.803 1.00 95.62 408 VAL A O 1
ATOM 3170 N N . VAL A 1 409 ? 4.136 -5.935 -18.382 1.00 93.12 409 VAL A N 1
ATOM 3171 C CA . VAL A 1 409 ? 3.346 -6.590 -19.441 1.00 93.12 409 VAL A CA 1
ATOM 3172 C C . VAL A 1 409 ? 2.538 -5.574 -20.250 1.00 93.12 409 VAL A C 1
ATOM 3174 O O . VAL A 1 409 ? 2.440 -5.705 -21.470 1.00 93.12 409 VAL A O 1
ATOM 3177 N N . HIS A 1 410 ? 1.966 -4.563 -19.592 1.00 95.38 410 HIS A N 1
ATOM 3178 C CA . HIS A 1 410 ? 1.205 -3.512 -20.261 1.00 95.38 410 HIS A CA 1
ATOM 3179 C C . HIS A 1 410 ? 2.092 -2.663 -21.182 1.00 95.38 410 HIS A C 1
ATOM 3181 O O . HIS A 1 410 ? 1.783 -2.531 -22.367 1.00 95.38 410 HIS A O 1
ATOM 3187 N N . LEU A 1 411 ? 3.225 -2.169 -20.671 1.00 95.50 411 LEU A N 1
ATOM 3188 C CA . LEU A 1 411 ? 4.179 -1.372 -21.448 1.00 95.50 411 LEU A CA 1
ATOM 3189 C C . LEU A 1 411 ? 4.766 -2.171 -22.615 1.00 95.50 411 LEU A C 1
ATOM 3191 O O . LEU A 1 411 ? 4.884 -1.654 -23.723 1.00 95.50 411 LEU A O 1
ATOM 3195 N N . LEU A 1 412 ? 5.069 -3.455 -22.406 1.00 92.88 412 LEU A N 1
ATOM 3196 C CA . LEU A 1 412 ? 5.537 -4.339 -23.471 1.00 92.88 412 LEU A CA 1
ATOM 3197 C C . LEU A 1 412 ? 4.503 -4.499 -24.591 1.00 92.88 412 LEU A C 1
ATOM 3199 O O . LEU A 1 412 ? 4.877 -4.535 -25.763 1.00 92.88 412 LEU A O 1
ATOM 3203 N N . GLY A 1 413 ? 3.217 -4.589 -24.242 1.00 92.19 413 GLY A N 1
ATOM 3204 C CA . GLY A 1 413 ? 2.126 -4.596 -25.215 1.00 92.19 413 GLY A CA 1
ATOM 3205 C C . GLY A 1 413 ? 2.143 -3.345 -26.093 1.00 92.19 413 GLY A C 1
ATOM 3206 O O . GLY A 1 413 ? 2.182 -3.468 -27.316 1.00 92.19 413 GLY A O 1
ATOM 3207 N N . GLN A 1 414 ? 2.226 -2.165 -25.470 1.00 92.44 414 GLN A N 1
ATOM 3208 C CA . GLN A 1 414 ? 2.282 -0.879 -26.176 1.00 92.44 414 GLN A CA 1
ATOM 3209 C C . GLN A 1 414 ? 3.521 -0.753 -27.074 1.00 92.44 414 GLN A C 1
ATOM 3211 O O . GLN A 1 414 ? 3.408 -0.373 -28.237 1.00 92.44 414 GLN A O 1
ATOM 3216 N N . MET A 1 415 ? 4.705 -1.128 -26.575 1.00 92.44 415 MET A N 1
ATOM 3217 C CA . MET A 1 415 ? 5.946 -1.079 -27.359 1.00 92.44 415 MET A CA 1
ATOM 3218 C C . MET A 1 415 ? 5.894 -2.009 -28.584 1.00 92.44 415 MET A C 1
ATOM 3220 O O . MET A 1 415 ? 6.310 -1.624 -29.679 1.00 92.44 415 MET A O 1
ATOM 3224 N N . LYS A 1 416 ? 5.349 -3.225 -28.432 1.00 89.62 416 LYS A N 1
ATOM 3225 C CA . LYS A 1 416 ? 5.183 -4.174 -29.547 1.00 89.62 416 LYS A CA 1
ATOM 3226 C C . LYS A 1 416 ? 4.187 -3.674 -30.589 1.00 89.62 416 LYS A C 1
ATOM 3228 O O . LYS A 1 416 ? 4.415 -3.867 -31.781 1.00 89.62 416 LYS A O 1
ATOM 3233 N N . GLU A 1 417 ? 3.092 -3.059 -30.158 1.00 88.44 417 GLU A N 1
ATOM 3234 C CA . GLU A 1 417 ? 2.097 -2.476 -31.059 1.00 88.44 417 GLU A CA 1
ATOM 3235 C C . GLU A 1 417 ? 2.687 -1.319 -31.873 1.00 88.44 417 GLU A C 1
ATOM 3237 O O . GLU A 1 417 ? 2.575 -1.307 -33.099 1.00 88.44 417 GLU A O 1
ATOM 3242 N N . TYR A 1 418 ? 3.428 -0.423 -31.219 1.00 85.06 418 TYR A N 1
ATOM 3243 C CA . TYR A 1 418 ? 4.107 0.686 -31.887 1.00 85.06 418 TYR A CA 1
ATOM 3244 C C . TYR A 1 418 ? 5.145 0.209 -32.916 1.00 85.06 418 TYR A C 1
ATOM 3246 O O . TYR A 1 418 ? 5.181 0.692 -34.049 1.00 85.06 418 TYR A O 1
ATOM 3254 N N . LYS A 1 419 ? 5.944 -0.813 -32.572 1.00 83.00 419 LYS A N 1
ATOM 3255 C CA . LYS A 1 419 ? 6.912 -1.413 -33.506 1.00 83.00 419 LYS A CA 1
ATOM 3256 C C . LYS A 1 419 ? 6.232 -2.000 -34.750 1.00 83.00 419 LYS A C 1
ATOM 3258 O O . LYS A 1 419 ? 6.749 -1.842 -35.855 1.00 83.00 419 LYS A O 1
ATOM 3263 N N . LYS A 1 420 ? 5.059 -2.627 -34.592 1.00 77.44 420 LYS A N 1
ATOM 3264 C CA . LYS A 1 420 ? 4.257 -3.132 -35.722 1.00 77.44 420 LYS A CA 1
ATOM 3265 C C . LYS A 1 420 ? 3.746 -2.003 -36.616 1.00 77.44 420 LYS A C 1
ATOM 3267 O O . LYS A 1 420 ? 3.829 -2.129 -37.832 1.00 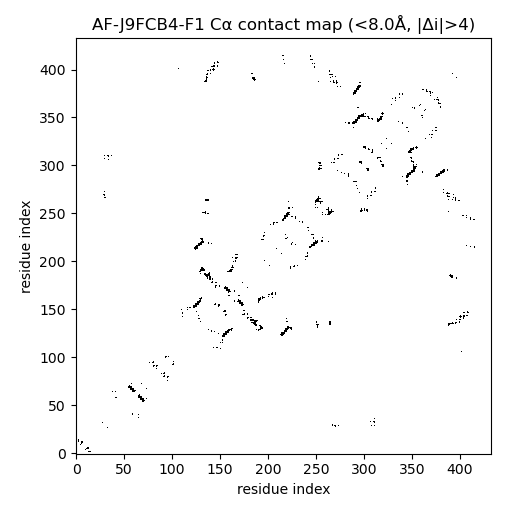77.44 420 LYS A O 1
ATOM 3272 N N . GLN A 1 421 ? 3.255 -0.908 -36.036 1.00 71.38 421 GLN A N 1
ATOM 3273 C CA . GLN A 1 421 ? 2.765 0.242 -36.806 1.00 71.38 421 GLN A CA 1
ATOM 3274 C C . GLN A 1 421 ? 3.878 0.877 -37.652 1.00 71.38 421 GLN A C 1
ATOM 3276 O O . GLN A 1 421 ? 3.678 1.104 -38.843 1.00 71.38 421 GLN A O 1
ATOM 3281 N N . ILE A 1 422 ? 5.076 1.074 -37.086 1.00 70.00 422 ILE A N 1
ATOM 3282 C CA . ILE A 1 422 ? 6.241 1.571 -37.842 1.00 70.00 422 ILE A CA 1
ATOM 3283 C C . ILE A 1 422 ? 6.594 0.630 -38.998 1.00 70.00 422 ILE A C 1
ATOM 3285 O O . ILE A 1 422 ? 6.878 1.093 -40.101 1.00 70.00 422 ILE A O 1
ATOM 3289 N N . PHE A 1 423 ? 6.577 -0.683 -38.758 1.00 55.88 423 PHE A N 1
ATOM 3290 C CA . PHE A 1 423 ? 6.873 -1.666 -39.797 1.00 55.88 423 PHE A CA 1
ATOM 3291 C C . PHE A 1 423 ? 5.858 -1.599 -40.948 1.00 55.88 423 PHE A C 1
ATOM 3293 O O . PHE A 1 423 ? 6.261 -1.566 -42.106 1.00 55.88 423 PHE A O 1
ATOM 3300 N N . ILE A 1 424 ? 4.559 -1.488 -40.647 1.00 55.12 424 ILE A N 1
ATOM 3301 C CA . ILE A 1 424 ? 3.499 -1.357 -41.662 1.00 55.12 424 ILE A CA 1
ATOM 3302 C C . ILE A 1 424 ? 3.677 -0.074 -42.486 1.00 55.12 424 ILE A C 1
ATOM 3304 O O . ILE A 1 424 ? 3.606 -0.134 -43.710 1.00 55.12 424 ILE A O 1
ATOM 3308 N N . ILE A 1 425 ? 3.965 1.063 -41.840 1.00 52.12 425 ILE A N 1
ATOM 3309 C CA . ILE A 1 425 ? 4.190 2.346 -42.530 1.00 52.12 425 ILE A CA 1
ATOM 3310 C C . ILE A 1 425 ? 5.395 2.254 -43.478 1.00 52.12 425 ILE A C 1
ATOM 3312 O O . ILE A 1 425 ? 5.305 2.683 -44.626 1.00 52.12 425 ILE A O 1
ATOM 3316 N N . ARG A 1 426 ? 6.505 1.648 -43.032 1.00 49.94 426 ARG A N 1
ATOM 3317 C CA . ARG A 1 426 ? 7.710 1.472 -43.863 1.00 49.94 426 ARG A CA 1
ATOM 3318 C C . ARG A 1 426 ? 7.469 0.553 -45.060 1.00 49.94 426 ARG A C 1
ATOM 3320 O O . ARG A 1 426 ? 7.948 0.845 -46.148 1.00 49.94 426 ARG A O 1
ATOM 3327 N N . VAL A 1 427 ? 6.702 -0.524 -44.881 1.00 54.38 427 VAL A N 1
ATOM 3328 C CA . VAL A 1 427 ? 6.330 -1.420 -45.987 1.00 54.38 427 VAL A CA 1
ATOM 3329 C C . VAL A 1 427 ? 5.416 -0.696 -46.979 1.00 54.38 427 VAL A C 1
ATOM 3331 O O . VAL A 1 427 ? 5.651 -0.772 -48.175 1.00 54.38 427 VAL A O 1
ATOM 3334 N N . GLN A 1 428 ? 4.428 0.076 -46.518 1.00 47.31 428 GLN A N 1
ATOM 3335 C CA . GLN A 1 428 ? 3.540 0.842 -47.408 1.00 47.31 428 GLN A CA 1
ATOM 3336 C C . GLN A 1 428 ? 4.256 1.953 -48.193 1.00 47.31 428 GLN A C 1
ATOM 3338 O O . GLN A 1 428 ? 3.809 2.292 -49.285 1.00 47.31 428 GLN A O 1
ATOM 3343 N N . GLN A 1 429 ? 5.348 2.510 -47.663 1.00 51.28 429 GLN A N 1
ATOM 3344 C CA . GLN A 1 429 ? 6.203 3.448 -48.397 1.00 51.28 429 GLN A CA 1
ATOM 3345 C C . GLN A 1 429 ? 7.044 2.735 -49.465 1.00 51.28 429 GLN A C 1
ATOM 3347 O O . GLN A 1 429 ? 7.135 3.233 -50.576 1.00 51.28 429 GLN A O 1
ATOM 3352 N N . HIS A 1 430 ? 7.541 1.526 -49.187 1.00 50.75 430 HIS A N 1
ATOM 3353 C CA . HIS A 1 430 ? 8.303 0.726 -50.156 1.00 50.75 430 HIS A CA 1
ATOM 3354 C C . HIS A 1 430 ? 7.488 0.145 -51.327 1.00 50.75 430 HIS A C 1
ATOM 3356 O O . HIS A 1 430 ? 8.088 -0.321 -52.285 1.00 50.75 430 HIS A O 1
ATOM 3362 N N . TYR A 1 431 ? 6.153 0.146 -51.256 1.00 52.47 431 TYR A N 1
ATOM 3363 C CA . TYR A 1 431 ? 5.262 -0.265 -52.357 1.00 52.47 431 TYR A CA 1
ATOM 3364 C C . TYR A 1 431 ? 4.696 0.926 -53.157 1.00 52.47 431 TYR A C 1
ATOM 3366 O O . TYR A 1 431 ? 3.821 0.734 -54.003 1.00 52.47 431 TYR A O 1
ATOM 3374 N N . LYS A 1 432 ? 5.134 2.156 -52.855 1.00 47.53 432 LYS A N 1
ATOM 3375 C CA . LYS A 1 432 ? 4.769 3.379 -53.591 1.00 47.53 432 LYS A CA 1
ATOM 3376 C C . LYS A 1 432 ? 5.915 3.966 -54.425 1.00 47.53 432 LYS A C 1
ATOM 3378 O O . LYS A 1 432 ? 5.663 4.931 -55.144 1.00 47.53 432 LYS A O 1
ATOM 3383 N N . ASP A 1 433 ? 7.095 3.362 -54.342 1.00 39.81 433 ASP A N 1
ATOM 3384 C CA . ASP A 1 433 ? 8.226 3.542 -55.257 1.00 39.81 433 ASP A CA 1
ATOM 3385 C C . ASP A 1 433 ? 8.310 2.310 -56.170 1.00 39.81 433 ASP A C 1
ATOM 3387 O O . ASP A 1 433 ? 8.741 2.464 -57.336 1.00 39.81 433 ASP A O 1
#

Mean predicted aligned error: 6.05 Å

pLDDT: mean 91.85, std 9.66, range [39.81, 98.62]

Foldseek 3Di:
DVQVCCCVPVVDDDDDDDPPCVVVDDDDALVRLLQCLVQVVVVVVVVVPDDPPDADWHWDADPNDTDTHHPVVVVVLVVQLVVCVVVPVPVVNQVSVDDVSVVLVVLCVQLPDDDPDDQDPDAAEEEEEEEDFWFAQQLLLVLLQCSLSVSVNHWYKYFAPGLVSLLVLRIDTDDNPNSPPSLFWGTDPSDYYNDADDPVSVVSNLVNLVVVVHQEYEYEEAPSSVVNLVVLVVCCVVRVSSPHHYYYQHADLQCPHPPDNDHFRVSQLLRLLLVVLVVVVVVLLVVFQEEEEEEDENAQRCPSQVSSCSSNVAPEEQHLVDDDDPVVLLVVLVVSLVCLVVPHRYHYYYYYCVSDPPCHQVNSQVVSCVSNVPSGHYDYHYCPPCSSDTTGDPVSSSVSSVSSSVSSVVSVVVSVVVVVVVVVVVVVVVVVD